Protein AF-A0A7D5M7R4-F1 (afdb_monomer_lite)

pLDDT: mean 83.27, std 15.67, range [32.56, 97.75]

Secondary structure (DSSP, 8-state):
--------SSSSSSSTTTSSSSS--------------SS-SSS-TTS-SSTTS--TT---SS-SSS-GGG-SSTT-SSS-TTT-TTTT-TT----SS-SSS-TTT-SSTT-SSS-TTT-SS-S-HHHHHHHHTHHHHHHHHSS-HHHHHHHHHHHHHHHHHHSS-HHHHHHHHHHHHHTTSSS-HHHHHHHHHHHHHHHH--SGGG-----SSSHHHHHHHHHHHHHHHHHHTTPPPPGGGGGTTGGGTTSTTHHHHHHHHHHHHHHHSTT-HHHHHHHHHTS-HHHHHHHHHHHHHHHHHHHHHHH-S-HHHHHHTT-TTTS-HHHHHHHHHHHHHHHHHHTTT-HHHHHHHHTT-SSHHHHHHHHHHHHHHHHHHHTTT-----HHHHGGGPEEEEE-TTS-EEEEEEESS-EEEEEEEGGGTEEEEEESS---EEEEEEGGGS-SSEEEEETTEEPS-EEEEE-SSSSEEEEEE--SS-EEEEEEEPP-

Structure (mmCIF, N/CA/C/O backbone):
data_AF-A0A7D5M7R4-F1
#
_entry.id   AF-A0A7D5M7R4-F1
#
loop_
_atom_site.group_PDB
_atom_site.id
_atom_site.type_symbol
_atom_site.label_atom_id
_atom_site.label_alt_id
_atom_site.label_comp_id
_atom_site.label_asym_id
_atom_site.label_entity_id
_atom_site.label_seq_id
_atom_site.pdbx_PDB_ins_code
_atom_site.Cartn_x
_atom_site.Cartn_y
_atom_site.Cartn_z
_atom_site.occupancy
_atom_site.B_iso_or_equiv
_atom_site.auth_seq_id
_atom_site.auth_comp_id
_atom_site.auth_asym_id
_atom_site.auth_atom_id
_atom_site.pdbx_PDB_model_num
ATOM 1 N N . MET A 1 1 ? 96.664 20.050 -66.070 1.00 33.81 1 MET A N 1
ATOM 2 C CA . MET A 1 1 ? 97.564 19.668 -64.964 1.00 33.81 1 MET A CA 1
ATOM 3 C C . MET A 1 1 ? 96.716 19.105 -63.836 1.00 33.81 1 MET A C 1
ATOM 5 O O . MET A 1 1 ? 95.860 19.846 -63.390 1.00 33.81 1 MET A O 1
ATOM 9 N N . ILE A 1 2 ? 97.015 17.864 -63.403 1.00 35.16 2 ILE A N 1
ATOM 10 C CA . ILE A 1 2 ? 96.962 17.393 -61.995 1.00 35.16 2 ILE A CA 1
ATOM 11 C C . ILE A 1 2 ? 95.531 17.236 -61.400 1.00 35.16 2 ILE A C 1
ATOM 13 O O . ILE A 1 2 ? 94.718 18.130 -61.528 1.00 35.16 2 ILE A O 1
ATOM 17 N N . ASN A 1 3 ? 95.107 16.170 -60.711 1.00 34.03 3 ASN A N 1
ATOM 18 C CA . ASN A 1 3 ? 95.705 14.891 -60.326 1.00 34.03 3 ASN A CA 1
ATOM 19 C C . ASN A 1 3 ? 94.597 13.864 -60.044 1.00 34.03 3 ASN A C 1
ATOM 21 O O . ASN A 1 3 ? 93.543 14.211 -59.517 1.00 34.03 3 ASN A O 1
ATOM 25 N N . LYS A 1 4 ? 94.917 12.587 -60.265 1.00 46.00 4 LYS A N 1
ATOM 26 C CA . LYS A 1 4 ? 94.287 11.447 -59.596 1.00 46.00 4 LYS A CA 1
ATOM 27 C C . LYS A 1 4 ? 94.793 11.398 -58.152 1.00 46.00 4 LYS A C 1
ATOM 29 O O . LYS A 1 4 ? 95.938 11.019 -57.952 1.00 46.00 4 LYS A O 1
ATOM 34 N N . SER A 1 5 ? 93.942 11.700 -57.177 1.00 40.78 5 SER A N 1
ATOM 35 C CA . SER A 1 5 ? 94.105 11.238 -55.793 1.00 40.78 5 SER A CA 1
ATOM 36 C C . SER A 1 5 ? 92.723 11.100 -55.164 1.00 40.78 5 SER A C 1
ATOM 38 O O . SER A 1 5 ? 92.051 12.103 -54.957 1.00 40.78 5 SER A O 1
ATOM 40 N N . GLY A 1 6 ? 92.307 9.865 -54.867 1.00 39.84 6 GLY A N 1
ATOM 41 C CA . GLY A 1 6 ? 91.224 9.627 -53.907 1.00 39.84 6 GLY A CA 1
ATOM 42 C C . GLY A 1 6 ? 89.993 8.861 -54.390 1.00 39.84 6 GLY A C 1
ATOM 43 O O . GLY A 1 6 ? 88.935 9.026 -53.805 1.00 39.84 6 GLY A O 1
ATOM 44 N N . ILE A 1 7 ? 90.113 7.973 -55.382 1.00 50.28 7 ILE A N 1
ATOM 45 C CA . ILE A 1 7 ? 89.087 6.964 -55.747 1.00 50.28 7 ILE A CA 1
ATOM 46 C C . ILE A 1 7 ? 88.887 5.887 -54.641 1.00 50.28 7 ILE A C 1
ATOM 48 O O . ILE A 1 7 ? 88.276 4.851 -54.858 1.00 50.28 7 ILE A O 1
ATOM 52 N N . ILE A 1 8 ? 89.333 6.112 -53.402 1.00 49.44 8 ILE A N 1
ATOM 53 C CA . ILE A 1 8 ? 89.194 5.143 -52.304 1.00 49.44 8 ILE A CA 1
ATOM 54 C C . ILE A 1 8 ? 88.599 5.839 -51.079 1.00 49.44 8 ILE A C 1
ATOM 56 O O . ILE A 1 8 ? 89.266 6.058 -50.078 1.00 49.44 8 ILE A O 1
ATOM 60 N N . ALA A 1 9 ? 87.329 6.223 -51.189 1.00 43.62 9 ALA A N 1
ATOM 61 C CA . ALA A 1 9 ? 86.433 6.402 -50.041 1.00 43.62 9 ALA A CA 1
ATOM 62 C C . ALA A 1 9 ? 84.947 6.220 -50.428 1.00 43.62 9 ALA A C 1
ATOM 64 O O . ALA A 1 9 ? 84.063 6.664 -49.706 1.00 43.62 9 ALA A O 1
ATOM 65 N N . ILE A 1 10 ? 84.657 5.589 -51.578 1.00 47.94 10 ILE A N 1
ATOM 66 C CA . ILE A 1 10 ? 83.295 5.483 -52.145 1.00 47.94 10 ILE A CA 1
ATOM 67 C C . ILE A 1 10 ? 82.656 4.093 -51.910 1.00 47.94 10 ILE A C 1
ATOM 69 O O . ILE A 1 10 ? 81.493 3.889 -52.228 1.00 47.94 10 ILE A O 1
ATOM 73 N N . SER A 1 11 ? 83.336 3.141 -51.263 1.00 50.50 11 SER A N 1
ATOM 74 C CA . SER A 1 11 ? 82.808 1.771 -51.083 1.00 50.50 11 SER A CA 1
ATOM 75 C C . SER A 1 11 ? 82.708 1.257 -49.638 1.00 50.50 11 SER A C 1
ATOM 77 O O . SER A 1 11 ? 82.388 0.088 -49.452 1.00 50.50 11 SER A O 1
ATOM 79 N N . ALA A 1 12 ? 82.907 2.092 -48.607 1.00 49.88 12 ALA A N 1
ATOM 80 C CA . ALA A 1 12 ? 82.835 1.634 -47.204 1.00 49.88 12 ALA A CA 1
ATOM 81 C C . ALA A 1 12 ? 82.032 2.521 -46.227 1.00 49.88 12 ALA A C 1
ATOM 83 O O . ALA A 1 12 ? 81.907 2.163 -45.061 1.00 49.88 12 ALA A O 1
ATOM 84 N N . ILE A 1 13 ? 81.432 3.636 -46.668 1.00 46.69 13 ILE A N 1
ATOM 85 C CA . ILE A 1 13 ? 80.545 4.472 -45.816 1.00 46.69 13 ILE A CA 1
ATOM 86 C C . ILE A 1 13 ? 79.112 4.545 -46.393 1.00 46.69 13 ILE A C 1
ATOM 88 O O . ILE A 1 13 ? 78.270 5.307 -45.936 1.00 46.69 13 ILE A O 1
ATOM 92 N N . LEU A 1 14 ? 78.790 3.683 -47.366 1.00 46.94 14 LEU A N 1
ATOM 93 C CA . LEU A 1 14 ? 77.407 3.435 -47.804 1.00 46.94 14 LEU A CA 1
ATOM 94 C C . LEU A 1 14 ? 76.756 2.238 -47.076 1.00 46.94 14 LEU A C 1
ATOM 96 O O . LEU A 1 14 ? 75.599 1.928 -47.322 1.00 46.94 14 LEU A O 1
ATOM 100 N N . ILE A 1 15 ? 77.484 1.571 -46.167 1.00 49.81 15 ILE A N 1
ATOM 101 C CA . ILE A 1 15 ? 76.959 0.472 -45.327 1.00 49.81 15 ILE A CA 1
ATOM 102 C C . ILE A 1 15 ? 76.754 0.919 -43.866 1.00 49.81 15 ILE A C 1
ATOM 104 O O . ILE A 1 15 ? 75.924 0.355 -43.165 1.00 49.81 15 ILE A O 1
ATOM 108 N N . ILE A 1 16 ? 77.402 1.998 -43.408 1.00 49.56 16 ILE A N 1
ATOM 109 C CA . ILE A 1 16 ? 77.175 2.543 -42.050 1.00 49.56 16 ILE A CA 1
ATOM 110 C C . ILE A 1 16 ? 75.998 3.541 -42.015 1.00 49.56 16 ILE A C 1
ATOM 112 O O . ILE A 1 16 ? 75.447 3.819 -40.955 1.00 49.56 16 ILE A O 1
ATOM 116 N N . SER A 1 17 ? 75.527 4.015 -43.170 1.00 48.78 17 SER A N 1
ATOM 117 C CA . SER A 1 17 ? 74.330 4.861 -43.294 1.00 48.78 17 SER A CA 1
ATOM 118 C C . SER A 1 17 ? 73.032 4.082 -43.552 1.00 48.78 17 SER A C 1
ATOM 120 O O . SER A 1 17 ? 71.963 4.681 -43.510 1.00 48.78 17 SER A O 1
ATOM 122 N N . ILE A 1 18 ? 73.092 2.756 -43.744 1.00 48.06 18 ILE A N 1
ATOM 123 C CA . ILE A 1 18 ? 71.899 1.892 -43.871 1.00 48.06 18 ILE A CA 1
ATOM 124 C C . ILE A 1 18 ? 71.590 1.138 -42.563 1.00 48.06 18 ILE A C 1
ATOM 126 O O . ILE A 1 18 ? 70.434 0.822 -42.307 1.00 48.06 18 ILE A O 1
ATOM 130 N N . SER A 1 19 ? 72.557 0.973 -41.653 1.00 50.59 19 SER A N 1
ATOM 131 C CA . SER A 1 19 ? 72.285 0.439 -40.301 1.00 50.59 19 SER A CA 1
ATOM 132 C C . SER A 1 19 ? 71.793 1.489 -39.292 1.00 50.59 19 SER A C 1
ATOM 134 O O . SER A 1 19 ? 71.445 1.138 -38.171 1.00 50.59 19 SER A O 1
ATOM 136 N N . LEU A 1 20 ? 71.735 2.769 -39.674 1.00 46.75 20 LEU A N 1
ATOM 137 C CA . LEU A 1 20 ? 71.191 3.863 -38.850 1.00 46.75 20 LEU A CA 1
ATOM 138 C C . LEU A 1 20 ? 69.845 4.406 -39.359 1.00 46.75 20 LEU A C 1
ATOM 140 O O . LEU A 1 20 ? 69.261 5.277 -38.725 1.00 46.75 20 LEU A O 1
ATOM 144 N N . VAL A 1 21 ? 69.314 3.856 -40.457 1.00 48.59 21 VAL A N 1
ATOM 145 C CA . VAL A 1 21 ? 67.976 4.190 -40.993 1.00 48.59 21 VAL A CA 1
ATOM 146 C C . VAL A 1 21 ? 66.944 3.081 -40.696 1.00 48.59 21 VAL A C 1
ATOM 148 O O . VAL A 1 21 ? 65.794 3.171 -41.103 1.00 48.59 21 VAL A O 1
ATOM 151 N N . LEU A 1 22 ? 67.307 2.077 -39.885 1.00 51.34 22 LEU A N 1
ATOM 152 C CA . LEU A 1 22 ? 66.380 1.078 -39.321 1.00 51.34 22 LEU A CA 1
ATOM 153 C C . LEU A 1 22 ? 66.160 1.211 -37.800 1.00 51.34 22 LEU A C 1
ATOM 155 O O . LEU A 1 22 ? 65.638 0.296 -37.177 1.00 51.34 22 LEU A O 1
ATOM 159 N N . ILE A 1 23 ? 66.504 2.353 -37.192 1.00 51.84 23 ILE A N 1
ATOM 160 C CA . ILE A 1 23 ? 66.087 2.688 -35.811 1.00 51.84 23 ILE A CA 1
ATOM 161 C C . ILE A 1 23 ? 65.494 4.101 -35.768 1.00 51.84 23 ILE A C 1
ATOM 163 O O . ILE A 1 23 ? 65.761 4.902 -34.880 1.00 51.84 23 ILE A O 1
ATOM 167 N N . ASN A 1 24 ? 64.687 4.428 -36.774 1.00 45.88 24 ASN A N 1
ATOM 168 C CA . ASN A 1 24 ? 63.746 5.535 -36.663 1.00 45.88 24 ASN A CA 1
ATOM 169 C C . ASN A 1 24 ? 62.335 5.088 -37.056 1.00 45.88 24 ASN A C 1
ATOM 171 O O . ASN A 1 24 ? 61.557 5.871 -37.591 1.00 45.88 24 ASN A O 1
ATOM 175 N N . SER A 1 25 ? 61.965 3.860 -36.676 1.00 48.88 25 SER A N 1
ATOM 176 C CA . SER A 1 25 ? 60.639 3.647 -36.095 1.00 48.88 25 SER A CA 1
ATOM 177 C C . SER A 1 25 ? 60.631 4.356 -34.740 1.00 48.88 25 SER A C 1
ATOM 179 O O . SER A 1 25 ? 60.617 3.729 -33.682 1.00 48.88 25 SER A O 1
ATOM 181 N N . LYS A 1 26 ? 60.727 5.692 -34.780 1.00 43.09 26 LYS A N 1
ATOM 182 C CA . LYS A 1 26 ? 60.195 6.515 -33.712 1.00 43.09 26 LYS A CA 1
ATOM 183 C C . LYS A 1 26 ? 58.768 6.032 -33.627 1.00 43.09 26 LYS A C 1
ATOM 185 O O . LYS A 1 26 ? 58.049 6.110 -34.626 1.00 43.09 26 LYS A O 1
ATOM 190 N N . GLU A 1 27 ? 58.478 5.389 -32.509 1.00 52.78 27 GLU A N 1
ATOM 191 C CA . GLU A 1 27 ? 57.151 5.023 -32.079 1.00 52.78 27 GLU A CA 1
ATOM 192 C C . GLU A 1 27 ? 56.188 6.023 -32.708 1.00 52.78 27 GLU A C 1
ATOM 194 O O . GLU A 1 27 ? 56.252 7.230 -32.443 1.00 52.78 27 GLU A O 1
ATOM 199 N N . ILE A 1 28 ? 55.311 5.531 -33.581 1.00 45.59 28 ILE A N 1
ATOM 200 C CA . ILE A 1 28 ? 53.980 6.098 -33.572 1.00 45.59 28 ILE A CA 1
ATOM 201 C C . ILE A 1 28 ? 53.548 5.799 -32.141 1.00 45.59 28 ILE A C 1
ATOM 203 O O . ILE A 1 28 ? 53.039 4.722 -31.847 1.00 45.59 28 ILE A O 1
ATOM 207 N N . SER A 1 29 ? 53.861 6.722 -31.226 1.00 47.03 29 SER A N 1
ATOM 208 C CA . SER A 1 29 ? 53.036 6.956 -30.070 1.00 47.03 29 SER A CA 1
ATOM 209 C C . SER A 1 29 ? 51.694 7.287 -30.689 1.00 47.03 29 SER A C 1
ATOM 211 O O . SER A 1 29 ? 51.358 8.447 -30.915 1.00 47.03 29 SER A O 1
ATOM 213 N N . ILE A 1 30 ? 50.933 6.229 -30.988 1.00 47.59 30 ILE A N 1
ATOM 214 C CA . ILE A 1 30 ? 49.549 6.178 -30.579 1.00 47.59 30 ILE A CA 1
ATOM 215 C C . ILE A 1 30 ? 49.674 6.655 -29.146 1.00 47.59 30 ILE A C 1
ATOM 217 O O . ILE A 1 30 ? 50.248 5.959 -28.307 1.00 47.59 30 ILE A O 1
ATOM 221 N N . THR A 1 31 ? 49.375 7.933 -28.926 1.00 49.38 31 THR A N 1
ATOM 222 C CA . THR A 1 31 ? 49.105 8.447 -27.599 1.00 49.38 31 THR A CA 1
ATOM 223 C C . THR A 1 31 ? 48.311 7.341 -26.945 1.00 49.38 31 THR A C 1
ATOM 225 O O . THR A 1 31 ? 47.207 7.059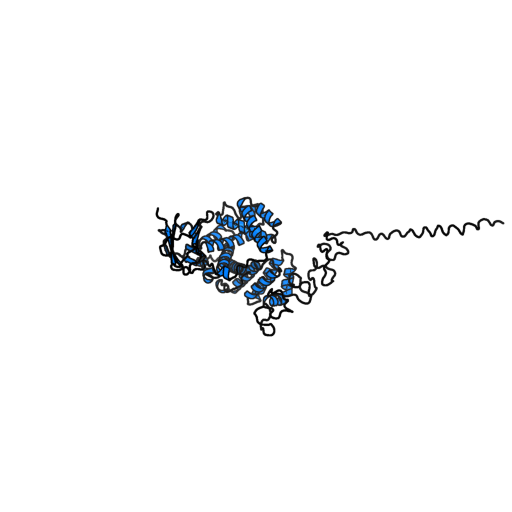 -27.408 1.00 49.38 31 THR A O 1
ATOM 228 N N . ARG A 1 32 ? 48.919 6.625 -25.986 1.00 53.41 32 ARG A N 1
ATOM 229 C CA . ARG A 1 32 ? 48.158 5.821 -25.045 1.00 53.41 32 ARG A CA 1
ATOM 230 C C . ARG A 1 32 ? 47.194 6.844 -24.479 1.00 53.41 32 ARG A C 1
ATOM 232 O O . ARG A 1 32 ? 47.590 7.664 -23.650 1.00 53.41 32 ARG A O 1
ATOM 239 N N . LEU A 1 33 ? 45.984 6.871 -25.035 1.00 56.84 33 LEU A N 1
ATOM 240 C CA . LEU A 1 33 ? 44.833 7.376 -24.328 1.00 56.84 33 LEU A CA 1
ATOM 241 C C . LEU A 1 33 ? 44.961 6.705 -22.961 1.00 56.84 33 LEU A C 1
ATOM 243 O O . LEU A 1 33 ? 45.281 5.507 -22.928 1.00 56.84 33 LEU A O 1
ATOM 247 N N . PRO A 1 34 ? 44.917 7.458 -21.851 1.00 61.62 34 PRO A N 1
ATOM 248 C CA . PRO A 1 34 ? 44.889 6.807 -20.554 1.00 61.62 34 PRO A CA 1
ATOM 249 C C . PRO A 1 34 ? 43.850 5.688 -20.659 1.00 61.62 34 PRO A C 1
ATOM 251 O O . PRO A 1 34 ? 42.762 5.939 -21.174 1.00 61.62 34 PRO A O 1
ATOM 254 N N . ASN A 1 35 ? 44.241 4.457 -20.306 1.00 75.06 35 ASN A N 1
ATOM 255 C CA . ASN A 1 35 ? 43.306 3.352 -20.108 1.00 75.06 35 ASN A CA 1
ATOM 256 C C . ASN A 1 35 ? 42.439 3.778 -18.926 1.00 75.06 35 ASN A C 1
ATOM 258 O O . ASN A 1 35 ? 42.765 3.498 -17.774 1.00 75.06 35 ASN A O 1
ATOM 262 N N . PHE A 1 36 ? 41.479 4.632 -19.238 1.00 90.56 36 PHE A N 1
ATOM 263 C CA . PHE A 1 36 ? 40.479 5.145 -18.345 1.00 90.56 36 PHE A CA 1
ATOM 264 C C . PHE A 1 36 ? 39.374 4.095 -18.358 1.00 90.56 36 PHE A C 1
ATOM 266 O O . PHE A 1 36 ? 39.079 3.524 -19.407 1.00 90.56 36 PHE A O 1
ATOM 273 N N . ASP A 1 37 ? 38.953 3.766 -17.155 1.00 93.56 37 ASP A N 1
ATOM 274 C CA . ASP A 1 37 ? 37.943 2.781 -16.805 1.00 93.56 37 ASP A CA 1
ATOM 275 C C . ASP A 1 37 ? 37.130 3.537 -15.752 1.00 93.56 37 ASP A C 1
ATOM 277 O O . ASP A 1 37 ? 37.569 3.708 -14.602 1.00 93.56 37 ASP A O 1
ATOM 281 N N . ALA A 1 38 ? 36.107 4.243 -16.233 1.00 95.50 38 ALA A N 1
ATOM 282 C CA . ALA A 1 38 ? 35.421 5.263 -15.454 1.00 95.50 38 ALA A CA 1
ATOM 283 C C . ALA A 1 38 ? 34.576 4.645 -14.340 1.00 95.50 38 ALA A C 1
ATOM 285 O O . ALA A 1 38 ? 34.484 5.222 -13.247 1.00 95.50 38 ALA A O 1
ATOM 286 N N . ASP A 1 39 ? 33.983 3.486 -14.603 1.00 95.56 39 ASP A N 1
ATOM 287 C CA . ASP A 1 39 ? 33.132 2.780 -13.663 1.00 95.56 39 ASP A CA 1
ATOM 288 C C . ASP A 1 39 ? 33.873 1.710 -12.855 1.00 95.56 39 ASP A C 1
ATOM 290 O O . ASP A 1 39 ? 33.403 1.385 -11.769 1.00 95.56 39 ASP A O 1
ATOM 294 N N . GLN A 1 40 ? 35.089 1.311 -13.241 1.00 96.44 40 GLN A N 1
ATOM 295 C CA . GLN A 1 40 ? 35.955 0.337 -12.567 1.00 96.44 40 GLN A CA 1
ATOM 296 C C . GLN A 1 40 ? 35.425 -1.094 -12.648 1.00 96.44 40 GLN A C 1
ATOM 298 O O . GLN A 1 40 ? 35.385 -1.803 -11.628 1.00 96.44 40 GLN A O 1
ATOM 303 N N . ASP A 1 41 ? 35.014 -1.516 -13.837 1.00 96.31 41 ASP A N 1
ATOM 304 C CA . ASP A 1 41 ? 34.536 -2.867 -14.117 1.00 96.31 41 ASP A CA 1
ATOM 305 C C . ASP A 1 41 ? 35.597 -3.779 -14.769 1.00 96.31 41 ASP A C 1
ATOM 307 O O . ASP A 1 41 ? 35.366 -4.974 -14.946 1.00 96.31 41 ASP A O 1
ATOM 311 N N . SER A 1 42 ? 36.820 -3.275 -14.982 1.00 95.81 42 SER A N 1
ATOM 312 C CA . SER A 1 42 ? 37.950 -3.955 -15.646 1.00 95.81 42 SER A CA 1
ATOM 313 C C . SER A 1 42 ? 37.909 -3.976 -17.177 1.00 95.81 42 SER A C 1
ATOM 315 O O . SER A 1 42 ? 38.815 -4.560 -17.791 1.00 95.81 42 SER A O 1
ATOM 317 N N . VAL A 1 43 ? 36.936 -3.313 -17.790 1.00 95.50 43 VAL A N 1
ATOM 318 C CA . VAL A 1 43 ? 36.890 -2.955 -19.203 1.00 95.50 43 VAL A CA 1
ATOM 319 C C . VAL A 1 43 ? 37.285 -1.481 -19.319 1.00 95.50 43 VAL A C 1
ATOM 321 O O . VAL A 1 43 ? 37.131 -0.679 -18.411 1.00 95.50 43 VAL A O 1
ATOM 324 N N . VAL A 1 44 ? 37.989 -1.123 -20.388 1.00 95.62 44 VAL A N 1
ATOM 325 C CA . VAL A 1 44 ? 38.436 0.266 -20.588 1.00 95.62 44 VAL A CA 1
ATOM 326 C C . VAL A 1 44 ? 37.416 0.986 -21.457 1.00 95.62 44 VAL A C 1
ATOM 328 O O . VAL A 1 44 ? 37.036 0.421 -22.474 1.00 95.62 44 VAL A O 1
ATOM 331 N N . ASP A 1 45 ? 37.099 2.250 -21.167 1.00 94.50 45 ASP A N 1
ATOM 332 C CA . ASP A 1 45 ? 36.006 3.023 -21.792 1.00 94.50 45 ASP A CA 1
ATOM 333 C C . ASP A 1 45 ? 35.913 2.928 -23.333 1.00 94.50 45 ASP A C 1
ATOM 335 O O . ASP A 1 45 ? 34.843 3.045 -23.912 1.00 94.50 45 ASP A O 1
ATOM 339 N N . ASN A 1 46 ? 37.038 2.761 -24.043 1.00 93.62 46 ASN A N 1
ATOM 340 C CA . ASN A 1 46 ? 37.046 2.652 -25.515 1.00 93.62 46 ASN A CA 1
ATOM 341 C C . ASN A 1 46 ? 36.572 1.287 -26.052 1.00 93.62 46 ASN A C 1
ATOM 343 O O . ASN A 1 46 ? 36.430 1.129 -27.264 1.00 93.62 46 ASN A O 1
ATOM 347 N N . PHE A 1 47 ? 36.464 0.294 -25.180 1.00 94.62 47 PHE A N 1
ATOM 348 C CA . PHE A 1 47 ? 36.036 -1.074 -25.461 1.00 94.62 47 PHE A CA 1
ATOM 349 C C . PHE A 1 47 ? 34.877 -1.493 -24.554 1.00 94.62 47 PHE A C 1
ATOM 351 O O . PHE A 1 47 ? 34.545 -2.672 -24.543 1.00 94.62 47 PHE A O 1
ATOM 358 N N . ASP A 1 48 ? 34.341 -0.543 -23.796 1.00 96.81 48 ASP A N 1
ATOM 359 C CA . ASP A 1 48 ? 33.265 -0.732 -22.846 1.00 96.81 48 ASP A CA 1
ATOM 360 C C . ASP A 1 48 ? 31.948 -0.327 -23.517 1.00 96.81 48 ASP A C 1
ATOM 362 O O . ASP A 1 48 ? 31.832 0.803 -24.006 1.00 96.81 48 ASP A O 1
ATOM 366 N N . ASN A 1 49 ? 30.995 -1.253 -23.613 1.00 97.31 49 ASN A N 1
ATOM 367 C CA . ASN A 1 49 ? 29.666 -0.974 -24.155 1.00 97.31 49 ASN A CA 1
ATOM 368 C C . ASN A 1 49 ? 28.771 -0.217 -23.157 1.00 97.31 49 ASN A C 1
ATOM 370 O O . ASN A 1 49 ? 27.793 0.387 -23.587 1.00 97.31 49 ASN A O 1
ATOM 374 N N . CYS A 1 50 ? 29.170 -0.109 -21.881 1.00 97.69 50 CYS A N 1
ATOM 375 C CA . CYS A 1 50 ? 28.567 0.777 -20.888 1.00 97.69 50 CYS A CA 1
ATOM 376 C C . CYS A 1 50 ? 29.609 1.555 -20.061 1.00 97.69 50 CYS A C 1
ATOM 378 O O . CYS A 1 50 ? 29.658 1.390 -18.849 1.00 97.69 50 CYS A O 1
ATOM 380 N N . PRO A 1 51 ? 30.316 2.559 -20.633 1.00 96.62 51 PRO A N 1
ATOM 381 C CA . PRO A 1 51 ? 31.471 3.241 -20.010 1.00 96.62 51 PRO A CA 1
ATOM 382 C C . PRO A 1 51 ? 31.262 3.953 -18.660 1.00 96.62 51 PRO A C 1
ATOM 384 O O . PRO A 1 51 ? 32.125 4.706 -18.213 1.00 96.62 51 PRO A O 1
ATOM 387 N N . LYS A 1 52 ? 30.069 3.895 -18.072 1.00 96.69 52 LYS A N 1
ATOM 388 C CA . LYS A 1 52 ? 29.707 4.525 -16.797 1.00 96.69 52 LYS A CA 1
ATOM 389 C C . LYS A 1 52 ? 28.966 3.570 -15.858 1.00 96.69 52 LYS A C 1
ATOM 391 O O . LYS A 1 52 ? 28.662 3.990 -14.737 1.00 96.69 52 LYS A O 1
ATOM 396 N N . ILE A 1 53 ? 28.619 2.368 -16.310 1.00 96.38 53 ILE A N 1
ATOM 397 C CA . ILE A 1 53 ? 27.794 1.405 -15.588 1.00 96.38 53 ILE A CA 1
ATOM 398 C C . ILE A 1 53 ? 28.502 0.062 -15.646 1.00 96.38 53 ILE A C 1
ATOM 400 O O . ILE A 1 53 ? 28.504 -0.589 -16.679 1.00 96.38 53 ILE A O 1
ATOM 404 N N . LYS A 1 54 ? 29.024 -0.365 -14.493 1.00 97.38 54 LYS A N 1
ATOM 405 C CA . LYS A 1 54 ? 29.844 -1.570 -14.402 1.00 97.38 54 LYS A CA 1
ATOM 406 C C . LYS A 1 54 ? 29.158 -2.787 -15.012 1.00 97.38 54 LYS A C 1
ATOM 408 O O . LYS A 1 54 ? 28.155 -3.243 -14.460 1.00 97.38 54 LYS A O 1
ATOM 413 N N . ASN A 1 55 ? 29.780 -3.387 -16.015 1.00 96.81 55 ASN A N 1
ATOM 414 C CA . ASN A 1 55 ? 29.287 -4.581 -16.681 1.00 96.81 55 ASN A CA 1
ATOM 415 C C . ASN A 1 55 ? 30.453 -5.398 -17.261 1.00 96.81 55 ASN A C 1
ATOM 417 O O . ASN A 1 55 ? 30.648 -5.534 -18.467 1.00 96.81 55 ASN A O 1
ATOM 421 N N . SER A 1 56 ? 31.241 -5.999 -16.363 1.00 96.88 56 SER A N 1
ATOM 422 C CA . SER A 1 56 ? 32.472 -6.726 -16.708 1.00 96.88 56 SER A CA 1
ATOM 423 C C . SER A 1 56 ? 32.286 -7.879 -17.709 1.00 96.88 56 SER A C 1
ATOM 425 O O . SER A 1 56 ? 33.268 -8.390 -18.252 1.00 96.88 56 SER A O 1
ATOM 427 N N . ASP A 1 57 ? 31.058 -8.365 -17.878 1.00 96.88 57 ASP A N 1
ATOM 428 C CA . ASP A 1 57 ? 30.653 -9.398 -18.830 1.00 96.88 57 ASP A CA 1
ATOM 429 C C . ASP A 1 57 ? 30.304 -8.856 -20.222 1.00 96.88 57 ASP A C 1
ATOM 431 O O . ASP A 1 57 ? 30.344 -9.637 -21.175 1.00 96.88 57 ASP A O 1
ATOM 435 N N . GLN A 1 58 ? 30.060 -7.546 -20.343 1.00 97.31 58 GLN A N 1
ATOM 436 C CA . GLN A 1 58 ? 29.801 -6.823 -21.590 1.00 97.31 58 GLN A CA 1
ATOM 437 C C . GLN A 1 58 ? 28.665 -7.471 -22.392 1.00 97.31 58 GLN A C 1
ATOM 439 O O . GLN A 1 58 ? 28.777 -7.665 -23.604 1.00 97.31 58 GLN A O 1
ATOM 444 N N . THR A 1 59 ? 27.598 -7.877 -21.695 1.00 97.50 59 THR A N 1
ATOM 445 C CA . THR A 1 59 ? 26.378 -8.394 -22.326 1.00 97.50 59 THR A CA 1
ATOM 446 C C . THR A 1 59 ? 25.757 -7.326 -23.220 1.00 97.50 59 THR A C 1
ATOM 448 O O . THR A 1 59 ? 25.834 -6.141 -22.901 1.00 97.50 59 THR A O 1
ATOM 451 N N . ASP A 1 60 ? 25.241 -7.776 -24.360 1.00 97.06 60 ASP A N 1
ATOM 452 C CA . ASP A 1 60 ? 24.692 -6.984 -25.468 1.00 97.06 60 ASP A CA 1
ATOM 453 C C . ASP A 1 60 ? 23.906 -7.990 -26.338 1.00 97.06 60 ASP A C 1
ATOM 455 O O . ASP A 1 60 ? 24.503 -8.746 -27.127 1.00 97.06 60 ASP A O 1
ATOM 459 N N . PHE A 1 61 ? 22.612 -8.175 -26.040 1.00 96.44 61 PHE A N 1
ATOM 460 C CA . PHE A 1 61 ? 21.805 -9.259 -26.621 1.00 96.44 61 PHE A CA 1
ATOM 461 C C . PHE A 1 61 ? 21.442 -8.983 -28.081 1.00 96.44 61 PHE A C 1
ATOM 463 O O . PHE A 1 61 ? 21.595 -9.876 -28.933 1.00 96.44 61 PHE A O 1
ATOM 470 N N . ASP A 1 62 ? 21.061 -7.751 -28.386 1.00 96.25 62 ASP A N 1
ATOM 471 C CA . ASP A 1 62 ? 20.710 -7.285 -29.724 1.00 96.25 62 ASP A CA 1
ATOM 472 C C . ASP A 1 62 ? 21.910 -6.917 -30.622 1.00 96.25 62 ASP A C 1
ATOM 474 O O . ASP A 1 62 ? 21.810 -6.972 -31.857 1.00 96.25 62 ASP A O 1
ATOM 478 N N . LYS A 1 63 ? 23.086 -6.667 -30.034 1.00 96.50 63 LYS A N 1
ATOM 479 C CA . LYS A 1 63 ? 24.336 -6.272 -30.704 1.00 96.50 63 LYS A CA 1
ATOM 480 C C . LYS A 1 63 ? 24.271 -4.879 -31.306 1.00 96.50 63 LYS A C 1
ATOM 482 O O . LYS A 1 63 ? 24.873 -4.649 -32.369 1.00 96.50 63 LYS A O 1
ATOM 487 N N . ASP A 1 64 ? 23.574 -3.960 -30.648 1.00 96.00 64 ASP A N 1
ATOM 488 C CA . ASP A 1 64 ? 23.451 -2.570 -31.077 1.00 96.00 64 ASP A CA 1
ATOM 489 C C . ASP A 1 64 ? 24.641 -1.683 -30.647 1.00 96.00 64 ASP A C 1
ATOM 491 O O . ASP A 1 64 ? 24.800 -0.570 -31.164 1.00 96.00 64 ASP A O 1
ATOM 495 N N . THR A 1 65 ? 25.551 -2.237 -29.829 1.00 94.88 65 THR A N 1
ATOM 496 C CA . THR A 1 65 ? 26.756 -1.644 -29.213 1.00 94.88 65 THR A CA 1
ATOM 497 C C . THR A 1 65 ? 26.566 -0.931 -27.877 1.00 94.88 65 THR A C 1
ATOM 499 O O . THR A 1 65 ? 27.577 -0.548 -27.275 1.00 94.88 65 THR A O 1
ATOM 502 N N . LEU A 1 66 ? 25.337 -0.771 -27.404 1.00 97.44 66 LEU A N 1
ATOM 503 C CA . LEU A 1 66 ? 25.034 -0.512 -26.006 1.00 97.44 66 LEU A CA 1
ATOM 504 C C . LEU A 1 66 ? 25.036 -1.855 -25.273 1.00 97.44 66 LEU A C 1
ATOM 506 O O . LEU A 1 66 ? 24.717 -2.899 -25.827 1.00 97.44 66 LEU A O 1
ATOM 510 N N . GLY A 1 67 ? 25.561 -1.873 -24.052 1.00 96.94 67 GLY A N 1
ATOM 511 C CA . GLY A 1 67 ? 25.449 -3.070 -23.227 1.00 96.94 67 GLY A CA 1
ATOM 512 C C . GLY A 1 67 ? 24.135 -3.064 -22.475 1.00 96.94 67 GLY A C 1
ATOM 513 O O . GLY A 1 67 ? 23.675 -1.988 -22.105 1.00 96.94 67 GLY A O 1
ATOM 514 N N . ASN A 1 68 ? 23.618 -4.243 -22.133 1.00 96.62 68 ASN A N 1
ATOM 515 C CA . ASN A 1 68 ? 22.344 -4.352 -21.422 1.00 96.62 68 ASN A CA 1
ATOM 516 C C . ASN A 1 68 ? 22.191 -3.376 -20.232 1.00 96.62 68 ASN A C 1
ATOM 518 O O . ASN A 1 68 ? 21.194 -2.683 -20.099 1.00 96.62 68 ASN A O 1
ATOM 522 N N . PRO A 1 69 ? 23.209 -3.182 -19.362 1.00 95.50 69 PRO A N 1
ATOM 523 C CA . PRO A 1 69 ? 23.037 -2.303 -18.200 1.00 95.50 69 PRO A CA 1
ATOM 524 C C . PRO A 1 69 ? 22.884 -0.808 -18.523 1.00 95.50 69 PRO A C 1
ATOM 526 O O . PRO A 1 69 ? 22.661 -0.011 -17.606 1.00 95.50 69 PRO A O 1
ATOM 529 N N . CYS A 1 70 ? 23.086 -0.406 -19.777 1.00 95.56 70 CYS A N 1
ATOM 530 C CA . CYS A 1 70 ? 22.935 0.960 -20.261 1.00 95.56 70 CYS A CA 1
ATOM 531 C C . CYS A 1 70 ? 22.095 1.081 -21.540 1.00 95.56 70 CYS A C 1
ATOM 533 O O . CYS A 1 70 ? 21.979 2.204 -22.050 1.00 95.56 70 CYS A O 1
ATOM 535 N N . ASP A 1 71 ? 21.536 -0.025 -22.025 1.00 96.31 71 ASP A N 1
ATOM 536 C CA . ASP A 1 71 ? 20.447 -0.037 -22.989 1.00 96.31 71 ASP A CA 1
ATOM 537 C C . ASP A 1 71 ? 19.108 0.163 -22.254 1.00 96.31 71 ASP A C 1
ATOM 539 O O . ASP A 1 71 ? 19.054 0.166 -21.023 1.00 96.31 71 ASP A O 1
ATOM 543 N N . LEU A 1 72 ? 18.058 0.500 -22.993 1.00 94.31 72 LEU A N 1
ATOM 544 C CA . LEU A 1 72 ? 16.688 0.608 -22.487 1.00 94.31 72 LEU A CA 1
ATOM 545 C C . LEU A 1 72 ? 15.748 -0.426 -23.127 1.00 94.31 72 LEU A C 1
ATOM 547 O O . LEU A 1 72 ? 14.565 -0.429 -22.772 1.00 94.31 72 LEU A O 1
ATOM 551 N N . ASP A 1 73 ? 16.248 -1.166 -24.117 1.00 96.56 73 ASP A N 1
ATOM 552 C CA . ASP A 1 73 ? 15.570 -2.193 -24.910 1.00 96.56 73 ASP A CA 1
ATOM 553 C C . ASP A 1 73 ? 16.638 -3.220 -25.337 1.00 96.56 73 ASP A C 1
ATOM 555 O O . ASP A 1 73 ? 17.233 -3.127 -26.410 1.00 96.56 73 ASP A O 1
ATOM 559 N N . ASP A 1 74 ? 16.946 -4.137 -24.424 1.00 97.62 74 ASP A N 1
ATOM 560 C CA . ASP A 1 74 ? 18.088 -5.057 -24.459 1.00 97.62 74 ASP A CA 1
ATOM 561 C C . ASP A 1 74 ? 18.081 -6.038 -25.654 1.00 97.62 74 ASP A C 1
ATOM 563 O O . ASP A 1 74 ? 19.130 -6.595 -26.021 1.00 97.62 74 ASP A O 1
ATOM 567 N N . ASP A 1 75 ? 16.920 -6.280 -26.268 1.00 97.75 75 ASP A N 1
ATOM 568 C CA . ASP A 1 75 ? 16.760 -7.168 -27.420 1.00 97.75 75 ASP A CA 1
ATOM 569 C C . ASP A 1 75 ? 16.206 -6.493 -28.696 1.00 97.75 75 ASP A C 1
ATOM 571 O O . ASP A 1 75 ? 16.207 -7.109 -29.777 1.00 97.75 75 ASP A O 1
ATOM 575 N N . ASN A 1 76 ? 15.892 -5.196 -28.617 1.00 96.94 76 ASN A N 1
ATOM 576 C CA . ASN A 1 76 ? 15.455 -4.334 -29.712 1.00 96.94 76 ASN A CA 1
ATOM 577 C C . ASN A 1 76 ? 14.142 -4.805 -30.376 1.00 96.94 76 ASN A C 1
ATOM 579 O O . ASN A 1 76 ? 13.945 -4.635 -31.595 1.00 96.94 76 ASN A O 1
ATOM 583 N N . ASP A 1 77 ? 13.237 -5.412 -29.603 1.00 95.75 77 ASP A N 1
ATOM 584 C CA . ASP A 1 77 ? 11.901 -5.810 -30.061 1.00 95.75 77 ASP A CA 1
ATOM 585 C C . ASP A 1 77 ? 10.898 -4.637 -30.108 1.00 95.75 77 ASP A C 1
ATOM 587 O O . ASP A 1 77 ? 9.873 -4.698 -30.808 1.00 95.75 77 ASP A O 1
ATOM 591 N N . GLY A 1 78 ? 11.269 -3.512 -29.487 1.00 93.62 78 GLY A N 1
ATOM 592 C CA . GLY A 1 78 ? 10.503 -2.279 -29.429 1.00 93.62 78 GLY A CA 1
ATOM 593 C C . GLY A 1 78 ? 9.697 -2.084 -28.144 1.00 93.62 78 GLY A C 1
ATOM 594 O O . GLY A 1 78 ? 8.927 -1.119 -28.103 1.00 93.62 78 GLY A O 1
ATOM 595 N N . VAL A 1 79 ? 9.850 -2.950 -27.140 1.00 94.75 79 VAL A N 1
ATOM 596 C CA . VAL A 1 79 ? 9.320 -2.811 -25.780 1.00 94.75 79 VAL A CA 1
ATOM 597 C C . VAL A 1 79 ? 10.479 -2.514 -24.828 1.00 94.75 79 VAL A C 1
ATOM 599 O O . VAL A 1 79 ? 11.503 -3.170 -24.828 1.00 94.75 79 VAL A O 1
ATOM 602 N N . VAL A 1 80 ? 10.338 -1.487 -23.988 1.00 94.88 80 VAL A N 1
ATOM 603 C CA . VAL A 1 80 ? 11.406 -1.135 -23.033 1.00 94.88 80 VAL A CA 1
ATOM 604 C C . VAL A 1 80 ? 11.540 -2.186 -21.926 1.00 94.88 80 VAL A C 1
ATOM 606 O O . VAL A 1 80 ? 10.516 -2.626 -21.405 1.00 94.88 80 VAL A O 1
ATOM 609 N N . ASP A 1 81 ? 12.756 -2.455 -21.435 1.00 93.44 81 ASP A N 1
ATOM 610 C CA . ASP A 1 81 ? 13.050 -3.544 -20.471 1.00 93.44 81 ASP A CA 1
ATOM 611 C C . ASP A 1 81 ? 12.146 -3.541 -19.226 1.00 93.44 81 ASP A C 1
ATOM 613 O O . ASP A 1 81 ? 11.798 -4.560 -18.644 1.00 93.44 81 ASP A O 1
ATOM 617 N N . LYS A 1 82 ? 11.726 -2.355 -18.768 1.00 90.44 82 LYS A N 1
ATOM 618 C CA . LYS A 1 82 ? 10.834 -2.212 -17.599 1.00 90.44 82 LYS A CA 1
ATOM 619 C C . LYS A 1 82 ? 9.402 -2.708 -17.839 1.00 90.44 82 LYS A C 1
ATOM 621 O O . LYS A 1 82 ? 8.640 -2.831 -16.878 1.00 90.44 82 LYS A O 1
ATOM 626 N N . LEU A 1 83 ? 9.001 -2.856 -19.096 1.00 93.12 83 LEU A N 1
ATOM 627 C CA . LEU A 1 83 ? 7.711 -3.393 -19.525 1.00 93.12 83 LEU A CA 1
ATOM 628 C C . LEU A 1 83 ? 7.840 -4.783 -20.150 1.00 93.12 83 LEU A C 1
ATOM 630 O O . LEU A 1 83 ? 6.810 -5.426 -20.350 1.00 93.12 83 LEU A O 1
ATOM 634 N N . ASP A 1 84 ? 9.066 -5.219 -20.414 1.00 94.19 84 ASP A N 1
ATOM 635 C CA . ASP A 1 84 ? 9.392 -6.482 -21.044 1.00 94.19 84 ASP A CA 1
ATOM 636 C C . ASP A 1 84 ? 9.715 -7.550 -19.986 1.00 94.19 84 ASP A C 1
ATOM 638 O O . ASP A 1 84 ? 10.645 -7.427 -19.188 1.00 94.19 84 ASP A O 1
ATOM 642 N N . ALA A 1 85 ? 8.906 -8.607 -19.932 1.00 93.06 85 ALA A N 1
ATOM 643 C CA . ALA A 1 85 ? 9.152 -9.737 -19.037 1.00 93.06 85 ALA A CA 1
ATOM 644 C C . ALA A 1 85 ? 10.280 -10.665 -19.536 1.00 93.06 85 ALA A C 1
ATOM 646 O O . ALA A 1 85 ? 10.781 -11.489 -18.762 1.00 93.06 85 ALA A O 1
ATOM 647 N N . PHE A 1 86 ? 10.661 -10.537 -20.806 1.00 94.50 86 PHE A N 1
ATOM 648 C CA . PHE A 1 86 ? 11.625 -11.350 -21.531 1.00 94.50 86 PHE A CA 1
ATOM 649 C C . PHE A 1 86 ? 12.598 -10.470 -22.329 1.00 94.50 86 PHE A C 1
ATOM 651 O O . PHE A 1 86 ? 12.883 -10.793 -23.474 1.00 94.50 86 PHE A O 1
ATOM 658 N N . ASP A 1 87 ? 13.194 -9.481 -21.654 1.00 94.75 87 ASP A N 1
ATOM 659 C CA . ASP A 1 87 ? 14.190 -8.479 -22.106 1.00 94.75 87 ASP A CA 1
ATOM 660 C C . ASP A 1 87 ? 15.449 -9.005 -22.840 1.00 94.75 87 ASP A C 1
ATOM 662 O O . ASP A 1 87 ? 16.442 -8.315 -23.031 1.00 94.75 87 ASP A O 1
ATOM 666 N N . THR A 1 88 ? 15.491 -10.275 -23.221 1.00 95.12 88 THR A N 1
ATOM 667 C CA . THR A 1 88 ? 16.603 -10.901 -23.936 1.00 95.12 88 THR A CA 1
ATOM 668 C C . THR A 1 88 ? 16.145 -11.823 -25.072 1.00 95.12 88 THR A C 1
ATOM 670 O O . THR A 1 88 ? 16.982 -12.488 -25.704 1.00 95.12 88 THR A O 1
ATOM 673 N N . ASP A 1 89 ? 14.836 -11.915 -25.318 1.00 95.88 89 ASP A N 1
ATOM 674 C CA . ASP A 1 89 ? 14.208 -12.712 -26.365 1.00 95.88 89 ASP A CA 1
ATOM 675 C C . ASP A 1 89 ? 13.318 -11.824 -27.246 1.00 95.88 89 ASP A C 1
ATOM 677 O O . ASP A 1 89 ? 12.131 -11.688 -26.968 1.00 95.88 89 ASP A O 1
ATOM 681 N N . PRO A 1 90 ? 13.803 -11.378 -28.422 1.00 96.19 90 PRO A N 1
ATOM 682 C CA . PRO A 1 90 ? 13.107 -10.385 -29.247 1.00 96.19 90 PRO A CA 1
ATOM 683 C C . PRO A 1 90 ? 11.860 -10.929 -29.965 1.00 96.19 90 PRO A C 1
ATOM 685 O O . PRO A 1 90 ? 11.413 -10.417 -30.999 1.00 96.19 90 PRO A O 1
ATOM 688 N N . THR A 1 91 ? 11.383 -12.093 -29.535 1.00 96.12 91 THR A N 1
ATOM 689 C CA . THR A 1 91 ? 10.185 -12.746 -30.035 1.00 96.12 91 THR A CA 1
ATOM 690 C C . THR A 1 91 ? 9.088 -12.848 -28.996 1.00 96.12 91 THR A C 1
ATOM 692 O O . THR A 1 91 ? 8.028 -13.348 -29.363 1.00 96.12 91 THR A O 1
ATOM 695 N N . GLU A 1 92 ? 9.315 -12.396 -27.766 1.00 96.19 92 GLU A N 1
ATOM 696 C CA . GLU A 1 92 ? 8.394 -12.482 -26.642 1.00 96.19 92 GLU A CA 1
ATOM 697 C C . GLU A 1 92 ? 8.628 -11.313 -25.691 1.00 96.19 92 GLU A C 1
ATOM 699 O O . GLU A 1 92 ? 9.769 -10.998 -25.420 1.00 96.19 92 GLU A O 1
ATOM 704 N N . TRP A 1 93 ? 7.559 -10.740 -25.137 1.00 94.75 93 TRP A N 1
ATOM 705 C CA . TRP A 1 93 ? 7.685 -9.645 -24.168 1.00 94.75 93 TRP A CA 1
ATOM 706 C C . TRP A 1 93 ? 6.717 -9.746 -22.980 1.00 94.75 93 TRP A C 1
ATOM 708 O O . TRP A 1 93 ? 6.843 -9.021 -21.990 1.00 94.75 93 TRP A O 1
ATOM 718 N N . ALA A 1 94 ? 5.712 -10.629 -23.048 1.00 94.44 94 ALA A N 1
ATOM 719 C CA . ALA A 1 94 ? 4.544 -10.584 -22.169 1.00 94.44 94 ALA A CA 1
ATOM 720 C C . ALA A 1 94 ? 4.358 -11.867 -21.341 1.00 94.44 94 ALA A C 1
ATOM 722 O O . ALA A 1 94 ? 4.329 -12.964 -21.887 1.00 94.44 94 ALA A O 1
ATOM 723 N N . ASP A 1 95 ? 4.140 -11.724 -20.030 1.00 93.69 95 ASP A N 1
ATOM 724 C CA . ASP A 1 95 ? 3.702 -12.775 -19.081 1.00 93.69 95 ASP A CA 1
ATOM 725 C C . ASP A 1 95 ? 2.838 -12.099 -17.995 1.00 93.69 95 ASP A C 1
ATOM 727 O O . ASP A 1 95 ? 3.308 -11.724 -16.916 1.00 93.69 95 ASP A O 1
ATOM 731 N N . PHE A 1 96 ? 1.581 -11.786 -18.340 1.00 91.31 96 PHE A N 1
ATOM 732 C CA . PHE A 1 96 ? 0.695 -10.942 -17.516 1.00 91.31 96 PHE A CA 1
ATOM 733 C C . PHE A 1 96 ? -0.278 -11.703 -16.618 1.00 91.31 96 PHE A C 1
ATOM 735 O O . PHE A 1 96 ? -0.991 -11.081 -15.816 1.00 91.31 96 PHE A O 1
ATOM 742 N N . ASP A 1 97 ? -0.299 -13.021 -16.709 1.00 89.38 97 ASP A N 1
ATOM 743 C CA . ASP A 1 97 ? -0.869 -13.917 -15.711 1.00 89.38 97 ASP A CA 1
ATOM 744 C C . ASP A 1 97 ? 0.194 -14.392 -14.693 1.00 89.38 97 ASP A C 1
ATOM 746 O O . ASP A 1 97 ? -0.158 -14.745 -13.558 1.00 89.38 97 ASP A O 1
ATOM 750 N N . PHE A 1 98 ? 1.479 -14.169 -15.002 1.00 90.62 98 PHE A N 1
ATOM 751 C CA . PHE A 1 98 ? 2.649 -14.324 -14.135 1.00 90.62 98 PHE A CA 1
ATOM 752 C C . PHE A 1 98 ? 2.925 -15.779 -13.771 1.00 90.62 98 PHE A C 1
ATOM 754 O O . PHE A 1 98 ? 3.229 -16.103 -12.610 1.00 90.62 98 PHE A O 1
ATOM 761 N N . ASP A 1 99 ? 2.772 -16.654 -14.756 1.00 90.69 99 ASP A N 1
ATOM 762 C CA . ASP A 1 99 ? 2.925 -18.096 -14.618 1.00 90.69 99 ASP A CA 1
ATOM 763 C C . ASP A 1 99 ? 4.344 -18.578 -14.987 1.00 90.69 99 ASP A C 1
ATOM 765 O O . ASP A 1 99 ? 4.769 -19.669 -14.572 1.00 90.69 99 ASP A O 1
ATOM 769 N N . GLY A 1 100 ? 5.123 -17.704 -15.637 1.00 90.31 100 GLY A N 1
ATOM 770 C CA . GLY A 1 100 ? 6.492 -17.938 -16.086 1.00 90.31 100 GLY A CA 1
ATOM 771 C C . GLY A 1 100 ? 6.605 -18.395 -17.542 1.00 90.31 100 GLY A C 1
ATOM 772 O O . GLY A 1 100 ? 7.717 -18.710 -17.983 1.00 90.31 100 GLY A O 1
ATOM 773 N N . THR A 1 101 ? 5.492 -18.474 -18.270 1.00 94.00 101 THR A N 1
ATOM 774 C CA . THR A 1 101 ? 5.419 -18.780 -19.700 1.00 94.00 101 THR A CA 1
ATOM 775 C C . THR A 1 101 ? 5.064 -17.511 -20.466 1.00 94.00 101 THR A C 1
ATOM 777 O O . THR A 1 101 ? 4.120 -16.817 -20.125 1.00 94.00 101 THR A O 1
ATOM 780 N N . GLY A 1 102 ? 5.833 -17.190 -21.508 1.00 95.25 102 GLY A N 1
ATOM 781 C CA . GLY A 1 102 ? 5.523 -16.041 -22.357 1.00 95.25 102 GLY A CA 1
ATOM 782 C C . GLY A 1 102 ? 4.238 -16.252 -23.158 1.00 95.25 102 GLY A C 1
ATOM 783 O O . GLY A 1 102 ? 3.976 -17.370 -23.613 1.00 95.25 102 GLY A O 1
ATOM 784 N N . SER A 1 103 ? 3.477 -15.180 -23.365 1.00 95.69 103 SER A N 1
ATOM 785 C CA . SER A 1 103 ? 2.121 -15.187 -23.939 1.00 95.69 103 SER A CA 1
ATOM 786 C C . SER A 1 103 ? 2.079 -15.724 -25.379 1.00 95.69 103 SER A C 1
ATOM 788 O O . SER A 1 103 ? 1.065 -16.208 -25.858 1.00 95.69 103 SER A O 1
ATOM 790 N N . ILE A 1 104 ? 3.186 -15.693 -26.126 1.00 94.69 104 ILE A N 1
ATOM 791 C CA . ILE A 1 104 ? 3.253 -16.279 -27.477 1.00 94.69 104 ILE A CA 1
ATOM 792 C C . ILE A 1 104 ? 3.384 -17.807 -27.422 1.00 94.69 104 ILE A C 1
ATOM 794 O O . ILE A 1 104 ? 3.005 -18.508 -28.374 1.00 94.69 104 ILE A O 1
ATOM 798 N N . LEU A 1 105 ? 3.973 -18.341 -26.350 1.00 95.12 105 LEU A N 1
ATOM 799 C CA . LEU A 1 105 ? 4.180 -19.776 -26.143 1.00 95.12 105 LEU A CA 1
ATOM 800 C C . LEU A 1 105 ? 3.117 -20.423 -25.257 1.00 95.12 105 LEU A C 1
ATOM 802 O O . LEU A 1 105 ? 2.951 -21.654 -25.332 1.00 95.12 105 LEU A O 1
ATOM 806 N N . ASP A 1 106 ? 2.447 -19.625 -24.439 1.00 95.88 106 ASP A N 1
ATOM 807 C CA . ASP A 1 106 ? 1.332 -20.047 -23.618 1.00 95.88 106 ASP A CA 1
ATOM 808 C C . ASP A 1 106 ? 0.103 -20.377 -24.494 1.00 95.88 106 ASP A C 1
ATOM 810 O O . ASP A 1 106 ? 0.070 -20.149 -25.705 1.00 95.88 106 ASP A O 1
ATOM 814 N N . LYS A 1 107 ? -0.802 -21.185 -23.948 1.00 96.44 107 LYS A N 1
ATOM 815 C CA . LYS A 1 107 ? -2.022 -21.657 -24.613 1.00 96.44 107 LYS A CA 1
ATOM 816 C C . LYS A 1 107 ? -3.275 -21.338 -23.811 1.00 96.44 107 LYS A C 1
ATOM 818 O O . LYS A 1 107 ? -4.332 -21.877 -24.161 1.00 96.44 107 LYS A O 1
ATOM 823 N N . ASP A 1 108 ? -3.100 -20.673 -22.682 1.00 95.62 108 ASP A N 1
ATOM 824 C CA . ASP A 1 108 ? -4.092 -20.303 -21.681 1.00 95.62 108 ASP A CA 1
ATOM 825 C C . ASP A 1 108 ? -3.574 -19.005 -21.039 1.00 95.62 108 ASP A C 1
ATOM 827 O O . ASP A 1 108 ? -3.300 -18.989 -19.844 1.00 95.62 108 ASP A O 1
ATOM 831 N N . ASP A 1 109 ? -3.359 -17.958 -21.854 1.00 94.88 109 ASP A N 1
ATOM 832 C CA . ASP A 1 109 ? -2.544 -16.778 -21.481 1.00 94.88 109 ASP A CA 1
ATOM 833 C C . ASP A 1 109 ? -3.112 -15.999 -20.278 1.00 94.88 109 ASP A C 1
ATOM 835 O O . ASP A 1 109 ? -2.441 -15.148 -19.690 1.00 94.88 109 ASP A O 1
ATOM 839 N N . ASP A 1 110 ? -4.387 -16.216 -19.930 1.00 93.69 110 ASP A N 1
ATOM 840 C CA . ASP A 1 110 ? -5.032 -15.626 -18.755 1.00 93.69 110 ASP A CA 1
ATOM 841 C C . ASP A 1 110 ? -5.257 -16.601 -17.590 1.00 93.69 110 ASP A C 1
ATOM 843 O O . ASP A 1 110 ? -5.745 -16.200 -16.521 1.00 93.69 110 ASP A O 1
ATOM 847 N N . ASN A 1 111 ? -4.844 -17.856 -17.780 1.00 93.75 111 ASN A N 1
ATOM 848 C CA . ASN A 1 111 ? -4.912 -18.956 -16.834 1.00 93.75 111 ASN A CA 1
ATOM 849 C C . ASN A 1 111 ? -6.325 -19.168 -16.244 1.00 93.75 111 ASN A C 1
ATOM 851 O O . ASN A 1 111 ? -6.490 -19.617 -15.095 1.00 93.75 111 ASN A O 1
ATOM 855 N N . ASP A 1 112 ? -7.376 -18.857 -17.013 1.00 93.31 112 ASP A N 1
ATOM 856 C CA . ASP A 1 112 ? -8.770 -19.074 -16.617 1.00 93.31 112 ASP A CA 1
ATOM 857 C C . ASP A 1 112 ? -9.219 -20.546 -16.770 1.00 93.31 112 ASP A C 1
ATOM 859 O O . ASP A 1 112 ? -10.267 -20.964 -16.245 1.00 93.31 112 ASP A O 1
ATOM 863 N N . GLY A 1 113 ? -8.377 -21.368 -17.408 1.00 95.31 113 GLY A N 1
ATOM 864 C CA . GLY A 1 113 ? -8.582 -22.793 -17.641 1.00 95.31 113 GLY A CA 1
ATOM 865 C C . GLY A 1 113 ? -9.246 -23.113 -18.983 1.00 95.31 113 GLY A C 1
ATOM 866 O O . GLY A 1 113 ? -9.628 -24.276 -19.215 1.00 95.31 113 GLY A O 1
ATOM 867 N N . ILE A 1 114 ? -9.426 -22.119 -19.854 1.00 96.94 114 ILE A N 1
ATOM 868 C CA . ILE A 1 114 ? -9.943 -22.237 -21.212 1.00 96.94 114 ILE A CA 1
ATOM 869 C C . ILE A 1 114 ? -8.828 -21.867 -22.189 1.00 96.94 114 ILE A C 1
ATOM 871 O O . ILE A 1 114 ? -8.468 -20.717 -22.344 1.00 96.94 114 ILE A O 1
ATOM 875 N N . LEU A 1 115 ? -8.370 -22.855 -22.962 1.00 96.75 115 LEU A N 1
ATOM 876 C CA . LEU A 1 115 ? -7.332 -22.610 -23.968 1.00 96.75 115 LEU A CA 1
ATOM 877 C C . LEU A 1 115 ? -7.718 -21.502 -24.967 1.00 96.75 115 LEU A C 1
ATOM 879 O O . LEU A 1 115 ? -8.858 -21.509 -25.450 1.00 96.75 115 LEU A O 1
ATOM 883 N N . ASP A 1 116 ? -6.754 -20.689 -25.405 1.00 96.12 116 ASP A N 1
ATOM 884 C CA . ASP A 1 116 ? -6.976 -19.501 -26.255 1.00 96.12 116 ASP A CA 1
ATOM 885 C C . ASP A 1 116 ? -7.728 -19.822 -27.550 1.00 96.12 116 ASP A C 1
ATOM 887 O O . ASP A 1 116 ? -8.526 -19.035 -28.060 1.00 96.12 116 ASP A O 1
ATOM 891 N N . ASP A 1 117 ? -7.515 -21.026 -28.100 1.00 96.62 117 ASP A N 1
ATOM 892 C CA . ASP A 1 117 ? -8.180 -21.494 -29.323 1.00 96.62 117 ASP A CA 1
ATOM 893 C C . ASP A 1 117 ? -9.706 -21.633 -29.176 1.00 96.62 117 ASP A C 1
ATOM 895 O O . ASP A 1 117 ? -10.434 -21.772 -30.170 1.00 96.62 117 ASP A O 1
ATOM 899 N N . LYS A 1 118 ? -10.188 -21.621 -27.934 1.00 96.88 118 LYS A N 1
ATOM 900 C CA . LYS A 1 118 ? -11.588 -21.752 -27.528 1.00 96.88 118 LYS A CA 1
ATOM 901 C C . LYS A 1 118 ? -12.051 -20.619 -26.632 1.00 96.88 118 LYS A C 1
ATOM 903 O O . LYS A 1 118 ? -13.256 -20.584 -26.362 1.00 96.88 118 LYS A O 1
ATOM 908 N N . ASP A 1 119 ? -11.155 -19.744 -26.198 1.00 96.12 119 ASP A N 1
ATOM 909 C CA . ASP A 1 119 ? -11.521 -18.655 -25.323 1.00 96.12 119 ASP A CA 1
ATOM 910 C C . ASP A 1 119 ? -11.965 -17.403 -26.096 1.00 96.12 119 ASP A C 1
ATOM 912 O O . ASP A 1 119 ? -11.515 -17.077 -27.196 1.00 96.12 119 ASP A O 1
ATOM 916 N N . SER A 1 120 ? -12.966 -16.729 -25.538 1.00 95.81 120 SER A N 1
ATOM 917 C CA . SER A 1 120 ? -13.482 -15.463 -26.041 1.00 95.81 120 SER A CA 1
ATOM 918 C C . SER A 1 120 ? -12.694 -14.253 -25.540 1.00 95.81 120 SER A C 1
ATOM 920 O O . SER A 1 120 ? -12.853 -13.166 -26.108 1.00 95.81 120 SER A O 1
ATOM 922 N N . THR A 1 121 ? -11.879 -14.431 -24.502 1.00 94.06 121 THR A N 1
ATOM 923 C CA . THR A 1 121 ? -11.079 -13.406 -23.826 1.00 94.06 121 THR A CA 1
ATOM 924 C C . THR A 1 121 ? -9.654 -13.906 -23.568 1.00 94.06 121 THR A C 1
ATOM 926 O O . THR A 1 121 ? -9.198 -13.797 -22.442 1.00 94.06 121 THR A O 1
ATOM 929 N N . PRO A 1 122 ? -8.944 -14.390 -24.605 1.00 95.25 122 PRO A N 1
ATOM 930 C CA . PRO A 1 122 ? -7.808 -15.310 -24.470 1.00 95.25 122 PRO A CA 1
ATOM 931 C C . PRO A 1 122 ? -6.575 -14.753 -23.761 1.00 95.25 122 PRO A C 1
ATOM 933 O O . PRO A 1 122 ? -5.591 -15.457 -23.670 1.00 95.25 122 PRO A O 1
ATOM 936 N N . SER A 1 123 ? -6.585 -13.489 -23.341 1.00 94.38 123 SER A N 1
ATOM 937 C CA . SER A 1 123 ? -5.458 -12.878 -22.651 1.00 94.38 123 SER A CA 1
ATOM 938 C C . SER A 1 123 ? -5.914 -11.950 -21.525 1.00 94.38 123 SER A C 1
ATOM 940 O O . SER A 1 123 ? -7.029 -11.395 -21.569 1.00 94.38 123 SER A O 1
ATOM 942 N N . PRO A 1 124 ? -5.054 -11.712 -20.515 1.00 92.69 124 PRO A N 1
ATOM 943 C CA . PRO A 1 124 ? -5.376 -10.850 -19.398 1.00 92.69 124 PRO A CA 1
ATOM 944 C C . PRO A 1 124 ? -5.769 -9.451 -19.867 1.00 92.69 124 PRO A C 1
ATOM 946 O O . PRO A 1 124 ? -5.117 -8.817 -20.701 1.00 92.69 124 PRO A O 1
ATOM 949 N N . ILE A 1 125 ? -6.798 -8.876 -19.241 1.00 90.69 125 ILE A N 1
ATOM 950 C CA . ILE A 1 125 ? -7.204 -7.497 -19.552 1.00 90.69 125 ILE A CA 1
ATOM 951 C C . ILE A 1 125 ? -6.077 -6.477 -19.318 1.00 90.69 125 ILE A C 1
ATOM 953 O O . ILE A 1 125 ? -6.050 -5.440 -19.977 1.00 90.69 125 ILE A O 1
ATOM 957 N N . SER A 1 126 ? -5.146 -6.760 -18.401 1.00 91.25 126 SER A N 1
ATOM 958 C CA . SER A 1 126 ? -3.948 -5.947 -18.177 1.00 91.25 126 SER A CA 1
ATOM 959 C C . SER A 1 126 ? -3.041 -5.909 -19.399 1.00 91.25 126 SER A C 1
ATOM 961 O O . SER A 1 126 ? -2.642 -4.818 -19.791 1.00 91.25 126 SER A O 1
ATOM 963 N N . GLU A 1 127 ? -2.772 -7.053 -20.028 1.00 94.44 127 GLU A N 1
ATOM 964 C CA . GLU A 1 127 ? -1.949 -7.125 -21.238 1.00 94.44 127 GLU A CA 1
ATOM 965 C C . GLU A 1 127 ? -2.598 -6.341 -22.376 1.00 94.44 127 GLU A C 1
ATOM 967 O O . GLU A 1 127 ? -1.978 -5.468 -22.985 1.00 94.44 127 GLU A O 1
ATOM 972 N N . LYS A 1 128 ? -3.897 -6.567 -22.601 1.00 93.06 128 LYS A N 1
ATOM 973 C CA . LYS A 1 128 ? -4.654 -5.841 -23.622 1.00 93.06 128 LYS A CA 1
ATOM 974 C C . LYS A 1 128 ? -4.600 -4.326 -23.414 1.00 93.06 128 LYS A C 1
ATOM 976 O O . LYS A 1 128 ? -4.491 -3.573 -24.382 1.00 93.06 128 LYS A O 1
ATOM 981 N N . LEU A 1 129 ? -4.707 -3.867 -22.167 1.00 93.81 129 LEU A N 1
ATOM 982 C CA . LEU A 1 129 ? -4.605 -2.446 -21.848 1.00 93.81 129 LEU A CA 1
ATOM 983 C C . LEU A 1 129 ? -3.185 -1.908 -22.045 1.00 93.81 129 LEU A C 1
ATOM 985 O O . LEU A 1 129 ? -3.050 -0.786 -22.525 1.00 93.81 129 LEU A O 1
ATOM 989 N N . ILE A 1 130 ? -2.146 -2.683 -21.726 1.00 93.38 130 ILE A N 1
ATOM 990 C CA . ILE A 1 130 ? -0.756 -2.287 -21.989 1.00 93.38 130 ILE A CA 1
ATOM 991 C C . ILE A 1 130 ? -0.542 -2.115 -23.488 1.00 93.38 130 ILE A C 1
ATOM 993 O O . ILE A 1 130 ? -0.122 -1.047 -23.911 1.00 93.38 130 ILE A O 1
ATOM 997 N N . GLN A 1 131 ? -0.959 -3.083 -24.305 1.00 93.00 131 GLN A N 1
ATOM 998 C CA . GLN A 1 131 ? -0.882 -2.975 -25.765 1.00 93.00 131 GLN A CA 1
ATOM 999 C C . GLN A 1 131 ? -1.666 -1.766 -26.306 1.00 93.00 131 GLN A C 1
ATOM 1001 O O . GLN A 1 131 ? -1.215 -1.077 -27.221 1.00 93.00 131 GLN A O 1
ATOM 1006 N N . GLN A 1 132 ? -2.848 -1.486 -25.747 1.00 93.88 132 GLN A N 1
ATOM 1007 C CA . GLN A 1 132 ? -3.686 -0.358 -26.163 1.00 93.88 132 GLN A CA 1
ATOM 1008 C C . GLN A 1 132 ? -3.071 1.007 -25.817 1.00 93.88 132 GLN A C 1
ATOM 1010 O O . GLN A 1 132 ? -3.269 1.959 -26.574 1.00 93.88 132 GLN A O 1
ATOM 1015 N N . TYR A 1 133 ? -2.358 1.101 -24.694 1.00 94.69 133 TYR A N 1
ATOM 1016 C CA . TYR A 1 133 ? -1.821 2.345 -24.132 1.00 94.69 133 TYR A CA 1
ATOM 1017 C C . TYR A 1 133 ? -0.289 2.350 -24.036 1.00 94.69 133 TYR A C 1
ATOM 1019 O O . TYR A 1 133 ? 0.278 3.057 -23.201 1.00 94.69 133 TYR A O 1
ATOM 1027 N N . MET A 1 134 ? 0.381 1.556 -24.877 1.00 93.62 134 MET A N 1
ATOM 1028 C CA . MET A 1 134 ? 1.817 1.289 -24.771 1.00 93.62 134 MET A CA 1
ATOM 1029 C C . MET A 1 134 ? 2.627 2.586 -24.775 1.00 93.62 134 MET A C 1
ATOM 1031 O O . MET A 1 134 ? 3.399 2.846 -23.860 1.00 93.62 134 MET A O 1
ATOM 1035 N N . THR A 1 135 ? 2.359 3.468 -25.741 1.00 93.44 135 THR A N 1
ATOM 1036 C CA . THR A 1 135 ? 3.068 4.746 -25.874 1.00 93.44 135 THR A CA 1
ATOM 1037 C C . THR A 1 135 ? 2.905 5.641 -24.642 1.00 93.44 135 THR A C 1
ATOM 1039 O O . THR A 1 135 ? 3.860 6.289 -24.211 1.00 93.44 135 THR A O 1
ATOM 1042 N N . GLU A 1 136 ? 1.706 5.715 -24.062 1.00 94.12 136 GLU A N 1
ATOM 1043 C CA . GLU A 1 136 ? 1.462 6.484 -22.845 1.00 94.12 136 GLU A CA 1
ATOM 1044 C C . GLU A 1 136 ? 2.197 5.883 -21.641 1.00 94.12 136 GLU A C 1
ATOM 1046 O O . GLU A 1 136 ? 2.824 6.627 -20.884 1.00 94.12 136 GLU A O 1
ATOM 1051 N N . ILE A 1 137 ? 2.159 4.558 -21.485 1.00 94.00 137 ILE A N 1
ATOM 1052 C CA . ILE A 1 137 ? 2.807 3.846 -20.377 1.00 94.00 137 ILE A CA 1
ATOM 1053 C C . ILE A 1 137 ? 4.330 3.983 -20.479 1.00 94.00 137 ILE A C 1
ATOM 1055 O O . ILE A 1 137 ? 4.952 4.449 -19.525 1.00 94.00 137 ILE A O 1
ATOM 1059 N N . GLU A 1 138 ? 4.925 3.701 -21.639 1.00 93.00 138 GLU A N 1
ATOM 1060 C CA . GLU A 1 138 ? 6.359 3.885 -21.906 1.00 93.00 138 GLU A CA 1
ATOM 1061 C C . GLU A 1 138 ? 6.814 5.315 -21.615 1.00 93.00 138 GLU A C 1
ATOM 1063 O O . GLU A 1 138 ? 7.848 5.539 -20.985 1.00 93.00 138 GLU A O 1
ATOM 1068 N N . SER A 1 139 ? 6.010 6.314 -21.996 1.00 92.19 139 SER A N 1
ATOM 1069 C CA . SER A 1 139 ? 6.341 7.711 -21.705 1.00 92.19 139 SER A CA 1
ATOM 1070 C C . SER A 1 139 ? 6.437 7.997 -20.199 1.00 92.19 139 SER A C 1
ATOM 1072 O O . SER A 1 139 ? 7.229 8.848 -19.789 1.00 92.19 139 SER A O 1
ATOM 1074 N N . CYS A 1 140 ? 5.678 7.273 -19.368 1.00 91.94 140 CYS A N 1
ATOM 1075 C CA . CYS A 1 140 ? 5.752 7.362 -17.911 1.00 91.94 140 CYS A CA 1
ATOM 1076 C C . CYS A 1 140 ? 6.900 6.539 -17.315 1.00 91.94 140 CYS A C 1
ATOM 1078 O O . CYS A 1 140 ? 7.485 6.959 -16.313 1.00 91.94 140 CYS A O 1
ATOM 1080 N N . VAL A 1 141 ? 7.239 5.404 -17.927 1.00 88.81 141 VAL A N 1
ATOM 1081 C CA . VAL A 1 141 ? 8.387 4.557 -17.564 1.00 88.81 141 VAL A CA 1
ATOM 1082 C C . VAL A 1 141 ? 9.714 5.290 -17.771 1.00 88.81 141 VAL A C 1
ATOM 1084 O O . VAL A 1 141 ? 10.609 5.212 -16.925 1.00 88.81 141 VAL A O 1
ATOM 1087 N N . LEU A 1 142 ? 9.820 6.012 -18.889 1.00 86.62 142 LEU A N 1
ATOM 1088 C CA . LEU A 1 142 ? 11.011 6.754 -19.309 1.00 86.62 142 LEU A CA 1
ATOM 1089 C C . LEU A 1 142 ? 11.106 8.156 -18.686 1.00 86.62 142 LEU A C 1
ATOM 1091 O O . LEU A 1 142 ? 12.107 8.852 -18.865 1.00 86.62 142 LEU A O 1
ATOM 1095 N N . ALA A 1 143 ? 10.072 8.605 -17.970 1.00 83.31 143 ALA A N 1
ATOM 1096 C CA . ALA A 1 143 ? 10.121 9.858 -17.232 1.00 83.31 143 ALA A CA 1
ATOM 1097 C C . ALA A 1 143 ? 11.049 9.731 -16.013 1.00 83.31 143 ALA A C 1
ATOM 1099 O O . ALA A 1 143 ? 11.028 8.717 -15.318 1.00 83.31 143 ALA A O 1
ATOM 1100 N N . ASP A 1 144 ? 11.804 10.792 -15.699 1.00 72.94 144 ASP A N 1
ATOM 1101 C CA . ASP A 1 144 ? 12.593 10.858 -14.460 1.00 72.94 144 ASP A CA 1
ATOM 1102 C C . ASP A 1 144 ? 11.729 10.486 -13.237 1.00 72.94 144 ASP A C 1
ATOM 1104 O O . ASP A 1 144 ? 10.558 10.876 -13.172 1.00 72.94 144 ASP A O 1
ATOM 1108 N N . ASP A 1 145 ? 12.310 9.820 -12.233 1.00 65.56 145 ASP A N 1
ATOM 1109 C CA . ASP A 1 145 ? 11.599 9.273 -11.059 1.00 65.56 145 ASP A CA 1
ATOM 1110 C C . ASP A 1 145 ? 10.604 10.252 -10.406 1.00 65.56 145 ASP A C 1
ATOM 1112 O O . ASP A 1 145 ? 9.508 9.873 -9.996 1.00 65.56 145 ASP A O 1
ATOM 1116 N N . ALA A 1 146 ? 10.958 11.541 -10.333 1.00 63.72 146 ALA A N 1
ATOM 1117 C CA . ALA A 1 146 ? 10.107 12.581 -9.748 1.00 63.72 146 ALA A CA 1
ATOM 1118 C C . ALA A 1 146 ? 8.830 12.873 -10.565 1.00 63.72 146 ALA A C 1
ATOM 1120 O O . ALA A 1 146 ? 7.837 13.345 -10.012 1.00 63.72 146 ALA A O 1
ATOM 1121 N N . ASN A 1 147 ? 8.853 12.610 -11.872 1.00 72.31 147 ASN A N 1
ATOM 1122 C CA . ASN A 1 147 ? 7.759 12.867 -12.808 1.00 72.31 147 ASN A CA 1
ATOM 1123 C C . ASN A 1 147 ? 6.971 11.602 -13.165 1.00 72.31 147 ASN A C 1
ATOM 1125 O O . ASN A 1 147 ? 5.807 11.722 -13.548 1.00 72.31 147 ASN A O 1
ATOM 1129 N N . SER A 1 148 ? 7.564 10.413 -13.013 1.00 79.06 148 SER A N 1
ATOM 1130 C CA . SER A 1 148 ? 6.909 9.138 -13.327 1.00 79.06 148 SER A CA 1
ATOM 1131 C C . SER A 1 148 ? 5.602 8.960 -12.542 1.00 79.06 148 SER A C 1
ATOM 1133 O O . SER A 1 148 ? 4.553 8.690 -13.126 1.00 79.06 148 SER A O 1
ATOM 1135 N N . PHE A 1 149 ? 5.605 9.260 -11.238 1.00 80.62 149 PHE A N 1
ATOM 1136 C CA . PHE A 1 149 ? 4.402 9.184 -10.400 1.00 80.62 149 PHE A CA 1
ATOM 1137 C C . PHE A 1 149 ? 3.250 10.066 -10.902 1.00 80.62 149 PHE A C 1
ATOM 1139 O O . PHE A 1 149 ? 2.111 9.617 -11.029 1.00 80.62 149 PHE A O 1
ATOM 1146 N N . LEU A 1 150 ? 3.550 11.334 -11.203 1.00 84.75 150 LEU A N 1
ATOM 1147 C CA . LEU A 1 150 ? 2.564 12.279 -11.724 1.00 84.75 150 LEU A CA 1
ATOM 1148 C C . LEU A 1 150 ? 2.070 11.853 -13.113 1.00 84.75 150 LEU A C 1
ATOM 1150 O O . LEU A 1 150 ? 0.889 12.017 -13.417 1.00 84.75 150 LEU A O 1
ATOM 1154 N N . CYS A 1 151 ? 2.960 11.301 -13.942 1.00 91.44 151 CYS A N 1
ATOM 1155 C CA . CYS A 1 151 ? 2.620 10.770 -15.257 1.00 91.44 151 CYS A CA 1
ATOM 1156 C C . CYS A 1 151 ? 1.592 9.643 -15.138 1.00 91.44 151 CYS A C 1
ATOM 1158 O O . CYS A 1 151 ? 0.493 9.764 -15.682 1.00 91.44 151 CYS A O 1
ATOM 1160 N N . TYR A 1 152 ? 1.891 8.619 -14.334 1.00 91.94 152 TYR A N 1
ATOM 1161 C CA . TYR A 1 152 ? 0.965 7.516 -14.099 1.00 91.94 152 TYR A CA 1
ATOM 1162 C C . TYR A 1 152 ? -0.341 7.982 -13.456 1.00 91.94 152 TYR A C 1
ATOM 1164 O O . TYR A 1 152 ? -1.406 7.540 -13.871 1.00 91.94 152 TYR A O 1
ATOM 1172 N N . GLY A 1 153 ? -0.302 8.922 -12.508 1.00 90.00 153 GLY A N 1
ATOM 1173 C CA . GLY A 1 153 ? -1.521 9.511 -11.949 1.00 90.00 153 GLY A CA 1
ATOM 1174 C C . GLY A 1 153 ? -2.432 10.106 -13.032 1.00 90.00 153 GLY A C 1
ATOM 1175 O O . GLY A 1 153 ? -3.608 9.763 -13.113 1.00 90.00 153 GLY A O 1
ATOM 1176 N N . ASN A 1 154 ? -1.889 10.934 -13.926 1.00 91.00 154 ASN A N 1
ATOM 1177 C CA . ASN A 1 154 ? -2.671 11.520 -15.022 1.00 91.00 154 ASN A CA 1
ATOM 1178 C C . ASN A 1 154 ? -3.168 10.468 -16.027 1.00 91.00 154 ASN A C 1
ATOM 1180 O O . ASN A 1 154 ? -4.289 10.578 -16.536 1.00 91.00 154 ASN A O 1
ATOM 1184 N N . PHE A 1 155 ? -2.343 9.457 -16.311 1.00 93.50 155 PHE A N 1
ATOM 1185 C CA . PHE A 1 155 ? -2.711 8.339 -17.172 1.00 93.50 155 PHE A CA 1
ATOM 1186 C C . PHE A 1 155 ? -3.902 7.569 -16.594 1.00 93.50 155 PHE A C 1
ATOM 1188 O O . PHE A 1 155 ? -4.915 7.433 -17.273 1.00 93.50 155 PHE A O 1
ATOM 1195 N N . PHE A 1 156 ? -3.838 7.146 -15.329 1.00 92.75 156 PHE A N 1
ATOM 1196 C CA . PHE A 1 156 ? -4.911 6.381 -14.690 1.00 92.75 156 PHE A CA 1
ATOM 1197 C C . PHE A 1 156 ? -6.195 7.198 -14.479 1.00 92.75 156 PHE A C 1
ATOM 1199 O O . PHE A 1 156 ? -7.284 6.657 -14.659 1.00 92.75 156 PHE A O 1
ATOM 1206 N N . ASP A 1 157 ? -6.098 8.498 -14.177 1.00 89.56 157 ASP A N 1
ATOM 1207 C CA . ASP A 1 157 ? -7.266 9.397 -14.146 1.00 89.56 157 ASP A CA 1
ATOM 1208 C C . ASP A 1 157 ? -7.963 9.476 -15.518 1.00 89.56 157 ASP A C 1
ATOM 1210 O O . ASP A 1 157 ? -9.193 9.468 -15.606 1.00 89.56 157 ASP A O 1
ATOM 1214 N N . SER A 1 158 ? -7.183 9.510 -16.602 1.00 89.69 158 SER A N 1
ATOM 1215 C CA . SER A 1 158 ? -7.716 9.502 -17.970 1.00 89.69 158 SER A CA 1
ATOM 1216 C C . SER A 1 158 ? -8.264 8.130 -18.365 1.00 89.69 158 SER A C 1
ATOM 1218 O O . SER A 1 158 ? -9.303 8.051 -19.018 1.00 89.69 158 SER A O 1
ATOM 1220 N N . LEU A 1 159 ? -7.587 7.0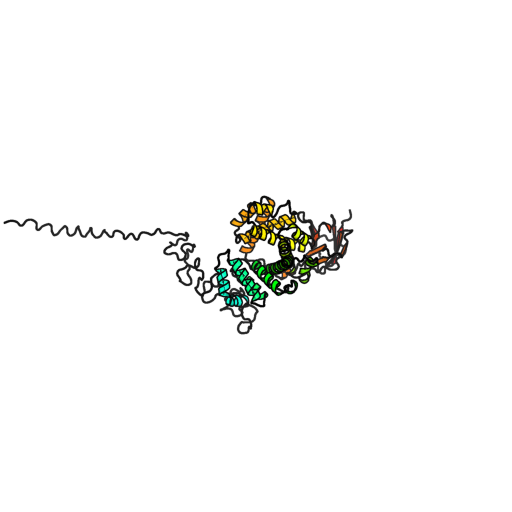54 -17.956 1.00 91.19 159 LEU A N 1
ATOM 1221 C CA . LEU A 1 159 ? -7.977 5.676 -18.226 1.00 91.19 159 LEU A CA 1
ATOM 1222 C C . LEU A 1 159 ? -9.363 5.384 -17.660 1.00 91.19 159 LEU A C 1
ATOM 1224 O O . LEU A 1 159 ? -10.213 4.918 -18.403 1.00 91.19 159 LEU A O 1
ATOM 1228 N N . VAL A 1 160 ? -9.617 5.729 -16.394 1.00 88.50 160 VAL A N 1
ATOM 1229 C CA . VAL A 1 160 ? -10.927 5.522 -15.747 1.00 88.50 160 VAL A CA 1
ATOM 1230 C C . VAL A 1 160 ? -12.056 6.231 -16.500 1.00 88.50 160 VAL A C 1
ATOM 1232 O O . VAL A 1 160 ? -13.129 5.671 -16.668 1.00 88.50 160 VAL A O 1
ATOM 1235 N N . LYS A 1 161 ? -11.806 7.433 -17.027 1.00 84.88 161 LYS A N 1
ATOM 1236 C CA . LYS A 1 161 ? -12.813 8.197 -17.788 1.00 84.88 161 LYS A CA 1
ATOM 1237 C C . LYS A 1 161 ? -13.082 7.619 -19.178 1.00 84.88 161 LYS A C 1
ATOM 1239 O O . LYS A 1 161 ? -14.156 7.833 -19.742 1.00 84.88 161 LYS A O 1
ATOM 1244 N N . ASN A 1 162 ? -12.086 6.959 -19.767 1.00 83.88 162 ASN A N 1
ATOM 1245 C CA . ASN A 1 162 ? -12.155 6.411 -21.121 1.00 83.88 162 ASN A CA 1
ATOM 1246 C C . ASN A 1 162 ? -12.673 4.967 -21.130 1.00 83.88 162 ASN A C 1
ATOM 1248 O O . ASN A 1 162 ? -13.466 4.598 -21.998 1.00 83.88 162 ASN A O 1
ATOM 1252 N N . GLU A 1 163 ? -12.242 4.166 -20.162 1.00 77.44 163 GLU A N 1
ATOM 1253 C CA . GLU A 1 163 ? -12.626 2.776 -19.972 1.00 77.44 163 GLU A CA 1
ATOM 1254 C C . GLU A 1 163 ? -13.788 2.712 -18.982 1.00 77.44 163 GLU A C 1
ATOM 1256 O O . GLU A 1 163 ? -13.629 2.997 -17.803 1.00 77.44 163 GLU A O 1
ATOM 1261 N N . SER A 1 164 ? -14.971 2.272 -19.417 1.00 65.25 164 SER A N 1
ATOM 1262 C CA . SER A 1 164 ? -16.154 2.160 -18.540 1.00 65.25 164 SER A CA 1
ATOM 1263 C C . SER A 1 164 ? -16.072 1.011 -17.514 1.00 65.25 164 SER A C 1
ATOM 1265 O O . SER A 1 164 ? -17.108 0.503 -17.079 1.00 65.25 164 SER A O 1
ATOM 1267 N N . ASN A 1 165 ? -14.865 0.551 -17.168 1.00 75.50 165 ASN A N 1
ATOM 1268 C CA . ASN A 1 165 ? -14.629 -0.504 -16.193 1.00 75.50 165 ASN A CA 1
ATOM 1269 C C . ASN A 1 165 ? -13.417 -0.193 -15.294 1.00 75.50 165 ASN A C 1
ATOM 1271 O O . ASN A 1 165 ? -12.261 -0.427 -15.646 1.00 75.50 165 ASN A O 1
ATOM 1275 N N . ASN A 1 166 ? -13.721 0.249 -14.078 1.00 79.12 166 ASN A N 1
ATOM 1276 C CA . ASN A 1 166 ? -12.756 0.606 -13.037 1.00 79.12 166 ASN A CA 1
ATOM 1277 C C . ASN A 1 166 ? -11.916 -0.583 -12.557 1.00 79.12 166 ASN A C 1
ATOM 1279 O O . ASN A 1 166 ? -10.773 -0.414 -12.130 1.00 79.12 166 ASN A O 1
ATOM 1283 N N . GLU A 1 167 ? -12.471 -1.793 -12.650 1.00 80.94 167 GLU A N 1
ATOM 1284 C CA . GLU A 1 167 ? -11.769 -3.029 -12.317 1.00 80.94 167 GLU A CA 1
ATOM 1285 C C . GLU A 1 167 ? -10.553 -3.217 -13.231 1.00 80.94 167 GLU A C 1
ATOM 1287 O O . GLU A 1 167 ? -9.482 -3.606 -12.767 1.00 80.94 167 GLU A O 1
ATOM 1292 N N . ASN A 1 168 ? -10.685 -2.856 -14.511 1.00 87.06 168 ASN A N 1
ATOM 1293 C CA . ASN A 1 168 ? -9.608 -2.978 -15.488 1.00 8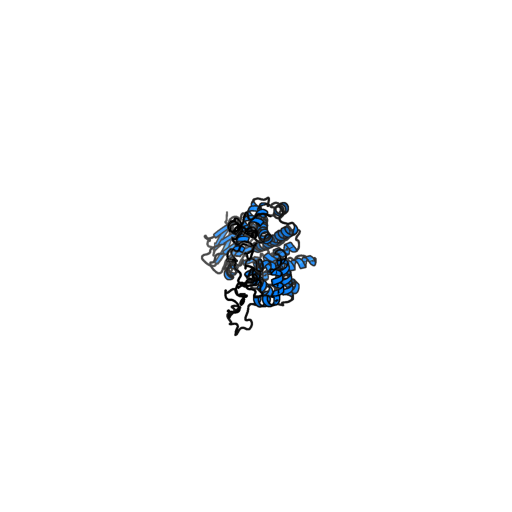7.06 168 ASN A CA 1
ATOM 1294 C C . ASN A 1 168 ? -8.448 -2.025 -15.174 1.00 87.06 168 ASN A C 1
ATOM 1296 O O . ASN A 1 168 ? -7.291 -2.430 -15.252 1.00 87.06 168 ASN A O 1
ATOM 1300 N N . ALA A 1 169 ? -8.743 -0.791 -14.749 1.00 89.38 169 ALA A N 1
ATOM 1301 C CA . ALA A 1 169 ? -7.716 0.159 -14.323 1.00 89.38 169 ALA A CA 1
ATOM 1302 C C . ALA A 1 169 ? -6.928 -0.368 -13.110 1.00 89.38 169 ALA A C 1
ATOM 1304 O O . ALA A 1 169 ? -5.705 -0.270 -13.065 1.00 89.38 169 ALA A O 1
ATOM 1305 N N . LEU A 1 170 ? -7.597 -0.995 -12.139 1.00 86.81 170 LEU A N 1
ATOM 1306 C CA . LEU A 1 170 ? -6.909 -1.587 -10.988 1.00 86.81 170 LEU A CA 1
ATOM 1307 C C . LEU A 1 170 ? -6.113 -2.846 -11.356 1.00 86.81 170 LEU A C 1
ATOM 1309 O O . LEU A 1 170 ? -5.019 -3.035 -10.824 1.00 86.81 170 LEU A O 1
ATOM 1313 N N . LYS A 1 171 ? -6.619 -3.681 -12.274 1.00 87.50 171 LYS A N 1
ATOM 1314 C CA . LYS A 1 171 ? -5.877 -4.830 -12.819 1.00 87.50 171 LYS A CA 1
ATOM 1315 C C . LYS A 1 171 ? -4.613 -4.380 -13.550 1.00 87.50 171 LYS A C 1
ATOM 1317 O O . LYS A 1 171 ? -3.550 -4.944 -13.308 1.00 87.50 171 LYS A O 1
ATOM 1322 N N . LEU A 1 172 ? -4.696 -3.314 -14.347 1.00 91.25 172 LEU A N 1
ATOM 1323 C CA . LEU A 1 172 ? -3.529 -2.711 -14.988 1.00 91.25 172 LEU A CA 1
ATOM 1324 C C . LEU A 1 172 ? -2.533 -2.165 -13.957 1.00 91.25 172 LEU A C 1
ATOM 1326 O O . LEU A 1 172 ? -1.344 -2.452 -14.044 1.00 91.25 172 LEU A O 1
ATOM 1330 N N . ALA A 1 173 ? -3.000 -1.427 -12.945 1.00 89.94 173 ALA A N 1
ATOM 1331 C CA . ALA A 1 173 ? -2.126 -0.923 -11.886 1.00 89.94 173 ALA A CA 1
ATOM 1332 C C . ALA A 1 173 ? -1.414 -2.064 -11.138 1.00 89.94 173 ALA A C 1
ATOM 1334 O O . ALA A 1 173 ? -0.237 -1.945 -10.802 1.00 89.94 173 ALA A O 1
ATOM 1335 N N . LEU A 1 174 ? -2.105 -3.181 -10.885 1.00 86.62 174 LEU A N 1
ATOM 1336 C CA . LEU A 1 174 ? -1.502 -4.371 -10.289 1.00 86.62 174 LEU A CA 1
ATOM 1337 C C . LEU A 1 174 ? -0.438 -4.989 -11.203 1.00 86.62 174 LEU A C 1
ATOM 1339 O O . LEU A 1 174 ? 0.648 -5.295 -10.720 1.00 86.62 174 LEU A O 1
ATOM 1343 N N . ALA A 1 175 ? -0.736 -5.154 -12.492 1.00 88.81 175 ALA A N 1
ATOM 1344 C CA . ALA A 1 175 ? 0.198 -5.708 -13.466 1.00 88.81 175 ALA A CA 1
ATOM 1345 C C . ALA A 1 175 ? 1.476 -4.862 -13.571 1.00 88.81 175 ALA A C 1
ATOM 1347 O O . ALA A 1 175 ? 2.566 -5.385 -13.357 1.00 88.81 175 ALA A O 1
ATOM 1348 N N . LEU A 1 176 ? 1.342 -3.541 -13.746 1.00 90.38 176 LEU A N 1
ATOM 1349 C CA . LEU A 1 176 ? 2.479 -2.611 -13.772 1.00 90.38 176 LEU A CA 1
ATOM 1350 C C . LEU A 1 176 ? 3.287 -2.634 -12.467 1.00 90.38 176 LEU A C 1
ATOM 1352 O O . LEU A 1 176 ? 4.497 -2.435 -12.471 1.00 90.38 176 LEU A O 1
ATOM 1356 N N . SER A 1 177 ? 2.632 -2.878 -11.329 1.00 86.62 177 SER A N 1
ATOM 1357 C CA . SER A 1 177 ? 3.322 -3.023 -10.046 1.00 86.62 177 SER A CA 1
ATOM 1358 C C . SER A 1 177 ? 4.091 -4.338 -9.935 1.00 86.62 177 SER A C 1
ATOM 1360 O O . SER A 1 177 ? 5.103 -4.366 -9.243 1.00 86.62 177 SER A O 1
ATOM 1362 N N . LYS A 1 178 ? 3.608 -5.423 -10.549 1.00 84.88 178 LYS A N 1
ATOM 1363 C CA . LYS A 1 178 ? 4.265 -6.737 -10.512 1.00 84.88 178 LYS A CA 1
ATOM 1364 C C . LYS A 1 178 ? 5.521 -6.777 -11.379 1.00 84.88 178 LYS A C 1
ATOM 1366 O O . LYS A 1 178 ? 6.507 -7.357 -10.945 1.00 84.88 178 LYS A O 1
ATOM 1371 N N . ILE A 1 179 ? 5.500 -6.103 -12.528 1.00 85.56 179 ILE A N 1
ATOM 1372 C CA . ILE A 1 179 ? 6.676 -5.927 -13.401 1.00 85.56 179 ILE A CA 1
ATOM 1373 C C . ILE A 1 179 ? 7.577 -4.763 -12.953 1.00 85.56 179 ILE A C 1
ATOM 1375 O O . ILE A 1 179 ? 8.514 -4.388 -13.641 1.00 85.56 179 ILE A O 1
ATOM 1379 N N . ASN A 1 180 ? 7.294 -4.156 -11.793 1.00 82.06 180 ASN A N 1
ATOM 1380 C CA . ASN A 1 180 ? 8.080 -3.062 -11.218 1.00 82.06 180 ASN A CA 1
ATOM 1381 C C . ASN A 1 180 ? 8.140 -1.773 -12.076 1.00 82.06 180 ASN A C 1
ATOM 1383 O O . ASN A 1 180 ? 8.965 -0.892 -11.827 1.00 82.06 180 ASN A O 1
ATOM 1387 N N . ALA A 1 181 ? 7.223 -1.614 -13.037 1.00 85.56 181 ALA A N 1
ATOM 1388 C CA . ALA A 1 181 ? 7.051 -0.393 -13.829 1.00 85.56 181 ALA A CA 1
ATOM 1389 C C . ALA A 1 181 ? 6.499 0.781 -12.996 1.00 85.56 181 ALA A C 1
ATOM 1391 O O . ALA A 1 181 ? 6.696 1.948 -13.347 1.00 85.56 181 ALA A O 1
ATOM 1392 N N . ILE A 1 182 ? 5.830 0.480 -11.875 1.00 83.12 182 ILE A N 1
ATOM 1393 C CA . ILE A 1 182 ? 5.460 1.440 -10.825 1.00 83.12 182 ILE A CA 1
ATOM 1394 C C . ILE A 1 182 ? 5.914 0.935 -9.451 1.00 83.12 182 ILE A C 1
ATOM 1396 O O . ILE A 1 182 ? 5.839 -0.259 -9.173 1.00 83.12 182 ILE A O 1
ATOM 1400 N N . GLY A 1 183 ? 6.287 1.848 -8.545 1.00 71.06 183 GLY A N 1
ATOM 1401 C CA . GLY A 1 183 ? 6.733 1.540 -7.171 1.00 71.06 183 GLY A CA 1
ATOM 1402 C C . GLY A 1 183 ? 5.631 1.062 -6.209 1.00 71.06 183 GLY A C 1
ATOM 1403 O O . GLY A 1 183 ? 5.665 1.378 -5.020 1.00 71.06 183 GLY A O 1
ATOM 1404 N N . GLY A 1 184 ? 4.610 0.374 -6.727 1.00 78.56 184 GLY A N 1
ATOM 1405 C CA . GLY A 1 184 ? 3.446 -0.112 -5.992 1.00 78.56 184 GLY A CA 1
ATOM 1406 C C . GLY A 1 184 ? 2.117 0.437 -6.515 1.00 78.56 184 GLY A C 1
ATOM 1407 O O . GLY A 1 184 ? 1.941 1.638 -6.719 1.00 78.56 184 GLY A O 1
ATOM 1408 N N . CYS A 1 185 ? 1.112 -0.431 -6.636 1.00 84.31 185 CYS A N 1
ATOM 1409 C CA . CYS A 1 185 ? -0.217 -0.025 -7.104 1.00 84.31 185 CYS A CA 1
ATOM 1410 C C . CYS A 1 185 ? -1.051 0.774 -6.081 1.00 84.31 185 CYS A C 1
ATOM 1412 O O . CYS A 1 185 ? -2.100 1.307 -6.443 1.00 84.31 185 CYS A O 1
ATOM 1414 N N . HIS A 1 186 ? -0.631 0.877 -4.811 1.00 86.12 186 HIS A N 1
ATOM 1415 C CA . HIS A 1 186 ? -1.416 1.524 -3.748 1.00 86.12 186 HIS A CA 1
ATOM 1416 C C . HIS A 1 186 ? -1.781 2.974 -4.087 1.00 86.12 186 HIS A C 1
ATOM 1418 O O . HIS A 1 186 ? -2.953 3.339 -4.062 1.00 86.12 186 HIS A O 1
ATOM 1424 N N . PHE A 1 187 ? -0.791 3.798 -4.423 1.00 84.44 187 PHE A N 1
ATOM 1425 C CA . PHE A 1 187 ? -1.024 5.214 -4.701 1.00 84.44 187 PHE A CA 1
ATOM 1426 C C . PHE A 1 187 ? -1.807 5.435 -5.993 1.00 84.44 187 PHE A C 1
ATOM 1428 O O . PHE A 1 187 ? -2.727 6.244 -6.021 1.00 84.44 187 PHE A O 1
ATOM 1435 N N . ILE A 1 188 ? -1.497 4.676 -7.046 1.00 87.62 188 ILE A N 1
ATOM 1436 C CA . ILE A 1 188 ? -2.269 4.710 -8.293 1.00 87.62 188 ILE A CA 1
ATOM 1437 C C . ILE A 1 188 ? -3.734 4.364 -8.033 1.00 87.62 188 ILE A C 1
ATOM 1439 O O . ILE A 1 188 ? -4.638 4.997 -8.571 1.00 87.62 188 ILE A O 1
ATOM 1443 N N . SER A 1 189 ? -3.985 3.430 -7.122 1.00 90.00 189 SER A N 1
ATOM 1444 C CA . SER A 1 189 ? -5.347 3.079 -6.740 1.00 90.00 189 SER A CA 1
ATOM 1445 C C . SER A 1 189 ? -6.078 4.221 -6.032 1.00 90.00 189 SER A C 1
ATOM 1447 O O . SER A 1 189 ? -7.294 4.297 -6.171 1.00 90.00 189 SER A O 1
ATOM 1449 N N . HIS A 1 190 ? -5.388 5.150 -5.345 1.00 91.06 190 HIS A N 1
ATOM 1450 C CA . HIS A 1 190 ? -6.034 6.376 -4.832 1.00 91.06 190 HIS A CA 1
ATOM 1451 C C . HIS A 1 190 ? -6.606 7.192 -5.982 1.00 91.06 190 HIS A C 1
ATOM 1453 O O . HIS A 1 190 ? -7.746 7.643 -5.907 1.00 91.06 190 HIS A O 1
ATOM 1459 N N . VAL A 1 191 ? -5.823 7.357 -7.049 1.00 90.50 191 VAL A N 1
ATOM 1460 C CA . VAL A 1 191 ? -6.231 8.116 -8.234 1.00 90.50 191 VAL A CA 1
ATOM 1461 C C . VAL A 1 191 ? -7.436 7.460 -8.896 1.00 90.50 191 VAL A C 1
ATOM 1463 O O . VAL A 1 191 ? -8.429 8.135 -9.158 1.00 90.50 191 VAL A O 1
ATOM 1466 N N . VAL A 1 192 ? -7.394 6.136 -9.069 1.00 90.25 192 VAL A N 1
ATOM 1467 C CA . VAL A 1 192 ? -8.528 5.376 -9.608 1.00 90.25 192 VAL A CA 1
ATOM 1468 C C . VAL A 1 192 ? -9.766 5.567 -8.730 1.00 90.25 192 VAL A C 1
ATOM 1470 O O . VAL A 1 192 ? -10.803 5.994 -9.223 1.00 90.25 192 VAL A O 1
ATOM 1473 N N . GLY A 1 193 ? -9.665 5.336 -7.418 1.00 90.44 193 GLY A N 1
ATOM 1474 C CA . GLY A 1 193 ? -10.798 5.489 -6.500 1.00 90.44 193 GLY A CA 1
ATOM 1475 C C . GLY A 1 193 ? -11.391 6.900 -6.483 1.00 90.44 193 GLY A C 1
ATOM 1476 O O . GLY A 1 193 ? -12.608 7.058 -6.383 1.00 90.44 193 GLY A O 1
ATOM 1477 N N . HIS A 1 194 ? -10.550 7.926 -6.623 1.00 91.06 194 HIS A N 1
ATOM 1478 C CA . HIS A 1 194 ? -11.001 9.310 -6.731 1.00 91.06 194 HIS A CA 1
ATOM 1479 C C . HIS A 1 194 ? -11.806 9.545 -8.013 1.00 91.06 194 HIS A C 1
ATOM 1481 O O . HIS A 1 194 ? -12.926 10.052 -7.946 1.00 91.06 194 HIS A O 1
ATOM 1487 N N . ALA A 1 195 ? -11.267 9.139 -9.167 1.00 89.19 195 ALA A N 1
ATOM 1488 C CA . ALA A 1 195 ? -11.932 9.294 -10.458 1.00 89.19 195 ALA A CA 1
ATOM 1489 C C . ALA A 1 195 ? -13.297 8.582 -10.485 1.00 89.19 195 ALA A C 1
ATOM 1491 O O . ALA A 1 195 ? -14.291 9.156 -10.923 1.00 89.19 195 ALA A O 1
ATOM 1492 N N . VAL A 1 196 ? -13.382 7.378 -9.911 1.00 86.81 196 VAL A N 1
ATOM 1493 C CA . VAL A 1 196 ? -14.638 6.617 -9.803 1.00 86.81 196 VAL A CA 1
ATOM 1494 C C . VAL A 1 196 ? -15.689 7.321 -8.946 1.00 86.81 196 VAL A C 1
ATOM 1496 O O . VAL A 1 196 ? -16.885 7.336 -9.270 1.00 86.81 196 VAL A O 1
ATOM 1499 N N . PHE A 1 197 ? -15.270 7.913 -7.828 1.00 89.19 197 PHE A N 1
ATOM 1500 C CA . PHE A 1 197 ? -16.194 8.681 -7.005 1.00 89.19 197 PHE A CA 1
ATOM 1501 C C . PHE A 1 197 ? -16.729 9.906 -7.757 1.00 89.19 197 PHE A C 1
ATOM 1503 O O . PHE A 1 197 ? -17.918 10.198 -7.645 1.00 89.19 197 PHE A O 1
ATOM 1510 N N . ASP A 1 198 ? -15.901 10.590 -8.547 1.00 87.44 198 ASP A N 1
ATOM 1511 C CA . ASP A 1 198 ? -16.330 11.763 -9.317 1.00 87.44 198 ASP A CA 1
ATOM 1512 C C . ASP A 1 198 ? -17.409 11.430 -10.364 1.00 87.44 198 ASP A C 1
ATOM 1514 O O . ASP A 1 198 ? -18.269 12.269 -10.649 1.00 87.44 198 ASP A O 1
ATOM 1518 N N . GLU A 1 199 ? -17.428 10.202 -10.890 1.00 83.25 199 GLU A N 1
ATOM 1519 C CA . GLU A 1 199 ? -18.456 9.745 -11.836 1.00 83.25 199 GLU A CA 1
ATOM 1520 C C . GLU A 1 199 ? -19.792 9.400 -11.166 1.00 83.25 199 GLU A C 1
ATOM 1522 O O . GLU A 1 199 ? -20.868 9.680 -11.702 1.00 83.25 199 GLU A O 1
ATOM 1527 N N . THR A 1 200 ? -19.735 8.778 -9.990 1.00 83.00 200 THR A N 1
ATOM 1528 C CA . THR A 1 200 ? -20.911 8.184 -9.329 1.00 83.00 200 THR A CA 1
ATOM 1529 C C . THR A 1 200 ? -21.503 9.069 -8.236 1.00 83.00 200 THR A C 1
ATOM 1531 O O . THR A 1 200 ? -22.705 9.013 -7.964 1.00 83.00 200 THR A O 1
ATOM 1534 N N . LEU A 1 201 ? -20.662 9.871 -7.575 1.00 84.06 201 LEU A N 1
ATOM 1535 C CA . LEU A 1 201 ? -20.950 10.620 -6.349 1.00 84.06 201 LEU A CA 1
ATOM 1536 C C . LEU A 1 201 ? -21.572 9.750 -5.241 1.00 84.06 201 LEU A C 1
ATOM 1538 O O . LEU A 1 201 ? -22.312 10.248 -4.385 1.00 84.06 201 LEU A O 1
ATOM 1542 N N . ASN A 1 202 ? -21.297 8.441 -5.259 1.00 79.19 202 ASN A N 1
ATOM 1543 C CA . ASN A 1 202 ? -21.896 7.465 -4.360 1.00 79.19 202 ASN A CA 1
ATOM 1544 C C . ASN A 1 202 ? -20.847 6.483 -3.846 1.00 79.19 202 ASN A C 1
ATOM 1546 O O . ASN A 1 202 ? -20.298 5.686 -4.592 1.00 79.19 202 ASN A O 1
ATOM 1550 N N . VAL A 1 203 ? -20.607 6.518 -2.541 1.00 78.69 203 VAL A N 1
ATOM 1551 C CA . VAL A 1 203 ? -19.599 5.684 -1.890 1.00 78.69 203 VAL A CA 1
ATOM 1552 C C . VAL A 1 203 ? -19.978 4.193 -1.923 1.00 78.69 203 VAL A C 1
ATOM 1554 O O . VAL A 1 203 ? -19.168 3.377 -2.349 1.00 78.69 203 VAL A O 1
ATOM 1557 N N . SER A 1 204 ? -21.220 3.836 -1.575 1.00 73.38 204 SER A N 1
ATOM 1558 C CA . SER A 1 204 ? -21.674 2.436 -1.491 1.00 73.38 204 SER A CA 1
ATOM 1559 C C . SER A 1 204 ? -21.746 1.718 -2.843 1.00 73.38 204 SER A C 1
ATOM 1561 O O . SER A 1 204 ? -21.616 0.500 -2.890 1.00 73.38 204 SER A O 1
ATOM 1563 N N . GLN A 1 205 ? -21.951 2.440 -3.951 1.00 71.56 205 GLN A N 1
ATOM 1564 C CA . GLN A 1 205 ? -21.988 1.833 -5.292 1.00 71.56 205 GLN A CA 1
ATOM 1565 C C . GLN A 1 205 ? -20.624 1.313 -5.760 1.00 71.56 205 GLN A C 1
ATOM 1567 O O . GLN A 1 205 ? -20.574 0.481 -6.658 1.00 71.56 205 GLN A O 1
ATOM 1572 N N . ASN A 1 206 ? -19.537 1.765 -5.136 1.00 70.06 206 ASN A N 1
ATOM 1573 C CA . ASN A 1 206 ? -18.171 1.498 -5.583 1.00 70.06 206 ASN A CA 1
ATOM 1574 C C . ASN A 1 206 ? -17.444 0.468 -4.713 1.00 70.06 206 ASN A C 1
ATOM 1576 O O . ASN A 1 206 ? -16.222 0.386 -4.753 1.00 70.06 206 ASN A O 1
ATOM 1580 N N . PHE A 1 207 ? -18.181 -0.281 -3.894 1.00 69.12 207 PHE A N 1
ATOM 1581 C CA . PHE A 1 207 ? -17.649 -1.184 -2.869 1.00 69.12 207 PHE A CA 1
ATOM 1582 C C . PHE A 1 207 ? -17.606 -2.664 -3.282 1.00 69.12 207 PHE A C 1
ATOM 1584 O O . PHE A 1 207 ? -17.055 -3.492 -2.555 1.00 69.12 207 PHE A O 1
ATOM 1591 N N . ASP A 1 208 ? -18.153 -2.996 -4.450 1.00 63.81 208 ASP A N 1
ATOM 1592 C CA . ASP A 1 208 ? -18.168 -4.352 -5.001 1.00 63.81 208 ASP A CA 1
ATOM 1593 C C . ASP A 1 208 ? -16.893 -4.603 -5.822 1.00 63.81 208 ASP A C 1
ATOM 1595 O O . ASP A 1 208 ? -16.891 -4.503 -7.047 1.00 63.81 208 ASP A O 1
ATOM 1599 N N . PHE A 1 209 ? -15.764 -4.808 -5.134 1.00 63.75 209 PHE A N 1
ATOM 1600 C CA . PHE A 1 209 ? -14.480 -5.078 -5.785 1.00 63.75 209 PHE A CA 1
ATOM 1601 C C . PHE A 1 209 ? -13.635 -6.095 -5.010 1.00 63.75 209 PHE A C 1
ATOM 1603 O O . PHE A 1 209 ? -13.398 -5.945 -3.803 1.00 63.75 209 PHE A O 1
ATOM 1610 N N . ASP A 1 210 ? -13.142 -7.093 -5.748 1.00 57.31 210 ASP A N 1
ATOM 1611 C CA . ASP A 1 210 ? -12.401 -8.255 -5.256 1.00 57.31 210 ASP A CA 1
ATOM 1612 C C . ASP A 1 210 ? -10.993 -8.334 -5.876 1.00 57.31 210 ASP A C 1
ATOM 1614 O O . ASP A 1 210 ? -10.653 -9.273 -6.586 1.00 57.31 210 ASP A O 1
ATOM 1618 N N . ALA A 1 211 ? -10.148 -7.319 -5.651 1.00 54.19 211 ALA A N 1
ATOM 1619 C CA . ALA A 1 211 ? -8.703 -7.495 -5.830 1.00 54.19 211 ALA A CA 1
ATOM 1620 C C . ALA A 1 211 ? -7.967 -7.279 -4.513 1.00 54.19 211 ALA A C 1
ATOM 1622 O O . ALA A 1 211 ? -8.241 -6.354 -3.755 1.00 54.19 211 ALA A O 1
ATOM 1623 N N . SER A 1 212 ? -7.014 -8.148 -4.210 1.00 64.69 212 SER A N 1
ATOM 1624 C CA . SER A 1 212 ? -6.493 -8.282 -2.850 1.00 64.69 212 SER A CA 1
ATOM 1625 C C . SER A 1 212 ? -5.304 -7.361 -2.525 1.00 64.69 212 SER A C 1
ATOM 1627 O O . SER A 1 212 ? -5.057 -7.111 -1.340 1.00 64.69 212 SER A O 1
ATOM 1629 N N . LEU A 1 213 ? -4.592 -6.817 -3.529 1.00 66.62 213 LEU A N 1
ATOM 1630 C CA . LEU A 1 213 ? -3.366 -6.017 -3.322 1.00 66.62 213 LEU A CA 1
ATOM 1631 C C . LEU A 1 213 ? -3.572 -4.491 -3.423 1.00 66.62 213 LEU A C 1
ATOM 1633 O O . LEU A 1 213 ? -3.106 -3.744 -2.567 1.00 66.62 213 LEU A O 1
ATOM 1637 N N . CYS A 1 214 ? -4.292 -4.020 -4.442 1.00 78.06 214 CYS A N 1
ATOM 1638 C CA . CYS A 1 214 ? -4.420 -2.588 -4.769 1.00 78.06 214 CYS A CA 1
ATOM 1639 C C . CYS A 1 214 ? -5.641 -1.915 -4.117 1.00 78.06 214 CYS A C 1
ATOM 1641 O O . CYS A 1 214 ? -5.767 -0.692 -4.042 1.00 78.06 214 CYS A O 1
ATOM 1643 N N . ARG A 1 215 ? -6.531 -2.737 -3.567 1.00 79.38 215 ARG A N 1
ATOM 1644 C CA . ARG A 1 215 ? -7.824 -2.343 -3.016 1.00 79.38 215 ARG A CA 1
ATOM 1645 C C . ARG A 1 215 ? -7.769 -1.315 -1.898 1.00 79.38 215 ARG A C 1
ATOM 1647 O O . ARG A 1 215 ? -8.621 -0.434 -1.872 1.00 79.38 215 ARG A O 1
ATOM 1654 N N . GLY A 1 216 ? -6.784 -1.399 -1.003 1.00 82.81 216 GLY A N 1
ATOM 1655 C CA . GLY A 1 216 ? -6.625 -0.414 0.072 1.00 82.81 216 GLY A CA 1
ATOM 1656 C C . GLY A 1 216 ? -6.592 1.007 -0.487 1.00 82.81 216 GLY A C 1
ATOM 1657 O O . GLY A 1 216 ? -7.408 1.849 -0.123 1.00 82.81 216 GLY A O 1
ATOM 1658 N N . GLY A 1 217 ? -5.734 1.230 -1.482 1.00 88.19 217 GLY A N 1
ATOM 1659 C CA . GLY A 1 217 ? -5.612 2.534 -2.109 1.00 88.19 217 GLY A CA 1
ATOM 1660 C C . GLY A 1 217 ? -6.883 3.004 -2.820 1.00 88.19 217 GLY A C 1
ATOM 1661 O O . GLY A 1 217 ? -7.237 4.176 -2.734 1.00 88.19 217 GLY A O 1
ATOM 1662 N N . TYR A 1 218 ? -7.623 2.089 -3.443 1.00 88.12 218 TYR A N 1
ATOM 1663 C CA . TYR A 1 218 ? -8.902 2.398 -4.083 1.00 88.12 218 TYR A CA 1
ATOM 1664 C C . TYR A 1 218 ? -9.941 2.951 -3.094 1.00 88.12 218 TYR A C 1
ATOM 1666 O O . TYR A 1 218 ? -10.513 4.019 -3.324 1.00 88.12 218 TYR A O 1
ATOM 1674 N N . TYR A 1 219 ? -10.114 2.304 -1.937 1.00 88.56 219 TYR A N 1
ATOM 1675 C CA . TYR A 1 219 ? -10.997 2.819 -0.885 1.00 88.56 219 TYR A CA 1
ATOM 1676 C C . TYR A 1 219 ? -10.518 4.159 -0.316 1.00 88.56 219 TYR A C 1
ATOM 1678 O O . TYR A 1 219 ? -11.343 5.027 -0.020 1.00 88.56 219 TYR A O 1
ATOM 1686 N N . HIS A 1 220 ? -9.202 4.355 -0.183 1.00 92.00 220 HIS A N 1
ATOM 1687 C CA . HIS A 1 220 ? -8.642 5.631 0.268 1.00 92.00 220 HIS A CA 1
ATOM 1688 C C . HIS A 1 220 ? -8.978 6.755 -0.719 1.00 92.00 220 HIS A C 1
ATOM 1690 O O . HIS A 1 220 ? -9.413 7.823 -0.290 1.00 92.00 220 HIS A O 1
ATOM 1696 N N . GLY A 1 221 ? -8.859 6.486 -2.023 1.00 91.69 221 GLY A N 1
ATOM 1697 C CA . GLY A 1 221 ? -9.234 7.400 -3.101 1.00 91.69 221 GLY A CA 1
ATOM 1698 C C . GLY A 1 221 ? -10.700 7.824 -3.045 1.00 91.69 221 GLY A C 1
ATOM 1699 O O . GLY A 1 221 ? -10.992 9.020 -3.006 1.00 91.69 221 GLY A O 1
ATOM 1700 N N . ILE A 1 222 ? -11.619 6.854 -2.949 1.00 91.38 222 ILE A N 1
ATOM 1701 C CA . ILE A 1 222 ? -13.067 7.115 -2.843 1.00 91.38 222 ILE A CA 1
ATOM 1702 C C . ILE A 1 222 ? -13.373 7.997 -1.629 1.00 91.38 222 ILE A C 1
ATOM 1704 O O . ILE A 1 222 ? -14.100 8.986 -1.733 1.00 91.38 222 ILE A O 1
ATOM 1708 N N . MET A 1 223 ? -12.824 7.648 -0.463 1.00 93.38 223 MET A N 1
ATOM 1709 C CA . MET A 1 223 ? -13.068 8.395 0.773 1.00 93.38 223 MET A CA 1
ATOM 1710 C C . MET A 1 223 ? -12.457 9.791 0.719 1.00 93.38 223 MET A C 1
ATOM 1712 O O . MET A 1 223 ? -13.103 10.763 1.112 1.00 93.38 223 MET A O 1
ATOM 1716 N N . GLY A 1 224 ? -11.237 9.909 0.197 1.00 92.88 224 GLY A N 1
ATOM 1717 C CA . GLY A 1 224 ? -10.577 11.186 -0.036 1.00 92.88 224 GLY A CA 1
ATOM 1718 C C . GLY A 1 224 ? -11.441 12.113 -0.889 1.00 92.88 224 GLY A C 1
ATOM 1719 O O . GLY A 1 224 ? -11.727 13.233 -0.462 1.00 92.88 224 GLY A O 1
ATOM 1720 N N . ALA A 1 225 ? -11.927 11.618 -2.029 1.00 92.31 225 ALA A N 1
ATOM 1721 C CA . ALA A 1 225 ? -12.784 12.360 -2.951 1.00 92.31 225 ALA A CA 1
ATOM 1722 C C . ALA A 1 225 ? -14.133 12.744 -2.323 1.00 92.31 225 ALA A C 1
ATOM 1724 O O . ALA A 1 225 ? -14.560 13.896 -2.409 1.00 92.31 225 ALA A O 1
ATOM 1725 N N . PHE A 1 226 ? -14.779 11.817 -1.608 1.00 93.94 226 PHE A N 1
ATOM 1726 C CA . PHE A 1 226 ? -16.043 12.071 -0.916 1.00 93.94 226 PHE A CA 1
ATOM 1727 C C . PHE A 1 226 ? -15.938 13.222 0.092 1.00 93.94 226 PHE A C 1
ATOM 1729 O O . PHE A 1 226 ? -16.729 14.169 0.054 1.00 93.94 226 PHE A O 1
ATOM 1736 N N . PHE A 1 227 ? -14.946 13.179 0.984 1.00 94.75 227 PHE A N 1
ATOM 1737 C CA . PHE A 1 227 ? -14.765 14.227 1.988 1.00 94.75 227 PHE A CA 1
ATOM 1738 C C . PHE A 1 227 ? -14.237 15.535 1.383 1.00 94.75 227 PHE A C 1
ATOM 1740 O O . PHE A 1 227 ? -14.633 16.614 1.836 1.00 94.75 227 PHE A O 1
ATOM 1747 N N . HIS A 1 228 ? -13.412 15.466 0.334 1.00 92.12 228 HIS A N 1
ATOM 1748 C CA . HIS A 1 228 ? -13.022 16.641 -0.443 1.00 92.12 228 HIS A CA 1
ATOM 1749 C C . HIS A 1 228 ? -14.253 17.328 -1.058 1.00 92.12 228 HIS A C 1
ATOM 1751 O O . HIS A 1 228 ? -14.443 18.530 -0.875 1.00 92.12 228 HIS A O 1
ATOM 1757 N N . ASN A 1 229 ? -15.165 16.567 -1.670 1.00 92.75 229 ASN A N 1
ATOM 1758 C CA . ASN A 1 229 ? -16.414 17.084 -2.227 1.00 92.75 229 ASN A CA 1
ATOM 1759 C C . ASN A 1 229 ? -17.302 17.753 -1.163 1.00 92.75 229 ASN A C 1
ATOM 1761 O O . ASN A 1 229 ? -17.874 18.816 -1.422 1.00 92.75 229 ASN A O 1
ATOM 1765 N N . LEU A 1 230 ? -17.409 17.180 0.045 1.00 94.00 230 LEU A N 1
ATOM 1766 C CA . LEU A 1 230 ? -18.131 17.819 1.153 1.00 94.00 230 LEU A CA 1
ATOM 1767 C C . LEU A 1 230 ? -17.535 19.189 1.491 1.00 94.00 230 LEU A C 1
ATOM 1769 O O . LEU A 1 230 ? -18.277 20.168 1.604 1.00 94.00 230 LEU A O 1
ATOM 1773 N N . LYS A 1 231 ? -16.205 19.262 1.608 1.00 93.19 231 LYS A N 1
ATOM 1774 C CA . LYS A 1 231 ? -15.473 20.491 1.925 1.00 93.19 231 LYS A CA 1
ATOM 1775 C C . LYS A 1 231 ? -15.663 21.564 0.854 1.00 93.19 231 LYS A C 1
ATOM 1777 O O . LYS A 1 231 ? -16.073 22.673 1.191 1.00 93.19 231 LYS A O 1
ATOM 1782 N N . GLU A 1 232 ? -15.437 21.232 -0.417 1.00 93.06 232 GLU A N 1
ATOM 1783 C CA . GLU A 1 232 ? -15.590 22.163 -1.549 1.00 93.06 232 GLU A CA 1
ATOM 1784 C C . GLU A 1 232 ? -17.014 22.734 -1.632 1.00 93.06 232 GLU A C 1
ATOM 1786 O O . GLU A 1 232 ? -17.225 23.913 -1.921 1.00 93.06 232 GLU A O 1
ATOM 1791 N N . ASN A 1 233 ? -18.015 21.922 -1.286 1.00 93.81 233 ASN A N 1
ATOM 1792 C CA . ASN A 1 233 ? -19.415 22.339 -1.263 1.00 93.81 233 ASN A CA 1
ATOM 1793 C C . ASN A 1 233 ? -19.866 22.968 0.070 1.00 93.81 233 ASN A C 1
ATOM 1795 O O . ASN A 1 233 ? -21.062 23.217 0.242 1.00 93.81 233 ASN A O 1
ATOM 1799 N N . ASN A 1 234 ? -18.953 23.230 1.014 1.00 93.88 234 ASN A N 1
ATOM 1800 C CA . ASN A 1 234 ? -19.249 23.735 2.362 1.00 93.88 234 ASN A CA 1
ATOM 1801 C C . ASN A 1 234 ? -20.324 22.914 3.109 1.00 93.88 234 ASN A C 1
ATOM 1803 O O . ASN A 1 234 ? -21.136 23.462 3.862 1.00 93.88 234 ASN A O 1
ATOM 1807 N N . LYS A 1 235 ? -20.365 21.597 2.882 1.00 94.25 235 LYS A N 1
ATOM 1808 C CA . LYS A 1 235 ? -21.288 20.679 3.554 1.00 94.25 235 LYS A CA 1
ATOM 1809 C C . LYS A 1 235 ? -20.635 20.114 4.817 1.00 94.25 235 LYS A C 1
ATOM 1811 O O . LYS A 1 235 ? -19.510 19.631 4.733 1.00 94.25 235 LYS A O 1
ATOM 1816 N N . PRO A 1 236 ? -21.330 20.117 5.968 1.00 93.38 236 PRO A N 1
ATOM 1817 C CA . PRO A 1 236 ? -20.812 19.486 7.173 1.00 93.38 236 PRO A CA 1
ATOM 1818 C C . PRO A 1 236 ? -20.745 17.963 7.012 1.00 93.38 236 PRO A C 1
ATOM 1820 O O . PRO A 1 236 ? -21.540 17.368 6.280 1.00 93.38 236 PRO A O 1
ATOM 1823 N N . ILE A 1 237 ? -19.841 17.331 7.761 1.00 93.19 237 ILE A N 1
ATOM 1824 C CA . ILE A 1 237 ? -19.826 15.875 7.930 1.00 93.19 237 ILE A CA 1
ATOM 1825 C C . ILE A 1 237 ? -21.116 15.473 8.660 1.00 93.19 237 ILE A C 1
ATOM 1827 O O . ILE A 1 237 ? -21.422 15.992 9.732 1.00 93.19 237 ILE A O 1
ATOM 1831 N N . SER A 1 238 ? -21.901 14.581 8.055 1.00 89.44 238 SER A N 1
ATOM 1832 C CA . SER A 1 238 ? -23.120 14.034 8.664 1.00 89.44 238 SER A CA 1
ATOM 1833 C C . SER A 1 238 ? -22.769 13.021 9.750 1.00 89.44 238 SER A C 1
ATOM 1835 O O . SER A 1 238 ? -21.845 12.242 9.548 1.00 89.44 238 SER A O 1
ATOM 1837 N N . ASP A 1 239 ? -23.561 12.933 10.824 1.00 83.62 239 ASP A N 1
ATOM 1838 C CA . ASP A 1 239 ? -23.407 11.924 11.892 1.00 83.62 239 ASP A CA 1
ATOM 1839 C C . ASP A 1 239 ? -23.374 10.471 11.377 1.00 83.62 239 ASP A C 1
ATOM 1841 O O . ASP A 1 239 ? -22.781 9.595 12.011 1.00 83.62 239 ASP A O 1
ATOM 1845 N N . ASN A 1 240 ? -23.949 10.218 10.196 1.00 84.88 240 ASN A N 1
ATOM 1846 C CA . ASN A 1 240 ? -23.947 8.908 9.545 1.00 84.88 240 ASN A CA 1
ATOM 1847 C C . ASN A 1 240 ? -22.583 8.511 8.953 1.00 84.88 240 ASN A C 1
ATOM 1849 O O . ASN A 1 240 ? -22.461 7.410 8.425 1.00 84.88 240 ASN A O 1
ATOM 1853 N N . TYR A 1 241 ? -21.542 9.348 9.046 1.00 89.31 241 TYR A N 1
ATOM 1854 C CA . TYR A 1 241 ? -20.210 9.004 8.533 1.00 89.31 241 TYR A CA 1
ATOM 1855 C C . TYR A 1 241 ? -19.669 7.685 9.114 1.00 89.31 241 TYR A C 1
ATOM 1857 O O . TYR A 1 241 ? -18.989 6.931 8.427 1.00 89.31 241 TYR A O 1
ATOM 1865 N N . LYS A 1 242 ? -20.039 7.369 10.363 1.00 84.50 242 LYS A N 1
ATOM 1866 C CA . LYS A 1 242 ? -19.624 6.158 11.093 1.00 84.50 242 LYS A CA 1
ATOM 1867 C C . LYS A 1 242 ? -20.128 4.863 10.466 1.00 84.50 242 LYS A C 1
ATOM 1869 O O . LYS A 1 242 ? -19.555 3.816 10.743 1.00 84.50 242 LYS A O 1
ATOM 1874 N N . VAL A 1 243 ? -21.209 4.946 9.690 1.00 83.38 243 VAL A N 1
ATOM 1875 C CA . VAL A 1 243 ? -21.879 3.790 9.083 1.00 83.38 243 VAL A CA 1
ATOM 1876 C C . VAL A 1 243 ? -21.683 3.723 7.571 1.00 83.38 243 VAL A C 1
ATOM 1878 O O . VAL A 1 243 ? -22.254 2.852 6.930 1.00 83.38 243 VAL A O 1
ATOM 1881 N N . ILE A 1 244 ? -20.867 4.612 6.986 1.00 87.06 244 ILE A N 1
ATOM 1882 C CA . ILE A 1 244 ? -20.580 4.608 5.540 1.00 87.06 244 ILE A CA 1
ATOM 1883 C C . ILE A 1 244 ? -20.030 3.249 5.092 1.00 87.06 244 ILE A C 1
ATOM 1885 O O . ILE A 1 244 ? -20.371 2.777 4.016 1.00 87.06 244 ILE A O 1
ATOM 1889 N N . CYS A 1 245 ? -19.204 2.616 5.924 1.00 86.00 245 CYS A N 1
ATOM 1890 C CA . CYS A 1 245 ? -18.597 1.324 5.625 1.00 86.00 245 CYS A CA 1
ATOM 1891 C C . CYS A 1 245 ? -19.421 0.128 6.135 1.00 86.00 245 CYS A C 1
ATOM 1893 O O . CYS A 1 245 ? -18.959 -0.999 5.978 1.00 86.00 245 CYS A O 1
ATOM 1895 N N . ASP A 1 246 ? -20.594 0.323 6.762 1.00 82.00 246 ASP A N 1
ATOM 1896 C CA . ASP A 1 246 ? -21.337 -0.776 7.412 1.00 82.00 246 ASP A CA 1
ATOM 1897 C C . ASP A 1 246 ? -21.748 -1.866 6.393 1.00 82.00 246 ASP A C 1
ATOM 1899 O O . ASP A 1 246 ? -21.760 -3.047 6.736 1.00 82.00 246 ASP A O 1
ATOM 1903 N N . ASP A 1 247 ? -21.977 -1.507 5.123 1.00 79.69 247 ASP A N 1
ATOM 1904 C CA . ASP A 1 247 ? -22.294 -2.459 4.041 1.00 79.69 247 ASP A CA 1
ATOM 1905 C C . ASP A 1 247 ? -21.143 -3.441 3.736 1.00 79.69 247 ASP A C 1
ATOM 1907 O O . ASP A 1 247 ? -21.370 -4.523 3.201 1.00 79.69 247 ASP A O 1
ATOM 1911 N N . LEU A 1 248 ? -19.905 -3.091 4.106 1.00 77.06 248 LEU A N 1
ATOM 1912 C CA . LEU A 1 248 ? -18.716 -3.931 3.929 1.00 77.06 248 LEU A CA 1
ATOM 1913 C C . LEU A 1 248 ? -18.426 -4.820 5.145 1.00 77.06 248 LEU A C 1
ATOM 1915 O O . LEU A 1 248 ? -17.457 -5.584 5.121 1.00 77.06 248 LEU A O 1
ATOM 1919 N N . MET A 1 249 ? -19.206 -4.720 6.227 1.00 74.81 249 MET A N 1
ATOM 1920 C CA . MET A 1 249 ? -18.957 -5.474 7.458 1.00 74.81 249 MET A CA 1
ATOM 1921 C C . MET A 1 249 ? -18.882 -6.985 7.202 1.00 74.81 249 MET A C 1
ATOM 1923 O O . MET A 1 249 ? -19.741 -7.572 6.553 1.00 74.81 249 MET A O 1
ATOM 1927 N N . GLY A 1 250 ? -17.851 -7.628 7.759 1.00 64.69 250 GLY A N 1
ATOM 1928 C CA . GLY A 1 250 ? -17.602 -9.064 7.587 1.00 64.69 250 GLY A CA 1
ATOM 1929 C C . GLY A 1 250 ? -16.824 -9.425 6.318 1.00 64.69 250 GLY A C 1
ATOM 1930 O O . GLY A 1 250 ? -16.454 -10.585 6.151 1.00 64.69 250 GLY A O 1
ATOM 1931 N N . THR A 1 251 ? -16.524 -8.453 5.456 1.00 70.94 251 THR A N 1
ATOM 1932 C CA . THR A 1 251 ? -15.629 -8.633 4.305 1.00 70.94 251 THR A CA 1
ATOM 1933 C C . THR A 1 251 ? -14.203 -8.197 4.646 1.00 70.94 251 THR A C 1
ATOM 1935 O O . THR A 1 251 ? -13.970 -7.414 5.572 1.00 70.94 251 THR A O 1
ATOM 1938 N N . SER A 1 252 ? -13.223 -8.627 3.848 1.00 68.44 252 SER A N 1
ATOM 1939 C CA . SER A 1 252 ? -11.848 -8.113 3.933 1.00 68.44 252 SER A CA 1
ATOM 1940 C C . SER A 1 252 ? -11.726 -6.611 3.647 1.00 68.44 252 SER A C 1
ATOM 1942 O O . SER A 1 252 ? -10.702 -6.018 3.979 1.00 68.44 252 SER A O 1
ATOM 1944 N N . ASN A 1 253 ? -12.753 -6.000 3.053 1.00 75.94 253 ASN A N 1
ATOM 1945 C CA . ASN A 1 253 ? -12.733 -4.633 2.534 1.00 75.94 253 ASN A CA 1
ATOM 1946 C C . ASN A 1 253 ? -13.105 -3.600 3.604 1.00 75.94 253 ASN A C 1
ATOM 1948 O O . ASN A 1 253 ? -12.787 -2.418 3.478 1.00 75.94 253 ASN A O 1
ATOM 1952 N N . TYR A 1 254 ? -13.746 -4.040 4.689 1.00 79.62 254 TYR A N 1
ATOM 1953 C CA . TYR A 1 254 ? -14.190 -3.159 5.765 1.00 79.62 254 TYR A CA 1
ATOM 1954 C C . TYR A 1 254 ? -13.038 -2.363 6.390 1.00 79.62 254 TYR A C 1
ATOM 1956 O O . TYR A 1 254 ? -13.153 -1.160 6.618 1.00 79.62 254 TYR A O 1
ATOM 1964 N N . SER A 1 255 ? -11.906 -3.029 6.638 1.00 81.38 255 SER A N 1
ATOM 1965 C CA . SER A 1 255 ? -10.715 -2.398 7.219 1.00 81.38 255 SER A CA 1
ATOM 1966 C C . SER A 1 255 ? -10.189 -1.264 6.346 1.00 81.38 255 SER A C 1
ATOM 1968 O O . SER A 1 255 ? -9.905 -0.183 6.860 1.00 81.38 255 SER A O 1
ATOM 1970 N N . ASP A 1 256 ? -10.083 -1.531 5.043 1.00 85.19 256 ASP A N 1
ATOM 1971 C CA . ASP A 1 256 ? -9.582 -0.608 4.025 1.00 85.19 256 ASP A CA 1
ATOM 1972 C C . ASP A 1 256 ? -10.517 0.604 3.877 1.00 85.19 256 ASP A C 1
ATOM 1974 O O . ASP A 1 256 ? -10.061 1.744 3.837 1.00 85.19 256 ASP A O 1
ATOM 1978 N N . CYS A 1 257 ? -11.836 0.381 3.905 1.00 88.19 257 CYS A N 1
ATOM 1979 C CA . CYS A 1 257 ? -12.831 1.455 3.905 1.00 88.19 257 CYS A CA 1
ATOM 1980 C C . CYS A 1 257 ? -12.699 2.370 5.130 1.00 88.19 257 CYS A C 1
ATOM 1982 O O . CYS A 1 257 ? -12.647 3.592 4.993 1.00 88.19 257 CYS A O 1
ATOM 1984 N N . ILE A 1 258 ? -12.596 1.794 6.334 1.00 90.12 258 ILE A N 1
ATOM 1985 C CA . ILE A 1 258 ? -12.454 2.579 7.567 1.00 90.12 258 ILE A CA 1
ATOM 1986 C C . ILE A 1 258 ? -11.104 3.307 7.618 1.00 90.12 258 ILE A C 1
ATOM 1988 O O . ILE A 1 258 ? -11.033 4.434 8.106 1.00 90.12 258 ILE A O 1
ATOM 1992 N N . HIS A 1 259 ? -10.039 2.695 7.098 1.00 92.38 259 HIS A N 1
ATOM 1993 C CA . HIS A 1 259 ? -8.747 3.360 6.956 1.00 92.38 259 HIS A CA 1
ATOM 1994 C C . HIS A 1 259 ? -8.859 4.562 6.011 1.00 92.38 259 HIS A C 1
ATOM 1996 O O . HIS A 1 259 ? -8.498 5.679 6.384 1.00 92.38 259 HIS A O 1
ATOM 2002 N N . GLY A 1 260 ? -9.453 4.365 4.830 1.00 93.94 260 GLY A N 1
ATOM 2003 C CA . GLY A 1 260 ? -9.721 5.425 3.860 1.00 93.94 260 GLY A CA 1
ATOM 2004 C C . GLY A 1 260 ? -10.580 6.556 4.427 1.00 93.94 260 GLY A C 1
ATOM 2005 O O . GLY A 1 260 ? -10.312 7.726 4.158 1.00 93.94 260 GLY A O 1
ATOM 2006 N N . LEU A 1 261 ? -11.562 6.249 5.280 1.00 94.88 261 LEU A N 1
ATOM 2007 C CA . LEU A 1 261 ? -12.353 7.260 5.986 1.00 94.88 261 LEU A CA 1
ATOM 2008 C C . LEU A 1 261 ? -11.446 8.203 6.793 1.00 94.88 261 LEU A C 1
ATOM 2010 O O . LEU A 1 261 ? -11.675 9.412 6.798 1.00 94.88 261 LEU A O 1
ATOM 2014 N N . GLY A 1 262 ? -10.378 7.680 7.400 1.00 96.19 262 GLY A N 1
ATOM 2015 C CA . GLY A 1 262 ? -9.345 8.477 8.059 1.00 96.19 262 GLY A CA 1
ATOM 2016 C C . GLY A 1 262 ? -8.640 9.470 7.128 1.00 96.19 262 GLY A C 1
ATOM 2017 O O . GLY A 1 262 ? -8.517 10.645 7.481 1.00 96.19 262 GLY A O 1
ATOM 2018 N N . HIS A 1 263 ? -8.253 9.040 5.918 1.00 95.19 263 HIS A N 1
ATOM 2019 C CA . HIS A 1 263 ? -7.703 9.937 4.886 1.00 95.19 263 HIS A CA 1
ATOM 2020 C C . HIS A 1 263 ? -8.693 11.064 4.554 1.00 95.19 263 HIS A C 1
ATOM 2022 O O . HIS A 1 263 ? -8.335 12.243 4.523 1.00 95.19 263 HIS A O 1
ATOM 2028 N N . GLY A 1 264 ? -9.964 10.712 4.353 1.00 95.19 264 GLY A N 1
ATOM 2029 C CA . GLY A 1 264 ? -11.020 11.675 4.056 1.00 95.19 264 GLY A CA 1
ATOM 2030 C C . GLY A 1 264 ? -11.225 12.713 5.166 1.00 95.19 264 GLY A C 1
ATOM 2031 O O . GLY A 1 264 ? -11.282 13.913 4.890 1.00 95.19 264 GLY A O 1
ATOM 2032 N N . LEU A 1 265 ? -11.274 12.280 6.430 1.00 95.88 265 LEU A N 1
ATOM 2033 C CA . LEU A 1 265 ? -11.473 13.165 7.583 1.00 95.88 265 LEU A CA 1
ATOM 2034 C C . LEU A 1 265 ? -10.386 14.239 7.703 1.00 95.88 265 LEU A C 1
ATOM 2036 O O . LEU A 1 265 ? -10.706 15.409 7.932 1.00 95.88 265 LEU A O 1
ATOM 2040 N N . ILE A 1 266 ? -9.113 13.870 7.533 1.00 94.88 266 ILE A N 1
ATOM 2041 C CA . ILE A 1 266 ? -8.029 14.858 7.576 1.00 94.88 266 ILE A CA 1
ATOM 2042 C C . ILE A 1 266 ? -8.029 15.749 6.329 1.00 94.88 266 ILE A C 1
ATOM 2044 O O . ILE A 1 266 ? -7.790 16.946 6.447 1.00 94.88 266 ILE A O 1
ATOM 2048 N N . ASN A 1 267 ? -8.410 15.242 5.153 1.00 91.75 267 ASN A N 1
ATOM 2049 C CA . ASN A 1 267 ? -8.536 16.065 3.942 1.00 91.75 267 ASN A CA 1
ATOM 2050 C C . ASN A 1 267 ? -9.681 17.094 4.028 1.00 91.75 267 ASN A C 1
ATOM 2052 O O . ASN A 1 267 ? -9.566 18.212 3.501 1.00 91.75 267 ASN A O 1
ATOM 2056 N N . TYR A 1 268 ? -10.760 16.767 4.748 1.00 94.19 268 TYR A N 1
ATOM 2057 C CA . TYR A 1 268 ? -11.846 17.703 5.042 1.00 94.19 268 TYR A CA 1
ATOM 2058 C C . TYR A 1 268 ? -11.345 18.916 5.845 1.00 94.19 268 TYR A C 1
ATOM 2060 O O . TYR A 1 268 ? -11.683 20.058 5.520 1.00 94.19 268 TYR A O 1
ATOM 2068 N N . ASN A 1 269 ? -10.484 18.701 6.847 1.00 89.50 269 ASN A N 1
ATOM 2069 C CA . ASN A 1 269 ? -9.888 19.776 7.646 1.00 89.50 269 ASN A CA 1
ATOM 2070 C C . ASN A 1 269 ? -8.379 19.562 7.908 1.00 89.50 269 ASN A C 1
ATOM 2072 O O . ASN A 1 269 ? -7.990 19.207 9.023 1.00 89.50 269 ASN A O 1
ATOM 2076 N N . PRO A 1 270 ? -7.512 19.840 6.915 1.00 84.25 270 PRO A N 1
ATOM 2077 C CA . PRO A 1 270 ? -6.094 19.469 6.971 1.00 84.25 270 PRO A CA 1
ATOM 2078 C C . PRO A 1 270 ? -5.304 20.259 8.016 1.00 84.25 270 PRO A C 1
ATOM 2080 O O . PRO A 1 270 ? -4.265 19.807 8.483 1.00 84.25 270 PRO A O 1
ATOM 2083 N N . ALA A 1 271 ? -5.814 21.422 8.428 1.00 82.88 271 ALA A N 1
ATOM 2084 C CA . ALA A 1 271 ? -5.188 22.256 9.447 1.00 82.88 271 ALA A CA 1
ATOM 2085 C C . ALA A 1 271 ? -5.444 21.763 10.883 1.00 82.88 271 ALA A C 1
ATOM 2087 O O . ALA A 1 271 ? -4.861 22.308 11.820 1.00 82.88 271 ALA A O 1
ATOM 2088 N N . ASN A 1 272 ? -6.339 20.787 11.090 1.00 86.94 272 ASN A N 1
ATOM 2089 C CA . ASN A 1 272 ? -6.752 20.362 12.424 1.00 86.94 272 ASN A CA 1
ATOM 2090 C C . ASN A 1 272 ? -6.748 18.834 12.575 1.00 86.94 272 ASN A C 1
ATOM 2092 O O . ASN A 1 272 ? -7.780 18.170 12.461 1.00 86.94 272 ASN A O 1
ATOM 2096 N N . LEU A 1 273 ? -5.569 18.303 12.907 1.00 91.56 273 LEU A N 1
ATOM 2097 C CA . LEU A 1 273 ? -5.360 16.891 13.225 1.00 91.56 273 LEU A CA 1
ATOM 2098 C C . LEU A 1 273 ? -6.255 16.402 14.376 1.00 91.56 273 LEU A C 1
ATOM 2100 O O . LEU A 1 273 ? -6.821 15.313 14.297 1.00 91.56 273 LEU A O 1
ATOM 2104 N N . GLU A 1 274 ? -6.410 17.206 15.432 1.00 90.62 274 GLU A N 1
ATOM 2105 C CA . GLU A 1 274 ? -7.203 16.851 16.617 1.00 90.62 274 GLU A CA 1
ATOM 2106 C C . GLU A 1 274 ? -8.670 16.603 16.248 1.00 90.62 274 GLU A C 1
ATOM 2108 O O . GLU A 1 274 ? -9.252 15.597 16.648 1.00 90.62 274 GLU A O 1
ATOM 2113 N N . SER A 1 275 ? -9.239 17.455 15.391 1.00 91.31 275 SER A N 1
ATOM 2114 C CA . SER A 1 275 ? -10.606 17.283 14.898 1.00 91.31 275 SER A CA 1
ATOM 2115 C C . SER A 1 275 ? -10.786 15.987 14.107 1.00 91.31 275 SER A C 1
ATOM 2117 O O . SER A 1 275 ? -11.836 15.365 14.236 1.00 91.31 275 SER A O 1
ATOM 2119 N N . ALA A 1 276 ? -9.813 15.588 13.281 1.00 93.62 276 ALA A N 1
ATOM 2120 C CA . ALA A 1 276 ? -9.902 14.349 12.505 1.00 93.62 276 ALA A CA 1
ATOM 2121 C C . ALA A 1 276 ? -9.848 13.107 13.414 1.00 93.62 276 ALA A C 1
ATOM 2123 O O . ALA A 1 276 ? -10.640 12.182 13.245 1.00 93.62 276 ALA A O 1
ATOM 2124 N N . ILE A 1 277 ? -8.971 13.116 14.424 1.00 92.25 277 ILE A N 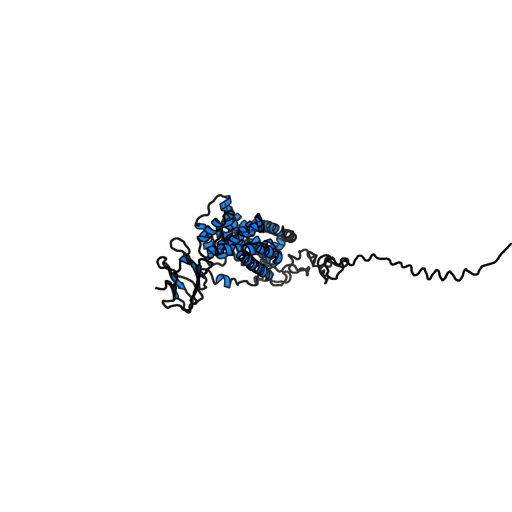1
ATOM 2125 C CA . ILE A 1 277 ? -8.869 12.035 15.417 1.00 92.25 277 ILE A CA 1
ATOM 2126 C C . ILE A 1 277 ? -10.155 11.923 16.245 1.00 92.25 277 ILE A C 1
ATOM 2128 O O . ILE A 1 277 ? -10.622 10.811 16.486 1.00 92.25 277 ILE A O 1
ATOM 2132 N N . GLU A 1 278 ? -10.758 13.047 16.642 1.00 90.62 278 GLU A N 1
ATOM 2133 C CA . GLU A 1 278 ? -11.993 13.056 17.438 1.00 90.62 278 GLU A CA 1
ATOM 2134 C C . GLU A 1 278 ? -13.156 12.372 16.698 1.00 90.62 278 GLU A C 1
ATOM 2136 O O . GLU A 1 278 ? -13.945 11.642 17.298 1.00 90.62 278 GLU A O 1
ATOM 2141 N N . TYR A 1 279 ? -13.245 12.520 15.372 1.00 92.19 279 TYR A N 1
ATOM 2142 C CA . TYR A 1 279 ? -14.213 11.755 14.580 1.00 92.19 279 TYR A CA 1
ATOM 2143 C C . TYR A 1 279 ? -13.940 10.242 14.633 1.00 92.19 279 TYR A C 1
ATOM 2145 O O . TYR A 1 279 ? -14.891 9.459 14.707 1.00 92.19 279 TYR A O 1
ATOM 2153 N N . CYS A 1 280 ? -12.676 9.810 14.637 1.00 90.88 280 CYS A N 1
ATOM 2154 C CA . CYS A 1 280 ? -12.330 8.397 14.803 1.00 90.88 280 CYS A CA 1
ATOM 2155 C C . CYS A 1 280 ? -12.629 7.888 16.231 1.00 90.88 280 CYS A C 1
ATOM 2157 O O . CYS A 1 280 ? -13.015 6.731 16.390 1.00 90.88 280 CYS A O 1
ATOM 2159 N N . HIS A 1 281 ? -12.491 8.722 17.275 1.00 86.31 281 HIS A N 1
ATOM 2160 C CA . HIS A 1 281 ? -12.766 8.345 18.678 1.00 86.31 281 HIS A CA 1
ATOM 2161 C C . HIS A 1 281 ? -14.210 7.932 18.939 1.00 86.31 281 HIS A C 1
ATOM 2163 O O . HIS A 1 281 ? -14.479 7.172 19.866 1.00 86.31 281 HIS A O 1
ATOM 2169 N N . GLN A 1 282 ? -15.144 8.394 18.114 1.00 83.00 282 GLN A N 1
ATOM 2170 C CA . GLN A 1 282 ? -16.560 8.058 18.252 1.00 83.00 282 GLN A CA 1
ATOM 2171 C C . GLN A 1 282 ? -16.916 6.663 17.710 1.00 83.00 282 GLN A C 1
ATOM 2173 O O . GLN A 1 282 ? -18.098 6.309 17.670 1.00 83.00 282 GLN A O 1
ATOM 2178 N N . MET A 1 283 ? -15.925 5.895 17.253 1.00 81.00 283 MET A N 1
ATOM 2179 C CA . MET A 1 283 ? -16.089 4.568 16.666 1.00 81.00 283 MET A CA 1
ATOM 2180 C C . MET A 1 283 ? -15.680 3.445 17.640 1.00 81.00 283 MET A C 1
ATOM 2182 O O . MET A 1 283 ? -15.214 3.692 18.752 1.00 81.00 283 MET A O 1
ATOM 2186 N N . SER A 1 284 ? -15.868 2.186 17.230 1.00 75.00 284 SER A N 1
ATOM 2187 C CA . SER A 1 284 ? -15.305 1.015 17.931 1.00 75.00 284 SER A CA 1
ATOM 2188 C C . SER A 1 284 ? -13.777 1.072 18.001 1.00 75.00 284 SER A C 1
ATOM 2190 O O . SER A 1 284 ? -13.162 1.869 17.297 1.00 75.00 284 SER A O 1
ATOM 2192 N N . TYR A 1 285 ? -13.133 0.222 18.807 1.00 76.00 285 TYR A N 1
ATOM 2193 C CA . TYR A 1 285 ? -11.673 0.273 18.941 1.00 76.00 285 TYR A CA 1
ATOM 2194 C C . TYR A 1 285 ? -10.952 -0.015 17.619 1.00 76.00 285 TYR A C 1
ATOM 2196 O O . TYR A 1 285 ? -10.078 0.759 17.231 1.00 76.00 285 TYR A O 1
ATOM 2204 N N . PHE A 1 286 ? -11.310 -1.077 16.897 1.00 78.19 286 PHE A N 1
ATOM 2205 C CA . PHE A 1 286 ? -10.673 -1.367 15.615 1.00 78.19 286 PHE A CA 1
ATOM 2206 C C . PHE A 1 286 ? -10.978 -0.286 14.584 1.00 78.19 286 PHE A C 1
ATOM 2208 O O . PHE A 1 286 ? -10.077 0.095 13.837 1.00 78.19 286 PHE A O 1
ATOM 2215 N N . GLN A 1 287 ? -12.205 0.248 14.547 1.00 83.25 287 GLN A N 1
ATOM 2216 C CA . GLN A 1 287 ? -12.490 1.345 13.629 1.00 83.25 287 GLN A CA 1
ATOM 2217 C C . GLN A 1 287 ? -11.670 2.580 13.991 1.00 83.25 287 GLN A C 1
ATOM 2219 O O . GLN A 1 287 ? -11.054 3.173 13.117 1.00 83.25 287 GLN A O 1
ATOM 2224 N N . TYR A 1 288 ? -11.600 2.925 15.276 1.00 85.62 288 TYR A N 1
ATOM 2225 C CA . TYR A 1 288 ? -10.766 4.000 15.792 1.00 85.62 288 TYR A CA 1
ATOM 2226 C C . TYR A 1 288 ? -9.301 3.803 15.399 1.00 85.62 288 TYR A C 1
ATOM 2228 O O . TYR A 1 288 ? -8.680 4.738 14.899 1.00 85.62 288 TYR A O 1
ATOM 2236 N N . TYR A 1 289 ? -8.758 2.597 15.576 1.00 85.31 289 TYR A N 1
ATOM 2237 C CA . TYR A 1 289 ? -7.389 2.257 15.204 1.00 85.31 289 TYR A CA 1
ATOM 2238 C C . TYR A 1 289 ? -7.164 2.437 13.703 1.00 85.31 289 TYR A C 1
ATOM 2240 O O . TYR A 1 289 ? -6.259 3.166 13.310 1.00 85.31 289 TYR A O 1
ATOM 2248 N N . SER A 1 290 ? -8.000 1.808 12.870 1.00 88.12 290 SER A N 1
ATOM 2249 C CA . SER A 1 290 ? -7.851 1.837 11.411 1.00 88.12 290 SER A CA 1
ATOM 2250 C C . SER A 1 290 ? -8.044 3.252 10.852 1.00 88.12 290 SER A C 1
ATOM 2252 O O . SER A 1 290 ? -7.208 3.741 10.097 1.00 88.12 290 SER A O 1
ATOM 2254 N N . CYS A 1 291 ? -9.080 3.956 11.312 1.00 93.56 291 CYS A N 1
ATOM 2255 C CA . CYS A 1 291 ? -9.364 5.350 10.972 1.00 93.56 291 CYS A CA 1
ATOM 2256 C C . CYS A 1 291 ? -8.208 6.264 11.386 1.00 93.56 291 CYS A C 1
ATOM 2258 O O . CYS A 1 291 ? -7.718 7.047 10.578 1.00 93.56 291 CYS A O 1
ATOM 2260 N N . THR A 1 292 ? -7.704 6.134 12.618 1.00 93.31 292 THR A N 1
ATOM 2261 C CA . THR A 1 292 ? -6.575 6.951 13.094 1.00 93.31 292 THR A CA 1
ATOM 2262 C C . THR A 1 292 ? -5.297 6.633 12.330 1.00 93.31 292 THR A C 1
ATOM 2264 O O . THR A 1 292 ? -4.521 7.543 12.055 1.00 93.31 292 THR A O 1
ATOM 2267 N N . ALA A 1 293 ? -5.071 5.371 11.956 1.00 92.69 293 ALA A N 1
ATOM 2268 C CA . ALA A 1 293 ? -3.951 4.998 11.105 1.00 92.69 293 ALA A CA 1
ATOM 2269 C C . ALA A 1 293 ? -4.027 5.713 9.746 1.00 92.69 293 ALA A C 1
ATOM 2271 O O . ALA A 1 293 ? -3.028 6.303 9.347 1.00 92.69 293 ALA A O 1
ATOM 2272 N N . GLY A 1 294 ? -5.201 5.755 9.106 1.00 94.75 294 GLY A N 1
ATOM 2273 C CA . GLY A 1 294 ? -5.407 6.502 7.859 1.00 94.75 294 GLY A CA 1
ATOM 2274 C C . GLY A 1 294 ? -5.274 8.017 8.013 1.00 94.75 294 GLY A C 1
ATOM 2275 O O . GLY A 1 294 ? -4.621 8.665 7.196 1.00 94.75 294 GLY A O 1
ATOM 2276 N N . VAL A 1 295 ? -5.797 8.591 9.106 1.00 96.25 295 VAL A N 1
ATOM 2277 C CA . VAL A 1 295 ? -5.566 10.008 9.454 1.00 96.25 295 VAL A CA 1
ATOM 2278 C C . VAL A 1 295 ? -4.068 10.291 9.545 1.00 96.25 295 VAL A C 1
ATOM 2280 O O . VAL A 1 295 ? -3.600 11.272 8.976 1.00 96.25 295 VAL A O 1
ATOM 2283 N N . MET A 1 296 ? -3.314 9.447 10.256 1.00 95.31 296 MET A N 1
ATOM 2284 C CA . MET A 1 296 ? -1.879 9.647 10.465 1.00 95.31 296 MET A CA 1
ATOM 2285 C C . MET A 1 296 ? -1.079 9.473 9.186 1.00 95.31 296 MET A C 1
ATOM 2287 O O . MET A 1 296 ? -0.211 10.300 8.940 1.00 95.31 296 MET A O 1
ATOM 2291 N N . MET A 1 297 ? -1.381 8.450 8.383 1.00 93.56 297 MET A N 1
ATOM 2292 C CA . MET A 1 297 ? -0.717 8.203 7.104 1.00 93.56 297 MET A CA 1
ATOM 2293 C C . MET A 1 297 ? -0.843 9.419 6.185 1.00 93.56 297 MET A C 1
ATOM 2295 O O . MET A 1 297 ? 0.159 9.927 5.687 1.00 93.56 297 MET A O 1
ATOM 2299 N N . GLN A 1 298 ? -2.064 9.936 6.020 1.00 93.88 298 GLN A N 1
ATOM 2300 C CA . GLN A 1 298 ? -2.304 11.114 5.192 1.00 93.88 298 GLN A CA 1
ATOM 2301 C C . GLN A 1 298 ? -1.734 12.393 5.818 1.00 93.88 298 GLN A C 1
ATOM 2303 O O . GLN A 1 298 ? -1.200 13.244 5.112 1.00 93.88 298 GLN A O 1
ATOM 2308 N N . TYR A 1 299 ? -1.829 12.555 7.139 1.00 95.44 299 TYR A N 1
ATOM 2309 C CA . TYR A 1 299 ? -1.290 13.724 7.828 1.00 95.44 299 TYR A CA 1
ATOM 2310 C C . TYR A 1 299 ? 0.234 13.812 7.697 1.00 95.44 299 TYR A C 1
ATOM 2312 O O . TYR A 1 299 ? 0.738 14.869 7.321 1.00 95.44 299 TYR A O 1
ATOM 2320 N N . THR A 1 300 ? 0.976 12.735 7.981 1.00 94.94 300 THR A N 1
ATOM 2321 C CA . THR A 1 300 ? 2.444 12.751 7.884 1.00 94.94 300 THR A CA 1
ATOM 2322 C C . THR A 1 300 ? 2.901 12.952 6.448 1.00 94.94 300 THR A C 1
ATOM 2324 O O . THR A 1 300 ? 3.835 13.718 6.222 1.00 94.94 300 THR A O 1
ATOM 2327 N N . ASP A 1 301 ? 2.214 12.341 5.482 1.00 92.38 301 ASP A N 1
ATOM 2328 C CA . ASP A 1 301 ? 2.484 12.556 4.062 1.00 92.38 301 ASP A CA 1
ATOM 2329 C C . ASP A 1 301 ? 2.261 14.021 3.642 1.00 92.38 301 ASP A C 1
ATOM 2331 O O . ASP A 1 301 ? 3.152 14.641 3.056 1.00 92.38 301 ASP A O 1
ATOM 2335 N N . ASN A 1 302 ? 1.138 14.627 4.049 1.00 92.00 302 ASN A N 1
ATOM 2336 C CA . ASN A 1 302 ? 0.859 16.045 3.803 1.00 92.00 302 ASN A CA 1
ATOM 2337 C C . ASN A 1 302 ? 1.933 16.948 4.431 1.00 92.00 302 ASN A C 1
ATOM 2339 O O . ASN A 1 302 ? 2.434 17.860 3.777 1.00 92.00 302 ASN A O 1
ATOM 2343 N N . GLN A 1 303 ? 2.319 16.691 5.688 1.00 94.06 303 GLN A N 1
ATOM 2344 C CA . GLN A 1 303 ? 3.331 17.493 6.383 1.00 94.06 303 GLN A CA 1
ATOM 2345 C C . GLN A 1 303 ? 4.708 17.400 5.717 1.00 94.06 303 GLN A C 1
ATOM 2347 O O . GLN A 1 303 ? 5.423 18.400 5.645 1.00 94.06 303 GLN A O 1
ATOM 2352 N N . LEU A 1 304 ? 5.105 16.214 5.253 1.00 93.62 304 LEU A N 1
ATOM 2353 C CA . LEU A 1 304 ? 6.380 16.024 4.563 1.00 93.62 304 LEU A CA 1
ATOM 2354 C C . LEU A 1 304 ? 6.363 16.646 3.167 1.00 93.62 304 LEU A C 1
ATOM 2356 O O . LEU A 1 304 ? 7.348 17.269 2.780 1.00 93.62 304 LEU A O 1
ATOM 2360 N N . THR A 1 305 ? 5.245 16.546 2.453 1.00 90.38 305 THR A N 1
ATOM 2361 C CA . THR A 1 305 ? 5.072 17.160 1.132 1.00 90.38 305 THR A CA 1
ATOM 2362 C C . THR A 1 305 ? 5.085 18.689 1.211 1.00 90.38 305 THR A C 1
ATOM 2364 O O . THR A 1 305 ? 5.765 19.342 0.423 1.00 90.38 305 THR A O 1
ATOM 2367 N N . GLU A 1 306 ? 4.369 19.279 2.173 1.00 91.31 306 GLU A N 1
ATOM 2368 C CA . GLU A 1 306 ? 4.219 20.737 2.281 1.00 91.31 306 GLU A CA 1
ATOM 2369 C C . GLU A 1 306 ? 5.434 21.416 2.934 1.00 91.31 306 GLU A C 1
ATOM 2371 O O . GLU A 1 306 ? 5.878 22.473 2.479 1.00 91.31 306 GLU A O 1
ATOM 2376 N N . PHE A 1 307 ? 5.997 20.816 3.988 1.00 93.44 307 PHE A N 1
ATOM 2377 C CA . PHE A 1 307 ? 7.034 21.450 4.816 1.00 93.44 307 PHE A CA 1
ATOM 2378 C C . PHE A 1 307 ? 8.400 20.751 4.759 1.00 93.44 307 PHE A C 1
ATOM 2380 O O . PHE A 1 307 ? 9.379 21.263 5.315 1.00 93.44 307 PHE A O 1
ATOM 2387 N N . GLY A 1 308 ? 8.499 19.599 4.093 1.00 93.50 308 GLY A N 1
ATOM 2388 C CA . GLY A 1 308 ? 9.727 18.816 3.992 1.00 93.50 308 GLY A CA 1
ATOM 2389 C C . GLY A 1 308 ? 10.121 18.096 5.286 1.00 93.50 308 GLY A C 1
ATOM 2390 O O . GLY A 1 308 ? 9.634 18.373 6.386 1.00 93.50 308 GLY A O 1
ATOM 2391 N N . ALA A 1 309 ? 11.082 17.180 5.172 1.00 94.81 309 ALA A N 1
ATOM 2392 C CA . ALA A 1 309 ? 11.648 16.421 6.289 1.00 94.81 309 ALA A CA 1
ATOM 2393 C C . ALA A 1 309 ? 12.702 17.232 7.082 1.00 94.81 309 ALA A C 1
ATOM 2395 O O . ALA A 1 309 ? 13.864 16.841 7.205 1.00 94.81 309 ALA A O 1
ATOM 2396 N N . THR A 1 310 ? 12.320 18.406 7.592 1.00 96.38 310 THR A N 1
ATOM 2397 C CA . THR A 1 310 ? 13.189 19.247 8.437 1.00 96.38 310 THR A CA 1
ATOM 2398 C C . THR A 1 310 ? 13.166 18.789 9.894 1.00 96.38 310 THR A C 1
ATOM 2400 O O . THR A 1 310 ? 12.224 18.132 10.337 1.00 96.38 310 THR A O 1
ATOM 2403 N N . LYS A 1 311 ? 14.200 19.145 10.668 1.00 94.75 311 LYS A N 1
ATOM 2404 C CA . LYS A 1 311 ? 14.299 18.754 12.082 1.00 94.75 311 LYS A CA 1
ATOM 2405 C C . LYS A 1 311 ? 13.108 19.292 12.879 1.00 94.75 311 LYS A C 1
ATOM 2407 O O . LYS A 1 311 ? 12.530 18.577 13.697 1.00 94.75 311 LYS A O 1
ATOM 2412 N N . GLU A 1 312 ? 12.760 20.546 12.615 1.00 94.94 312 GLU A N 1
ATOM 2413 C CA . GLU A 1 312 ? 11.658 21.262 13.239 1.00 94.94 312 GLU A CA 1
ATOM 2414 C C . GLU A 1 312 ? 10.323 20.581 12.921 1.00 94.94 312 GLU A C 1
ATOM 2416 O O . GLU A 1 312 ? 9.588 20.239 13.845 1.00 94.94 312 GLU A O 1
ATOM 2421 N N . ASN A 1 313 ? 10.045 20.309 11.640 1.00 95.62 313 ASN A N 1
ATOM 2422 C CA . ASN A 1 313 ? 8.793 19.679 11.218 1.00 95.62 313 ASN A CA 1
ATOM 2423 C C . ASN A 1 313 ? 8.645 18.256 11.781 1.00 95.62 313 ASN A C 1
ATOM 2425 O O . ASN A 1 313 ? 7.641 17.936 12.411 1.00 95.62 313 ASN A O 1
ATOM 2429 N N . LEU A 1 314 ? 9.678 17.418 11.633 1.00 95.00 314 LEU A N 1
ATOM 2430 C CA . LEU A 1 314 ? 9.683 16.031 12.118 1.00 95.00 314 LEU A CA 1
ATOM 2431 C C . LEU A 1 314 ? 9.480 15.930 13.636 1.00 95.00 314 LEU A C 1
ATOM 2433 O O . LEU A 1 314 ? 8.855 14.986 14.117 1.00 95.00 314 LEU A O 1
ATOM 2437 N N . SER A 1 315 ? 9.992 16.901 14.392 1.00 92.81 315 SER A N 1
ATOM 2438 C CA . SER A 1 315 ? 9.858 16.918 15.852 1.00 92.81 315 SER A CA 1
ATOM 2439 C C . SER A 1 315 ? 8.518 17.498 16.321 1.00 92.81 315 SER A C 1
ATOM 2441 O O . SER A 1 315 ? 8.004 17.074 17.357 1.00 92.81 315 SER A O 1
ATOM 2443 N N . ASP A 1 316 ? 7.938 18.448 15.581 1.00 92.25 316 ASP A N 1
ATOM 2444 C CA . ASP A 1 316 ? 6.686 19.112 15.963 1.00 92.25 316 ASP A CA 1
ATOM 2445 C C . ASP A 1 316 ? 5.424 18.355 15.514 1.00 92.25 316 ASP A C 1
ATOM 2447 O O . ASP A 1 316 ? 4.424 18.352 16.245 1.00 92.25 316 ASP A O 1
ATOM 2451 N N . MET A 1 317 ? 5.470 17.684 14.351 1.00 91.25 317 MET A N 1
ATOM 2452 C CA . MET A 1 317 ? 4.297 17.034 13.750 1.00 91.25 317 MET A CA 1
ATOM 2453 C C . MET A 1 317 ? 3.703 15.932 14.639 1.00 91.25 317 MET A C 1
ATOM 2455 O O . MET A 1 317 ? 2.483 15.786 14.694 1.00 91.25 317 MET A O 1
ATOM 2459 N N . CYS A 1 318 ? 4.551 15.209 15.381 1.00 89.50 318 CYS A N 1
ATOM 2460 C CA . CYS A 1 318 ? 4.171 14.122 16.284 1.00 89.50 318 CYS A CA 1
ATOM 2461 C C . CYS A 1 318 ? 4.661 14.404 17.715 1.00 89.50 318 CYS A C 1
ATOM 2463 O O . CYS A 1 318 ? 5.504 13.685 18.243 1.00 89.50 318 CYS A O 1
ATOM 2465 N N . SER A 1 319 ? 4.161 15.462 18.360 1.00 86.88 319 SER A N 1
ATOM 2466 C CA . SER A 1 319 ? 4.581 15.833 19.722 1.00 86.88 319 SER A CA 1
ATOM 2467 C C . SER A 1 319 ? 3.735 15.170 20.819 1.00 86.88 319 SER A C 1
ATOM 2469 O O . SER A 1 319 ? 2.509 15.280 20.809 1.00 86.88 319 SER A O 1
ATOM 2471 N N . GLU A 1 320 ? 4.373 14.590 21.846 1.00 85.69 320 GLU A N 1
ATOM 2472 C CA . GLU A 1 320 ? 3.694 14.085 23.064 1.00 85.69 320 GLU A CA 1
ATOM 2473 C C . GLU A 1 320 ? 2.961 15.188 23.852 1.00 85.69 320 GLU A C 1
ATOM 2475 O O . GLU A 1 320 ? 2.100 14.895 24.677 1.00 85.69 320 GLU A O 1
ATOM 2480 N N . SER A 1 321 ? 3.276 16.465 23.605 1.00 85.50 321 SER A N 1
ATOM 2481 C CA . SER A 1 321 ? 2.541 17.591 24.200 1.00 85.50 321 SER A CA 1
ATOM 2482 C C . SER A 1 321 ? 1.162 17.819 23.570 1.00 85.50 321 SER A C 1
ATOM 2484 O O . SER A 1 321 ? 0.297 18.416 24.207 1.00 85.50 321 SER A O 1
ATOM 2486 N N . LYS A 1 322 ? 0.966 17.346 22.332 1.00 84.69 322 LYS A N 1
ATOM 2487 C CA . LYS A 1 322 ? -0.265 17.508 21.545 1.00 84.69 322 LYS A CA 1
ATOM 2488 C C . LYS A 1 322 ? -1.057 16.205 21.446 1.00 84.69 322 LYS A C 1
ATOM 2490 O O . LYS A 1 322 ? -2.271 16.236 21.300 1.00 84.69 322 LYS A O 1
ATOM 2495 N N . LEU A 1 323 ? -0.372 15.062 21.500 1.00 89.00 323 LEU A N 1
ATOM 2496 C CA . LEU A 1 323 ? -0.948 13.750 21.229 1.00 89.00 323 LEU A CA 1
ATOM 2497 C C . LEU A 1 323 ? -0.886 12.855 22.466 1.00 89.00 323 LEU A C 1
ATOM 2499 O O . LEU A 1 323 ? 0.117 12.810 23.176 1.00 89.00 323 LEU A O 1
ATOM 2503 N N . ASN A 1 324 ? -1.942 12.068 22.682 1.00 86.19 324 ASN A N 1
ATOM 2504 C CA . ASN A 1 324 ? -1.883 10.982 23.654 1.00 86.19 324 ASN A CA 1
ATOM 2505 C C . ASN A 1 324 ? -0.865 9.912 23.204 1.00 86.19 324 ASN A C 1
ATOM 2507 O O . ASN A 1 324 ? -0.470 9.842 22.040 1.00 86.19 324 ASN A O 1
ATOM 2511 N N . LYS A 1 325 ? -0.464 9.033 24.126 1.00 85.19 325 LYS A N 1
ATOM 2512 C CA . LYS A 1 325 ? 0.590 8.032 23.899 1.00 85.19 325 LYS A CA 1
ATOM 2513 C C . LYS A 1 325 ? 0.328 7.101 22.704 1.00 85.19 325 LYS A C 1
ATOM 2515 O O . LYS A 1 325 ? 1.273 6.755 21.998 1.00 85.19 325 LYS A O 1
ATOM 2520 N N . PHE A 1 326 ? -0.922 6.688 22.485 1.00 83.88 326 PHE A N 1
ATOM 2521 C CA . PHE A 1 326 ? -1.300 5.832 21.357 1.00 83.88 326 PHE A CA 1
ATOM 2522 C C . PHE A 1 326 ? -1.123 6.578 20.033 1.00 83.88 326 PHE A C 1
ATOM 2524 O O . PHE A 1 326 ? -0.394 6.128 19.150 1.00 83.88 326 PHE A O 1
ATOM 2531 N N . THR A 1 327 ? -1.732 7.757 19.939 1.00 88.56 327 THR A N 1
ATOM 2532 C CA . THR A 1 327 ? -1.705 8.611 18.754 1.00 88.56 327 THR A CA 1
ATOM 2533 C C . THR A 1 327 ? -0.281 9.069 18.431 1.00 88.56 327 THR A C 1
ATOM 2535 O O . THR A 1 327 ? 0.111 9.048 17.270 1.00 88.56 327 THR A O 1
ATOM 2538 N N . PHE A 1 328 ? 0.531 9.387 19.444 1.00 92.06 328 PHE A N 1
ATOM 2539 C CA . PHE A 1 328 ? 1.957 9.680 19.292 1.00 92.06 328 PHE A CA 1
ATOM 2540 C C . PHE A 1 328 ? 2.710 8.509 18.651 1.00 92.06 328 PHE A C 1
ATOM 2542 O O . PHE A 1 328 ? 3.359 8.691 17.625 1.00 92.06 328 PHE A O 1
ATOM 2549 N N . ASN A 1 329 ? 2.581 7.295 19.204 1.00 90.50 329 ASN A N 1
ATOM 2550 C CA . ASN A 1 329 ? 3.256 6.123 18.646 1.00 90.50 329 ASN A CA 1
ATOM 2551 C C . ASN A 1 329 ? 2.801 5.851 17.200 1.00 90.50 329 ASN A C 1
ATOM 2553 O O . ASN A 1 329 ? 3.621 5.495 16.358 1.00 90.50 329 ASN A O 1
ATOM 2557 N N . MET A 1 330 ? 1.502 5.997 16.910 1.00 90.81 330 MET A N 1
ATOM 2558 C CA . MET A 1 330 ? 0.942 5.828 15.564 1.00 90.81 330 MET A CA 1
ATOM 2559 C C . MET A 1 330 ? 1.513 6.861 14.586 1.00 90.81 330 MET A C 1
ATOM 2561 O O . MET A 1 330 ? 1.921 6.505 13.484 1.00 90.81 330 MET A O 1
ATOM 2565 N N . CYS A 1 331 ? 1.588 8.120 15.010 1.00 95.06 331 CYS A N 1
ATOM 2566 C CA . CYS A 1 331 ? 2.161 9.217 14.242 1.00 95.06 331 CYS A CA 1
ATOM 2567 C C . CYS A 1 331 ? 3.645 8.947 13.937 1.00 95.06 331 CYS A C 1
ATOM 2569 O O . CYS A 1 331 ? 4.041 8.939 12.776 1.00 95.06 331 CYS A O 1
ATOM 2571 N N . SER A 1 332 ? 4.453 8.586 14.944 1.00 95.31 332 SER A N 1
ATOM 2572 C CA . SER A 1 332 ? 5.876 8.258 14.754 1.00 95.31 332 SER A CA 1
ATOM 2573 C C . SER A 1 332 ? 6.108 7.064 13.822 1.00 95.31 332 SER A C 1
ATOM 2575 O O . SER A 1 332 ? 7.063 7.078 13.049 1.00 95.31 332 SER A O 1
ATOM 2577 N N . LYS A 1 333 ? 5.235 6.045 13.854 1.00 94.62 333 LYS A N 1
ATOM 2578 C CA . LYS A 1 333 ? 5.277 4.934 12.885 1.00 94.62 333 LYS A CA 1
ATOM 2579 C C . LYS A 1 333 ? 5.047 5.435 11.461 1.00 94.62 333 LYS A C 1
ATOM 2581 O O . LYS A 1 333 ? 5.805 5.071 10.568 1.00 94.62 333 LYS A O 1
ATOM 2586 N N . ASN A 1 334 ? 4.032 6.276 11.264 1.00 95.38 334 ASN A N 1
ATOM 2587 C CA . ASN A 1 334 ? 3.690 6.807 9.947 1.00 95.38 334 ASN A CA 1
ATOM 2588 C C . ASN A 1 334 ? 4.761 7.752 9.392 1.00 95.38 334 ASN A C 1
ATOM 2590 O O . ASN A 1 334 ? 4.989 7.717 8.192 1.00 95.38 334 ASN A O 1
ATOM 2594 N N . ILE A 1 335 ? 5.519 8.474 10.232 1.00 96.38 335 ILE A N 1
ATOM 2595 C CA . ILE A 1 335 ? 6.729 9.175 9.758 1.00 96.38 335 ILE A CA 1
ATOM 2596 C C . ILE A 1 335 ? 7.691 8.185 9.085 1.00 96.38 335 ILE A C 1
ATOM 2598 O O . ILE A 1 335 ? 8.174 8.454 7.990 1.00 96.38 335 ILE A O 1
ATOM 2602 N N . GLY A 1 336 ? 7.964 7.037 9.716 1.00 95.25 336 GLY A N 1
ATOM 2603 C CA . GLY A 1 336 ? 8.854 6.018 9.151 1.00 95.25 336 GLY A CA 1
ATOM 2604 C C . GLY A 1 336 ? 8.358 5.470 7.810 1.00 95.25 336 GLY A C 1
ATOM 2605 O O . GLY A 1 336 ? 9.155 5.316 6.889 1.00 95.25 336 GLY A O 1
ATOM 2606 N N . ILE A 1 337 ? 7.047 5.236 7.689 1.00 91.88 337 ILE A N 1
ATOM 2607 C CA . ILE A 1 337 ? 6.402 4.778 6.447 1.00 91.88 337 ILE A CA 1
ATOM 2608 C C . ILE A 1 337 ? 6.504 5.856 5.361 1.00 91.88 337 ILE A C 1
ATOM 2610 O O . ILE A 1 337 ? 7.019 5.590 4.280 1.00 91.88 337 ILE A O 1
ATOM 2614 N N . SER A 1 338 ? 6.078 7.090 5.646 1.00 93.50 338 SER A N 1
ATOM 2615 C CA . SER A 1 338 ? 6.126 8.183 4.671 1.00 93.50 338 SER A CA 1
ATOM 2616 C C . SER A 1 338 ? 7.561 8.479 4.225 1.00 93.50 338 SER A C 1
ATOM 2618 O O . SER A 1 338 ? 7.802 8.691 3.043 1.00 93.50 338 SER A O 1
ATOM 2620 N N . LEU A 1 339 ? 8.543 8.435 5.132 1.00 94.88 339 LEU A N 1
ATOM 2621 C CA . LEU A 1 339 ? 9.947 8.627 4.765 1.00 94.88 339 LEU A CA 1
ATOM 2622 C C . LEU A 1 339 ? 10.473 7.537 3.829 1.00 94.88 339 LEU A C 1
ATOM 2624 O O . LEU A 1 339 ? 11.281 7.877 2.969 1.00 94.88 339 LEU A O 1
ATOM 2628 N N . ALA A 1 340 ? 10.034 6.282 3.974 1.00 90.25 340 ALA A N 1
ATOM 2629 C CA . ALA A 1 340 ? 10.375 5.220 3.027 1.00 90.25 340 ALA A CA 1
ATOM 2630 C C . ALA A 1 340 ? 9.923 5.604 1.610 1.00 90.25 340 ALA A C 1
ATOM 2632 O O . ALA A 1 340 ? 10.755 5.674 0.709 1.00 90.25 340 ALA A O 1
ATOM 2633 N N . PHE A 1 341 ? 8.652 5.971 1.435 1.00 84.94 341 PHE A N 1
ATOM 2634 C CA . PHE A 1 341 ? 8.118 6.361 0.126 1.00 84.94 341 PHE A CA 1
ATOM 2635 C C . PHE A 1 341 ? 8.766 7.634 -0.439 1.00 84.94 341 PHE A C 1
ATOM 2637 O O . PHE A 1 341 ? 9.202 7.644 -1.585 1.00 84.94 341 PHE A O 1
ATOM 2644 N N . HIS A 1 342 ? 8.933 8.684 0.373 1.00 86.25 342 HIS A N 1
ATOM 2645 C CA . HIS A 1 342 ? 9.554 9.956 -0.049 1.00 86.25 342 HIS A CA 1
ATOM 2646 C C . HIS A 1 342 ? 11.035 9.826 -0.442 1.00 86.25 342 HIS A C 1
ATOM 2648 O O . HIS A 1 342 ? 11.631 10.758 -0.987 1.00 86.25 342 HIS A O 1
ATOM 2654 N N . ASN A 1 343 ? 11.672 8.700 -0.121 1.00 87.81 343 ASN A N 1
ATOM 2655 C CA . ASN A 1 343 ? 13.082 8.455 -0.397 1.00 87.81 343 ASN A CA 1
ATOM 2656 C C . ASN A 1 343 ? 13.311 7.178 -1.210 1.00 87.81 343 ASN A C 1
ATOM 2658 O O . ASN A 1 343 ? 14.415 6.642 -1.143 1.00 87.81 343 ASN A O 1
ATOM 2662 N N . ASN A 1 344 ? 12.310 6.718 -1.970 1.00 81.75 344 ASN A N 1
ATOM 2663 C CA . ASN A 1 344 ? 12.398 5.535 -2.836 1.00 81.75 344 ASN A CA 1
ATOM 2664 C C . ASN A 1 344 ? 12.940 4.307 -2.087 1.00 81.75 344 ASN A C 1
ATOM 2666 O O . ASN A 1 344 ? 13.857 3.638 -2.550 1.00 81.75 344 ASN A O 1
ATOM 2670 N N . HIS A 1 345 ? 12.440 4.085 -0.870 1.00 86.88 345 HIS A N 1
ATOM 2671 C CA . HIS A 1 345 ? 12.846 3.002 0.026 1.00 86.88 345 HIS A CA 1
ATOM 2672 C C . HIS A 1 345 ? 14.357 2.958 0.359 1.00 86.88 345 HIS A C 1
ATOM 2674 O O . HIS A 1 345 ? 14.845 1.974 0.911 1.00 86.88 345 HIS A O 1
ATOM 2680 N N . ASP A 1 346 ? 15.111 4.050 0.153 1.00 88.00 346 ASP A N 1
ATOM 2681 C CA . ASP A 1 346 ? 16.511 4.144 0.583 1.00 88.00 346 ASP A CA 1
ATOM 2682 C C . ASP A 1 346 ? 16.595 4.231 2.116 1.00 88.00 346 ASP A C 1
ATOM 2684 O O . ASP A 1 346 ? 16.345 5.276 2.737 1.00 88.00 346 ASP A O 1
ATOM 2688 N N . LEU A 1 347 ? 16.999 3.124 2.745 1.00 92.31 347 LEU A N 1
ATOM 2689 C CA . LEU A 1 347 ? 17.156 3.017 4.195 1.00 92.31 347 LEU A CA 1
ATOM 2690 C C . LEU A 1 347 ? 18.187 4.005 4.758 1.00 92.31 347 LEU A C 1
ATOM 2692 O O . LEU A 1 347 ? 17.990 4.571 5.840 1.00 92.31 347 LEU A O 1
ATOM 2696 N N . ASN A 1 348 ? 19.299 4.223 4.058 1.00 93.38 348 ASN A N 1
ATOM 2697 C CA . ASN A 1 348 ? 20.387 5.081 4.527 1.00 93.38 348 ASN A CA 1
ATOM 2698 C C . ASN A 1 348 ? 19.993 6.556 4.483 1.00 93.38 348 ASN A C 1
ATOM 2700 O O . ASN A 1 348 ? 20.368 7.327 5.371 1.00 93.38 348 ASN A O 1
ATOM 2704 N N . LYS A 1 349 ? 19.243 6.961 3.459 1.00 94.06 349 LYS A N 1
ATOM 2705 C CA . LYS A 1 349 ? 18.698 8.313 3.341 1.00 94.06 349 LYS A CA 1
ATOM 2706 C C . LYS A 1 349 ? 17.579 8.537 4.358 1.00 94.06 349 LYS A C 1
ATOM 2708 O O . LYS A 1 349 ? 17.649 9.489 5.134 1.00 94.06 349 LYS A O 1
ATOM 2713 N N . SER A 1 350 ? 16.617 7.621 4.430 1.00 95.31 350 SER A N 1
ATOM 2714 C CA . SER A 1 350 ? 15.432 7.727 5.292 1.00 95.31 350 SER A CA 1
ATOM 2715 C C . SER A 1 350 ? 15.765 7.696 6.786 1.00 95.31 350 SER A C 1
ATOM 2717 O O . SER A 1 350 ? 15.215 8.465 7.575 1.00 95.31 350 SER A O 1
ATOM 2719 N N . SER A 1 351 ? 16.716 6.851 7.198 1.00 96.88 351 SER A N 1
ATOM 2720 C CA . SER A 1 351 ? 17.090 6.720 8.614 1.00 96.88 351 SER A CA 1
ATOM 2721 C C . SER A 1 351 ? 17.697 7.996 9.201 1.00 96.88 351 SER A C 1
ATOM 2723 O O . SER A 1 351 ? 17.471 8.286 10.378 1.00 96.88 351 SER A O 1
ATOM 2725 N N . LYS A 1 352 ? 18.398 8.801 8.389 1.00 97.25 352 LYS A N 1
ATOM 2726 C CA . LYS A 1 352 ? 18.930 10.107 8.813 1.00 97.25 352 LYS A CA 1
ATOM 2727 C C . LYS A 1 352 ? 17.813 11.057 9.235 1.00 97.25 352 LYS A C 1
ATOM 2729 O O . LYS A 1 352 ? 17.979 11.767 10.220 1.00 97.25 352 LYS A O 1
ATOM 2734 N N . PHE A 1 353 ? 16.674 11.036 8.543 1.00 97.62 353 PHE A N 1
ATOM 2735 C CA . PHE A 1 353 ? 15.517 11.853 8.907 1.00 97.62 353 PHE A CA 1
ATOM 2736 C C . PHE A 1 353 ? 14.876 11.375 10.214 1.00 97.62 353 PHE A C 1
ATOM 2738 O O . PHE A 1 353 ? 14.666 12.188 11.109 1.00 97.62 353 PHE A O 1
ATOM 2745 N N . CYS A 1 354 ? 14.662 10.067 10.406 1.00 97.38 354 CYS A N 1
ATOM 2746 C CA . CYS A 1 354 ? 14.161 9.564 11.694 1.00 97.38 354 CYS A CA 1
ATOM 2747 C C . CYS A 1 354 ? 15.080 9.948 12.875 1.00 97.38 354 CYS A C 1
ATOM 2749 O O . CYS A 1 354 ? 14.596 10.242 13.967 1.00 97.38 354 CYS A O 1
ATOM 2751 N N . GLN A 1 355 ? 16.402 9.984 12.670 1.00 97.25 355 GLN A N 1
ATOM 2752 C CA . GLN A 1 355 ? 17.382 10.406 13.685 1.00 97.25 355 GLN A CA 1
ATOM 2753 C C . GLN A 1 355 ? 17.328 11.908 14.016 1.00 97.25 355 GLN A C 1
ATOM 2755 O O . GLN A 1 355 ? 17.901 12.330 15.019 1.00 97.25 355 GLN A O 1
ATOM 2760 N N . MET A 1 356 ? 16.657 12.725 13.197 1.00 96.19 356 MET A N 1
ATOM 2761 C CA . MET A 1 356 ? 16.468 14.154 13.464 1.00 96.19 356 MET A CA 1
ATOM 2762 C C . MET A 1 356 ? 15.322 14.432 14.448 1.00 96.19 356 MET A C 1
ATOM 2764 O O . MET A 1 356 ? 15.267 15.532 14.995 1.00 96.19 356 MET A O 1
ATOM 2768 N N . ILE A 1 357 ? 14.433 13.462 14.692 1.00 96.56 357 ILE A N 1
ATOM 2769 C CA . ILE A 1 357 ? 13.327 13.588 15.650 1.00 96.56 357 ILE A CA 1
ATOM 2770 C C . ILE A 1 357 ? 13.901 13.760 17.063 1.00 96.56 357 ILE A C 1
ATOM 2772 O O . ILE A 1 357 ? 14.614 12.892 17.560 1.00 96.56 357 ILE A O 1
ATOM 2776 N N . GLU A 1 358 ? 13.575 14.872 17.729 1.00 95.00 358 GLU A N 1
ATOM 2777 C CA . GLU A 1 358 ? 14.139 15.198 19.050 1.00 95.00 358 GLU A CA 1
ATOM 2778 C C . GLU A 1 358 ? 13.695 14.247 20.168 1.00 95.00 358 GLU A C 1
ATOM 2780 O O . GLU A 1 358 ? 14.444 14.005 21.115 1.00 95.00 358 GLU A O 1
ATOM 2785 N N . ASN A 1 359 ? 12.479 13.708 20.079 1.00 95.00 359 ASN A N 1
ATOM 2786 C CA . ASN A 1 359 ? 11.997 12.717 21.031 1.00 95.00 359 ASN A CA 1
ATOM 2787 C C . ASN A 1 359 ? 12.628 11.349 20.723 1.00 95.00 359 ASN A C 1
ATOM 2789 O O . ASN A 1 359 ? 12.320 10.742 19.698 1.00 95.00 359 ASN A O 1
ATOM 2793 N N . GLU A 1 360 ? 13.467 10.852 21.636 1.00 95.31 360 GLU A N 1
ATOM 2794 C CA . GLU A 1 360 ? 14.210 9.589 21.491 1.00 95.31 360 GLU A CA 1
ATOM 2795 C C . GLU A 1 360 ? 13.290 8.406 21.162 1.00 95.31 360 GLU A C 1
ATOM 2797 O O . GLU A 1 360 ? 13.513 7.688 20.190 1.00 95.31 360 GLU A O 1
ATOM 2802 N N . LYS A 1 361 ? 12.180 8.266 21.893 1.00 93.88 361 LYS A N 1
ATOM 2803 C CA . LYS A 1 361 ? 11.204 7.197 21.667 1.00 93.88 361 LYS A CA 1
ATOM 2804 C C . LYS A 1 361 ? 10.516 7.321 20.301 1.00 93.88 361 LYS A C 1
ATOM 2806 O O . LYS A 1 361 ? 10.287 6.316 19.634 1.00 93.88 361 LYS A O 1
ATOM 2811 N N . GLY A 1 362 ? 10.180 8.539 19.877 1.00 94.75 362 GLY A N 1
ATOM 2812 C CA . GLY A 1 362 ? 9.621 8.802 18.547 1.00 94.75 362 GLY A CA 1
ATOM 2813 C C . GLY A 1 362 ? 10.600 8.436 17.428 1.00 94.75 362 GLY A C 1
ATOM 2814 O O . GLY A 1 362 ? 10.206 7.798 16.452 1.00 94.75 362 GLY A O 1
ATOM 2815 N N . SER A 1 363 ? 11.880 8.772 17.605 1.00 97.06 363 SER A N 1
ATOM 2816 C CA . SER A 1 363 ? 12.962 8.413 16.682 1.00 97.06 363 SER A CA 1
ATOM 2817 C C . SER A 1 363 ? 13.142 6.896 16.563 1.00 97.06 363 SER A C 1
ATOM 2819 O O . SER A 1 363 ? 13.197 6.368 15.450 1.00 97.06 363 SER A O 1
ATOM 2821 N N . GLU A 1 364 ? 13.152 6.173 17.687 1.00 96.56 364 GLU A N 1
ATOM 2822 C CA . GLU A 1 364 ? 13.235 4.708 17.710 1.00 96.56 364 GLU A CA 1
ATOM 2823 C C . GLU A 1 364 ? 12.061 4.049 16.977 1.00 96.56 364 GLU A C 1
ATOM 2825 O O . GLU A 1 364 ? 12.274 3.181 16.129 1.00 96.56 364 GLU A O 1
ATOM 2830 N N . ILE A 1 365 ? 10.830 4.495 17.253 1.00 95.19 365 ILE A N 1
ATOM 2831 C CA . ILE A 1 365 ? 9.618 3.980 16.601 1.00 95.19 365 ILE A CA 1
ATOM 2832 C C . ILE A 1 365 ? 9.654 4.243 15.087 1.00 95.19 365 ILE A C 1
ATOM 2834 O O . ILE A 1 365 ? 9.329 3.345 14.308 1.00 95.19 365 ILE A O 1
ATOM 2838 N N . CYS A 1 366 ? 10.074 5.443 14.671 1.00 97.00 366 CYS A N 1
ATOM 2839 C CA . CYS A 1 366 ? 10.247 5.801 13.260 1.00 97.00 366 CYS A CA 1
ATOM 2840 C C . CYS A 1 366 ? 11.237 4.856 12.571 1.00 97.00 366 CYS A C 1
ATOM 2842 O O . CYS A 1 366 ? 10.916 4.273 11.538 1.00 97.00 366 CYS A O 1
ATOM 2844 N N . LEU A 1 367 ? 12.415 4.643 13.170 1.00 97.12 367 LEU A N 1
ATOM 2845 C CA . LEU A 1 367 ? 13.456 3.767 12.625 1.00 97.12 367 LEU A CA 1
ATOM 2846 C C . LEU A 1 367 ? 13.021 2.301 12.551 1.00 97.12 367 LEU A C 1
ATOM 2848 O O . LEU A 1 367 ? 13.352 1.611 11.586 1.00 97.12 367 LEU A O 1
ATOM 2852 N N . GLU A 1 368 ? 12.325 1.803 13.574 1.00 94.38 368 GLU A N 1
ATOM 2853 C CA . GLU A 1 368 ? 11.826 0.429 13.594 1.00 94.38 368 GLU A CA 1
ATOM 2854 C C . GLU A 1 368 ? 10.797 0.207 12.483 1.00 94.38 368 GLU A C 1
ATOM 2856 O O . GLU A 1 368 ? 10.877 -0.787 11.758 1.00 94.38 368 GLU A O 1
ATOM 2861 N N . GLN A 1 369 ? 9.852 1.137 12.329 1.00 92.88 369 GLN A N 1
ATOM 2862 C CA . GLN A 1 369 ? 8.819 1.027 11.307 1.00 92.88 369 GLN A CA 1
ATOM 2863 C C . GLN A 1 369 ? 9.387 1.208 9.895 1.00 92.88 369 GLN A C 1
ATOM 2865 O O . GLN A 1 369 ? 9.038 0.432 9.013 1.00 92.88 369 GLN A O 1
ATOM 2870 N N . LEU A 1 370 ? 10.306 2.156 9.696 1.00 94.69 370 LEU A N 1
ATOM 2871 C CA . LEU A 1 370 ? 10.999 2.371 8.423 1.00 94.69 370 LEU A CA 1
ATOM 2872 C C . LEU A 1 370 ? 11.664 1.084 7.912 1.00 94.69 370 LEU A C 1
ATOM 2874 O O . LEU A 1 370 ? 11.488 0.702 6.761 1.00 94.69 370 LEU A O 1
ATOM 2878 N N . LYS A 1 371 ? 12.404 0.383 8.782 1.00 92.75 371 LYS A N 1
ATOM 2879 C CA . LYS A 1 371 ? 13.055 -0.885 8.419 1.00 92.75 371 LYS A CA 1
ATOM 2880 C C . LYS A 1 371 ? 12.045 -1.953 8.017 1.00 92.75 371 LYS A C 1
ATOM 2882 O O . LYS A 1 371 ? 12.314 -2.716 7.101 1.00 92.75 371 LYS A O 1
ATOM 2887 N N . LYS A 1 372 ? 10.907 -2.027 8.711 1.00 88.00 372 LYS A N 1
ATOM 2888 C CA . LYS A 1 372 ? 9.84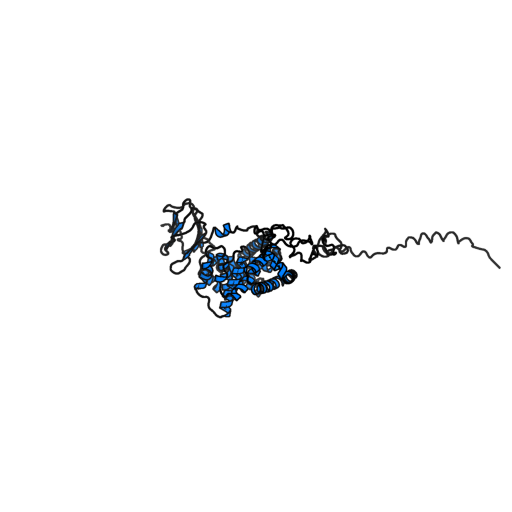0 -2.983 8.383 1.00 88.00 372 LYS A CA 1
ATOM 2889 C C . LYS A 1 372 ? 9.227 -2.700 7.017 1.00 88.00 372 LYS A C 1
ATOM 2891 O O . LYS A 1 372 ? 8.941 -3.656 6.308 1.00 88.00 372 LYS A O 1
ATOM 2896 N N . GLU A 1 373 ? 9.038 -1.428 6.670 1.00 86.12 373 GLU A N 1
ATOM 2897 C CA . GLU A 1 373 ? 8.480 -1.052 5.370 1.00 86.12 373 GLU A CA 1
ATOM 2898 C C . GLU A 1 373 ? 9.439 -1.411 4.232 1.00 86.12 373 GLU A C 1
ATOM 2900 O O . GLU A 1 373 ? 9.043 -2.090 3.295 1.00 86.12 373 GLU A O 1
ATOM 2905 N N . ILE A 1 374 ? 10.726 -1.081 4.370 1.00 84.38 374 ILE A N 1
ATOM 2906 C CA . ILE A 1 374 ? 11.736 -1.391 3.345 1.00 84.38 374 ILE A CA 1
ATOM 2907 C C . ILE A 1 374 ? 11.929 -2.906 3.184 1.00 84.38 374 ILE A C 1
ATOM 2909 O O . ILE A 1 374 ? 11.955 -3.412 2.071 1.00 84.38 374 ILE A O 1
ATOM 2913 N N . LEU A 1 375 ? 11.974 -3.665 4.286 1.00 80.75 375 LEU A N 1
ATOM 2914 C CA . LEU A 1 375 ? 12.076 -5.129 4.214 1.00 80.75 375 LEU A CA 1
ATOM 2915 C C . LEU A 1 375 ? 10.866 -5.782 3.528 1.00 80.75 375 LEU A C 1
ATOM 2917 O O . LEU A 1 375 ? 10.988 -6.872 2.978 1.00 80.75 375 LEU A O 1
ATOM 2921 N N . LYS A 1 376 ? 9.683 -5.164 3.605 1.00 70.69 376 LYS A N 1
ATOM 2922 C CA . LYS A 1 376 ? 8.469 -5.669 2.953 1.00 70.69 376 LYS A CA 1
ATOM 2923 C C . LYS A 1 376 ? 8.527 -5.479 1.435 1.00 70.69 376 LYS A C 1
ATOM 2925 O O . LYS A 1 376 ? 8.017 -6.341 0.723 1.00 70.69 376 LYS A O 1
ATOM 2930 N N . ASP A 1 377 ? 9.143 -4.390 0.988 1.00 63.38 377 ASP A N 1
ATOM 2931 C CA . ASP A 1 377 ? 9.420 -4.091 -0.418 1.00 63.38 377 ASP A CA 1
ATOM 2932 C C . ASP A 1 377 ? 10.442 -5.092 -0.993 1.00 63.38 377 ASP A C 1
ATOM 2934 O O . ASP A 1 377 ? 10.147 -5.810 -1.945 1.00 63.38 377 ASP A O 1
ATOM 2938 N N . GLU A 1 378 ? 11.579 -5.277 -0.307 1.00 57.47 378 GLU A N 1
ATOM 2939 C CA . GLU A 1 378 ? 12.660 -6.193 -0.722 1.00 57.47 378 GLU A CA 1
ATOM 2940 C C . GLU A 1 378 ? 12.237 -7.674 -0.798 1.00 57.47 378 GLU A C 1
ATOM 2942 O O . GLU A 1 378 ? 12.791 -8.449 -1.576 1.00 57.47 378 GLU A O 1
ATOM 2947 N N . LEU A 1 379 ? 11.275 -8.099 0.027 1.00 51.28 379 LEU A N 1
ATOM 2948 C CA . LEU A 1 379 ? 10.806 -9.489 0.090 1.00 51.28 379 LEU A CA 1
ATOM 2949 C C . LEU A 1 379 ? 9.624 -9.788 -0.844 1.00 51.28 379 LEU A C 1
ATOM 2951 O O . LEU A 1 379 ? 9.051 -10.877 -0.732 1.00 51.28 379 LEU A O 1
ATOM 2955 N N . GLY A 1 380 ? 9.232 -8.850 -1.718 1.00 49.25 380 GLY A N 1
ATOM 2956 C CA . GLY A 1 380 ? 8.219 -9.070 -2.752 1.00 49.25 380 GLY A CA 1
ATOM 2957 C C . GLY A 1 380 ? 6.970 -9.773 -2.222 1.00 49.25 380 GLY A C 1
ATOM 2958 O O . GLY A 1 380 ? 6.663 -10.888 -2.624 1.00 49.25 380 GLY A O 1
ATOM 2959 N N . THR A 1 381 ? 6.264 -9.186 -1.250 1.00 47.50 381 THR A N 1
ATOM 2960 C CA . THR A 1 381 ? 4.946 -9.672 -0.778 1.00 47.50 381 THR A CA 1
ATOM 2961 C C . THR A 1 381 ? 4.803 -11.196 -0.552 1.00 47.50 381 THR A C 1
ATOM 2963 O O . THR A 1 381 ? 3.716 -11.742 -0.710 1.00 47.50 381 THR A O 1
ATOM 2966 N N . GLN A 1 382 ? 5.835 -11.912 -0.084 1.00 35.75 382 GLN A N 1
ATOM 2967 C CA . GLN A 1 382 ? 5.709 -13.346 0.254 1.00 35.75 382 GLN A CA 1
ATOM 2968 C C . GLN A 1 382 ? 4.870 -13.651 1.509 1.00 35.75 382 GLN A C 1
ATOM 2970 O O . GLN A 1 382 ? 4.730 -14.801 1.919 1.00 35.75 382 GLN A O 1
ATOM 2975 N N . THR A 1 383 ? 4.251 -12.646 2.119 1.00 32.56 383 THR A N 1
ATOM 2976 C CA . THR A 1 383 ? 3.169 -12.875 3.083 1.00 32.56 383 THR A CA 1
ATOM 2977 C C . THR A 1 383 ? 1.853 -12.365 2.518 1.00 32.56 383 THR A C 1
ATOM 2979 O O . THR A 1 383 ? 1.179 -11.506 3.087 1.00 32.56 383 THR A O 1
ATOM 2982 N N . GLN A 1 384 ? 1.442 -12.963 1.397 1.00 36.69 384 GLN A N 1
ATOM 2983 C CA . GLN A 1 384 ? 0.022 -13.202 1.189 1.00 36.69 384 GLN A CA 1
ATOM 2984 C C . GLN A 1 384 ? -0.459 -14.046 2.373 1.00 36.69 384 GLN A C 1
ATOM 2986 O O . GLN A 1 384 ? -0.340 -15.268 2.380 1.00 36.69 384 GLN A O 1
ATOM 2991 N N . PHE A 1 385 ? -1.013 -13.398 3.400 1.00 32.91 385 PHE A N 1
ATOM 2992 C CA . PHE A 1 385 ? -2.092 -14.061 4.117 1.00 32.91 385 PHE A CA 1
ATOM 2993 C C . PHE A 1 385 ? -3.085 -14.448 3.034 1.00 32.91 385 PHE A C 1
ATOM 2995 O O . PHE A 1 385 ? -3.577 -13.562 2.326 1.00 32.91 385 PHE A O 1
ATOM 3002 N N . THR A 1 386 ? -3.308 -15.746 2.864 1.00 35.84 386 THR A N 1
ATOM 3003 C CA . THR A 1 386 ? -4.305 -16.232 1.913 1.00 35.84 386 THR A CA 1
ATOM 3004 C C . THR A 1 386 ? -5.614 -15.476 2.167 1.00 35.84 386 THR A C 1
ATOM 3006 O O . THR A 1 386 ? -5.910 -15.096 3.303 1.00 35.84 386 THR A O 1
ATOM 3009 N N . GLU A 1 387 ? -6.416 -15.226 1.136 1.00 40.88 387 GLU A N 1
ATOM 3010 C CA . GLU A 1 387 ? -7.741 -14.591 1.274 1.00 40.88 387 GLU A CA 1
ATOM 3011 C C . GLU A 1 387 ? -8.567 -15.243 2.407 1.00 40.88 387 GLU A C 1
ATOM 3013 O O . GLU A 1 387 ? -9.245 -14.579 3.195 1.00 40.88 387 GLU A O 1
ATOM 3018 N N . ASN A 1 388 ? -8.373 -16.558 2.576 1.00 38.06 388 ASN A N 1
ATOM 3019 C CA . ASN A 1 388 ? -8.911 -17.408 3.639 1.00 38.06 388 ASN A CA 1
ATOM 3020 C C . ASN A 1 388 ? -8.395 -17.111 5.064 1.00 38.06 388 ASN A C 1
ATOM 3022 O O . ASN A 1 388 ? -9.072 -17.435 6.039 1.00 38.06 388 ASN A O 1
ATOM 3026 N N . GLU A 1 389 ? -7.210 -16.530 5.232 1.00 38.94 389 GLU A N 1
ATOM 3027 C CA . GLU A 1 389 ? -6.655 -16.134 6.534 1.00 38.94 389 GLU A CA 1
ATOM 3028 C C . GLU A 1 389 ? -7.130 -14.741 6.965 1.00 38.94 389 GLU A C 1
ATOM 3030 O O . GLU A 1 389 ? -7.363 -14.530 8.156 1.00 38.94 389 GLU A O 1
ATOM 3035 N N . LYS A 1 390 ? -7.365 -13.823 6.014 1.00 41.69 390 LYS A N 1
ATOM 3036 C CA . LYS A 1 390 ? -7.953 -12.492 6.282 1.00 41.69 390 LYS A CA 1
ATOM 3037 C C . LYS A 1 390 ? -9.470 -12.547 6.528 1.00 41.69 390 LYS A C 1
ATOM 3039 O O . LYS A 1 390 ? -9.998 -11.771 7.322 1.00 41.69 390 LYS A O 1
ATOM 3044 N N . THR A 1 391 ? -10.180 -13.484 5.901 1.00 44.00 391 THR A N 1
ATOM 3045 C CA . THR A 1 391 ? -11.630 -13.705 6.107 1.00 44.00 391 THR A CA 1
ATOM 3046 C C . THR A 1 391 ? -11.963 -14.447 7.408 1.00 44.00 391 THR A C 1
ATOM 3048 O O . THR A 1 391 ? -13.073 -14.318 7.917 1.00 44.00 391 THR A O 1
ATOM 3051 N N . LYS A 1 392 ? -11.019 -15.180 8.015 1.00 44.00 392 LYS A N 1
ATOM 3052 C CA . LYS A 1 392 ? -11.296 -16.040 9.186 1.00 44.00 392 LYS A CA 1
ATOM 3053 C C . LYS A 1 392 ? -11.382 -15.325 10.539 1.00 44.00 392 LYS A C 1
ATOM 3055 O O . LYS A 1 392 ? -11.720 -15.960 11.529 1.00 44.00 392 LYS A O 1
ATOM 3060 N N . PHE A 1 393 ? -11.072 -14.038 10.604 1.00 52.06 393 PHE A N 1
ATOM 3061 C CA . PHE A 1 393 ? -10.939 -13.304 11.864 1.00 52.06 393 PHE A CA 1
ATOM 3062 C C . PHE A 1 393 ? -11.594 -11.929 11.770 1.00 52.06 393 PHE A C 1
ATOM 3064 O O . PHE A 1 393 ? -10.972 -10.898 12.027 1.00 52.06 393 PHE A O 1
ATOM 3071 N N . GLN A 1 394 ? -12.854 -11.913 11.345 1.00 52.31 394 GLN A N 1
ATOM 3072 C CA . GLN A 1 394 ? -13.592 -10.668 11.201 1.00 52.31 394 GLN A CA 1
ATOM 3073 C C . GLN A 1 394 ? -14.118 -10.220 12.565 1.00 52.31 394 GLN A C 1
ATOM 3075 O O . GLN A 1 394 ? -14.752 -11.023 13.254 1.00 52.31 394 GLN A O 1
ATOM 3080 N N . PRO A 1 395 ? -13.850 -8.967 12.976 1.00 56.25 395 PRO A N 1
ATOM 3081 C CA . PRO A 1 395 ? -14.429 -8.417 14.186 1.00 56.25 395 PRO A CA 1
ATOM 3082 C C . PRO A 1 395 ? -15.954 -8.553 14.126 1.00 56.25 395 PRO A C 1
ATOM 3084 O O . PRO A 1 395 ? -16.586 -8.146 13.152 1.00 56.25 395 PRO A O 1
ATOM 3087 N N . GLN A 1 396 ? -16.546 -9.165 15.148 1.00 61.91 396 GLN A N 1
ATOM 3088 C CA . GLN A 1 396 ? -17.985 -9.083 15.380 1.00 61.91 396 GLN A CA 1
ATOM 3089 C C . GLN A 1 396 ? -18.243 -7.978 16.390 1.00 61.91 396 GLN A C 1
ATOM 3091 O O . GLN A 1 396 ? -17.504 -7.838 17.367 1.00 61.91 396 GLN A O 1
ATOM 3096 N N . TRP A 1 397 ? -19.252 -7.162 16.112 1.00 63.06 397 TRP A N 1
ATOM 3097 C CA . TRP A 1 397 ? -19.363 -5.830 16.685 1.00 63.06 397 TRP A CA 1
ATOM 3098 C C . TRP A 1 397 ? -20.735 -5.600 17.262 1.00 63.06 397 TRP A C 1
ATOM 3100 O O . TRP A 1 397 ? -21.737 -5.922 16.617 1.00 63.06 397 TRP A O 1
ATOM 3110 N N . ILE A 1 398 ? -20.797 -5.004 18.452 1.00 64.75 398 ILE A N 1
ATOM 3111 C CA . ILE A 1 398 ? -22.070 -4.901 19.163 1.00 64.75 398 ILE A CA 1
ATOM 3112 C C . ILE A 1 398 ? -22.277 -3.477 19.665 1.00 64.75 398 ILE A C 1
ATOM 3114 O O . ILE A 1 398 ? -21.457 -2.932 20.409 1.00 64.75 398 ILE A O 1
ATOM 3118 N N . LYS A 1 399 ? -23.350 -2.856 19.155 1.00 61.22 399 LYS A N 1
ATOM 3119 C CA . LYS A 1 399 ? -23.773 -1.485 19.468 1.00 61.22 399 LYS A CA 1
ATOM 3120 C C . LYS A 1 399 ? -24.589 -1.492 20.766 1.00 61.22 399 LYS A C 1
ATOM 3122 O O . LYS A 1 399 ? -25.451 -2.348 20.957 1.00 61.22 399 LYS A O 1
ATOM 3127 N N . GLN A 1 400 ? -24.355 -0.515 21.635 1.00 56.97 400 GLN A N 1
ATOM 3128 C CA . GLN A 1 400 ? -25.267 -0.161 22.721 1.00 56.97 400 GLN A CA 1
ATOM 3129 C C . GLN A 1 400 ? -26.534 0.487 22.129 1.00 56.97 400 GLN A C 1
ATOM 3131 O O . GLN A 1 400 ? -26.538 0.947 20.986 1.00 56.97 400 GLN A O 1
ATOM 3136 N N . GLY A 1 401 ? -27.631 0.533 22.891 1.00 50.06 401 GLY A N 1
ATOM 3137 C CA . GLY A 1 401 ? -28.902 1.134 22.453 1.00 50.06 401 GLY A CA 1
ATOM 3138 C C . GLY A 1 401 ? -28.843 2.632 22.100 1.00 50.06 401 GLY A C 1
ATOM 3139 O O . GLY A 1 401 ? -29.824 3.164 21.589 1.00 50.06 401 GLY A O 1
ATOM 3140 N N . ASP A 1 402 ? -27.717 3.303 22.354 1.00 56.62 402 ASP A N 1
ATOM 3141 C CA . ASP A 1 402 ? -27.403 4.682 21.957 1.00 56.62 402 ASP A CA 1
ATOM 3142 C C . ASP A 1 402 ? -26.487 4.777 20.714 1.00 56.62 402 ASP A C 1
ATOM 3144 O O . ASP A 1 402 ? -26.187 5.875 20.249 1.00 56.62 402 ASP A O 1
ATOM 3148 N N . GLY A 1 403 ? -26.055 3.639 20.159 1.00 55.28 403 GLY A N 1
ATOM 3149 C CA . GLY A 1 403 ? -25.195 3.554 18.981 1.00 55.28 403 GLY A CA 1
ATOM 3150 C C . GLY A 1 403 ? -23.688 3.481 19.254 1.00 55.28 403 GLY A C 1
ATOM 3151 O O . GLY A 1 403 ? -22.935 3.397 18.283 1.00 55.28 403 GLY A O 1
ATOM 3152 N N . LYS A 1 404 ? -23.216 3.477 20.513 1.00 58.31 404 LYS A N 1
ATOM 3153 C CA . LYS A 1 404 ? -21.780 3.320 20.826 1.00 58.31 404 LYS A CA 1
ATOM 3154 C C . LYS A 1 404 ? -21.343 1.860 20.664 1.00 58.31 404 LYS A C 1
ATOM 3156 O O . LYS A 1 404 ? -22.001 0.947 21.159 1.00 58.31 404 LYS A O 1
ATOM 3161 N N . TRP A 1 405 ? -20.226 1.620 19.983 1.00 64.00 405 TRP A N 1
ATOM 3162 C CA . TRP A 1 405 ? -19.648 0.280 19.866 1.00 64.00 405 TRP A CA 1
ATOM 3163 C C . TRP A 1 405 ? -18.926 -0.131 21.153 1.00 64.00 405 TRP A C 1
ATOM 3165 O O . TRP A 1 405 ? -18.136 0.640 21.699 1.00 64.00 405 TRP A O 1
ATOM 3175 N N . ILE A 1 406 ? -19.192 -1.349 21.626 1.00 64.88 406 ILE A N 1
ATOM 3176 C CA . ILE A 1 406 ? -18.758 -1.801 22.956 1.00 64.88 406 ILE A CA 1
ATOM 3177 C C . ILE A 1 406 ? -17.517 -2.707 22.866 1.00 64.88 406 ILE A C 1
ATOM 3179 O O . ILE A 1 406 ? -16.617 -2.608 23.699 1.00 64.88 406 ILE A O 1
ATOM 3183 N N . VAL A 1 407 ? -17.462 -3.609 21.881 1.00 72.69 407 VAL A N 1
ATOM 3184 C CA . VAL A 1 407 ? -16.493 -4.717 21.844 1.00 72.69 407 VAL A CA 1
ATOM 3185 C C . VAL A 1 407 ? -16.219 -5.182 20.419 1.00 72.69 407 VAL A C 1
ATOM 3187 O O . VAL A 1 407 ? -17.152 -5.232 19.614 1.00 72.69 407 VAL A O 1
ATOM 3190 N N . ASP A 1 408 ? -14.981 -5.626 20.176 1.00 76.94 408 ASP A N 1
ATOM 3191 C CA . ASP A 1 408 ? -14.558 -6.252 18.925 1.00 76.94 408 ASP A CA 1
ATOM 3192 C C . ASP A 1 408 ? -14.171 -7.717 19.178 1.00 76.94 408 ASP A C 1
ATOM 3194 O O . ASP A 1 408 ? -13.247 -8.001 19.950 1.00 76.94 408 ASP A O 1
ATOM 3198 N N . PHE A 1 409 ? -14.851 -8.655 18.516 1.00 76.75 409 PHE A N 1
ATOM 3199 C CA . PHE A 1 409 ? -14.536 -10.086 18.590 1.00 76.75 409 PHE A CA 1
ATOM 3200 C C . PHE A 1 409 ? -13.753 -10.554 17.376 1.00 76.75 409 PHE A C 1
ATOM 3202 O O . PHE A 1 409 ? -14.311 -10.734 16.306 1.00 76.75 409 PHE A O 1
ATOM 3209 N N . ASN A 1 410 ? -12.475 -10.838 17.549 1.00 76.56 410 ASN A N 1
ATOM 3210 C CA . ASN A 1 410 ? -11.650 -11.472 16.540 1.00 76.56 410 ASN A CA 1
ATOM 3211 C C . ASN A 1 410 ? -11.655 -12.997 16.777 1.00 76.56 410 ASN A C 1
ATOM 3213 O O . ASN A 1 410 ? -10.977 -13.507 17.675 1.00 76.56 410 ASN A O 1
ATOM 3217 N N . SER A 1 411 ? -12.492 -13.711 16.018 1.00 74.31 411 SER A N 1
ATOM 3218 C CA . SER A 1 411 ? -12.650 -15.169 16.079 1.00 74.31 411 SER A CA 1
ATOM 3219 C C . SER A 1 411 ? -13.240 -15.728 14.782 1.00 74.31 411 SER A C 1
ATOM 3221 O O . SER A 1 411 ? -13.876 -15.002 14.023 1.00 74.31 411 SER A O 1
ATOM 3223 N N . LYS A 1 412 ? -13.071 -17.039 14.575 1.00 72.88 412 LYS A N 1
ATOM 3224 C CA . LYS A 1 412 ? -13.824 -17.818 13.579 1.00 72.88 412 LYS A CA 1
ATOM 3225 C C . LYS A 1 412 ? -15.218 -18.207 14.061 1.00 72.88 412 LYS A C 1
ATOM 3227 O O . LYS A 1 412 ? -16.056 -18.552 13.235 1.00 72.88 412 LYS A O 1
ATOM 3232 N N . ALA A 1 413 ? -15.434 -18.218 15.376 1.00 78.12 413 ALA A N 1
ATOM 3233 C CA . ALA A 1 413 ? -16.725 -18.551 15.951 1.00 78.12 413 ALA A CA 1
ATOM 3234 C C . ALA A 1 413 ? -17.727 -17.419 15.698 1.00 78.12 413 ALA A C 1
ATOM 3236 O O . ALA A 1 413 ? -17.392 -16.237 15.811 1.00 78.12 413 ALA A O 1
ATOM 3237 N N . VAL A 1 414 ? -18.967 -17.785 15.388 1.00 79.19 414 VAL A N 1
ATOM 3238 C CA . VAL A 1 414 ? -20.087 -16.853 15.300 1.00 79.19 414 VAL A CA 1
ATOM 3239 C C . VAL A 1 414 ? -20.523 -16.471 16.706 1.00 79.19 414 VAL A C 1
ATOM 3241 O O . VAL A 1 414 ? -21.007 -17.308 17.465 1.00 79.19 414 VAL A O 1
ATOM 3244 N N . ILE A 1 415 ? -20.373 -15.193 17.037 1.00 83.81 415 ILE A N 1
ATOM 3245 C CA . ILE A 1 415 ? -20.835 -14.572 18.273 1.00 83.81 415 ILE A CA 1
ATOM 3246 C C . ILE A 1 415 ? -22.298 -14.149 18.116 1.00 83.81 415 ILE A C 1
ATOM 3248 O O . ILE A 1 415 ? -22.709 -13.549 17.124 1.00 83.81 415 ILE A O 1
ATOM 3252 N N . SER A 1 416 ? -23.108 -14.478 19.114 1.00 82.31 416 SER A N 1
ATOM 3253 C CA . SER A 1 416 ? -24.547 -14.206 19.151 1.00 82.31 416 SER A CA 1
ATOM 3254 C C . SER A 1 416 ? -25.002 -13.873 20.572 1.00 82.31 416 SER A C 1
ATOM 3256 O O . SER A 1 416 ? -24.212 -13.953 21.512 1.00 82.31 416 SER A O 1
ATOM 3258 N N . ASP A 1 417 ? -26.265 -13.462 20.731 1.00 84.50 417 ASP A N 1
ATOM 3259 C CA . ASP A 1 417 ? -26.911 -13.218 22.033 1.00 84.50 417 ASP A CA 1
ATOM 3260 C C . ASP A 1 417 ? -26.105 -12.326 22.989 1.00 84.50 417 ASP A C 1
ATOM 3262 O O . ASP A 1 417 ? -26.061 -12.555 24.202 1.00 84.50 417 ASP A O 1
ATOM 3266 N N . PHE A 1 418 ? -25.414 -11.329 22.442 1.00 85.56 418 PHE A N 1
ATOM 3267 C CA . PHE A 1 418 ? -24.590 -10.468 23.267 1.00 85.56 418 PHE A CA 1
ATOM 3268 C C . PHE A 1 418 ? -25.430 -9.526 24.111 1.00 85.56 418 PHE A C 1
ATOM 3270 O O . PHE A 1 418 ? -26.354 -8.871 23.625 1.00 85.56 418 PHE A O 1
ATOM 3277 N N . GLU A 1 419 ? -25.011 -9.374 25.356 1.00 84.56 419 GLU A N 1
ATOM 3278 C CA . GLU A 1 419 ? -25.582 -8.431 26.295 1.00 84.56 419 GLU A CA 1
ATOM 3279 C C . GLU A 1 419 ? -24.462 -7.737 27.069 1.00 84.56 419 GLU A C 1
ATOM 3281 O O . GLU A 1 419 ? -23.534 -8.382 27.560 1.00 84.56 419 GLU A O 1
ATOM 3286 N N . TYR A 1 420 ? -24.558 -6.414 27.204 1.00 84.75 420 TYR A N 1
ATOM 3287 C CA . TYR A 1 420 ? -23.685 -5.629 28.071 1.00 84.75 420 TYR A CA 1
ATOM 3288 C C . TYR A 1 420 ? -24.517 -4.818 29.061 1.00 84.75 420 TYR A C 1
ATOM 3290 O O . TYR A 1 420 ? -25.423 -4.080 28.673 1.00 84.75 420 TYR A O 1
ATOM 3298 N N . VAL A 1 421 ? -24.184 -4.932 30.345 1.00 85.69 421 VAL A N 1
ATOM 3299 C CA . VAL A 1 421 ? -24.853 -4.214 31.433 1.00 85.69 421 VAL A CA 1
ATOM 3300 C C . VAL A 1 421 ? -23.854 -3.266 32.085 1.00 85.69 421 VAL A C 1
ATOM 3302 O O . VAL A 1 421 ? -23.086 -3.650 32.968 1.00 85.69 421 VAL A O 1
ATOM 3305 N N . GLU A 1 422 ? -23.896 -2.003 31.660 1.00 81.00 422 GLU A N 1
ATOM 3306 C CA . GLU A 1 422 ? -22.941 -0.954 32.039 1.00 81.00 422 GLU A CA 1
ATOM 3307 C C . GLU A 1 422 ? -22.811 -0.765 33.557 1.00 81.00 422 GLU A C 1
ATOM 3309 O O . GLU A 1 422 ? -21.700 -0.707 34.083 1.00 81.00 422 GLU A O 1
ATOM 3314 N N . GLY A 1 423 ? -23.935 -0.756 34.285 1.00 83.38 423 GLY A N 1
ATOM 3315 C CA . GLY A 1 423 ? -23.954 -0.496 35.730 1.00 83.38 423 GLY A CA 1
ATOM 3316 C C . GLY A 1 423 ? -23.157 -1.497 36.574 1.00 83.38 423 GLY A C 1
ATOM 3317 O O . GLY A 1 423 ? -22.707 -1.151 37.663 1.00 83.38 423 GLY A O 1
ATOM 3318 N N . ILE A 1 424 ? -22.956 -2.717 36.070 1.00 87.00 424 ILE A N 1
ATOM 3319 C CA . ILE A 1 424 ? -22.142 -3.756 36.718 1.00 87.00 424 ILE A CA 1
ATOM 3320 C C . ILE A 1 424 ? -20.972 -4.217 35.841 1.00 87.00 424 ILE A C 1
ATOM 3322 O O . ILE A 1 424 ? -20.307 -5.184 36.196 1.00 87.00 424 ILE A O 1
ATOM 3326 N N . LYS A 1 425 ? -20.717 -3.546 34.707 1.00 87.81 425 LYS A N 1
ATOM 3327 C CA . LYS A 1 425 ? -19.701 -3.916 33.705 1.00 87.81 425 LYS A CA 1
ATOM 3328 C C . LYS A 1 425 ? -19.697 -5.417 33.387 1.00 87.81 425 LYS A C 1
ATOM 3330 O O . LYS A 1 425 ? -18.652 -6.069 33.393 1.00 87.81 425 LYS A O 1
ATOM 3335 N N . MET A 1 426 ? -20.892 -5.966 33.184 1.00 88.88 426 MET A N 1
ATOM 3336 C CA . MET A 1 426 ? -21.100 -7.369 32.830 1.00 88.88 426 MET A CA 1
ATOM 3337 C C . MET A 1 426 ? -21.247 -7.495 31.321 1.00 88.88 426 MET A C 1
ATOM 3339 O O . MET A 1 426 ? -21.945 -6.692 30.709 1.00 88.88 426 MET A O 1
ATOM 3343 N N . MET A 1 427 ? -20.644 -8.531 30.751 1.00 89.75 427 MET A N 1
ATOM 3344 C CA . MET A 1 427 ? -20.766 -8.875 29.342 1.00 89.75 427 MET A CA 1
ATOM 3345 C C . MET A 1 427 ? -21.107 -10.354 29.195 1.00 89.75 427 MET A C 1
ATOM 3347 O O . MET A 1 427 ? -20.472 -11.199 29.821 1.00 89.75 427 MET A O 1
ATOM 3351 N N . GLN A 1 428 ? -22.085 -10.667 28.358 1.00 90.62 428 GLN A N 1
ATOM 3352 C CA . GLN A 1 428 ? -22.483 -12.024 28.007 1.00 90.62 428 GLN A CA 1
ATOM 3353 C C . GLN A 1 428 ? -22.504 -12.159 26.490 1.00 90.62 428 GLN A C 1
ATOM 3355 O O . GLN A 1 428 ? -22.831 -11.192 25.814 1.00 90.62 428 GLN A O 1
ATOM 3360 N N . PHE A 1 429 ? -22.169 -13.335 25.966 1.00 91.06 429 PHE A N 1
ATOM 3361 C CA . PHE A 1 429 ? -22.388 -13.692 24.563 1.00 91.06 429 PHE A CA 1
ATOM 3362 C C . PHE A 1 429 ? -22.331 -15.208 24.364 1.00 91.06 429 PHE A C 1
ATOM 3364 O O . PHE A 1 429 ? -21.731 -15.924 25.161 1.00 91.06 429 PHE A O 1
ATOM 3371 N N . SER A 1 430 ? -22.927 -15.694 23.284 1.00 90.12 430 SER A N 1
ATOM 3372 C CA . SER A 1 430 ? -22.881 -17.091 22.849 1.00 90.12 430 SER A CA 1
ATOM 3373 C C . SER A 1 430 ? -21.932 -17.256 21.669 1.00 90.12 430 SER A C 1
ATOM 3375 O O . SER A 1 430 ? -21.783 -16.335 20.869 1.00 90.12 430 SER A O 1
ATOM 3377 N N . PHE A 1 431 ? -21.312 -18.428 21.543 1.00 89.00 431 PHE A N 1
ATOM 3378 C CA . PHE A 1 431 ? -20.480 -18.786 20.395 1.00 89.00 431 PHE A CA 1
ATOM 3379 C C . PHE A 1 431 ? -20.762 -20.217 19.923 1.00 89.00 431 PHE A C 1
ATOM 3381 O O . PHE A 1 431 ? -21.056 -21.108 20.726 1.00 89.00 431 PHE A O 1
ATOM 3388 N N . ASP A 1 432 ? -20.701 -20.432 18.612 1.00 84.88 432 ASP A N 1
ATOM 3389 C CA . ASP A 1 432 ? -21.164 -21.657 17.950 1.00 84.88 432 ASP A CA 1
ATOM 3390 C C . ASP A 1 432 ? -20.145 -22.809 17.951 1.00 84.88 432 ASP A C 1
ATOM 3392 O O . ASP A 1 432 ? -20.550 -23.973 17.993 1.00 84.88 432 ASP A O 1
ATOM 3396 N N . VAL A 1 433 ? -18.839 -22.517 17.954 1.00 83.69 433 VAL A N 1
ATOM 3397 C CA . VAL A 1 433 ? -17.769 -23.532 17.919 1.00 83.69 433 VAL A CA 1
ATOM 3398 C C . VAL A 1 433 ? -16.611 -23.228 18.879 1.00 83.69 433 VAL A C 1
ATOM 3400 O O . VAL A 1 433 ? -16.252 -22.065 19.051 1.00 83.69 433 VAL A O 1
ATOM 3403 N N . PRO A 1 434 ? -15.984 -24.252 19.496 1.00 82.69 434 PRO A N 1
ATOM 3404 C CA . PRO A 1 434 ? -14.832 -24.078 20.384 1.00 82.69 434 PRO A CA 1
ATOM 3405 C C . PRO A 1 434 ? -13.572 -23.677 19.607 1.00 82.69 434 PRO A C 1
ATOM 3407 O O . PRO A 1 434 ? -12.732 -24.502 19.255 1.00 82.69 434 PRO A O 1
ATOM 3410 N N . GLU A 1 435 ? -13.464 -22.389 19.314 1.00 82.06 435 GLU A N 1
ATOM 3411 C CA . GLU A 1 435 ? -12.341 -21.754 18.630 1.00 82.06 435 GLU A CA 1
ATOM 3412 C C . GLU A 1 435 ? -11.790 -20.618 19.493 1.00 82.06 435 GLU A C 1
ATOM 3414 O O . GLU A 1 435 ? -12.451 -20.120 20.405 1.00 82.06 435 GLU A O 1
ATOM 3419 N N . MET A 1 436 ? -10.564 -20.184 19.206 1.00 83.38 436 MET A N 1
ATOM 3420 C CA . MET A 1 436 ? -9.969 -19.057 19.922 1.00 83.38 436 MET A CA 1
ATOM 3421 C C . MET A 1 436 ? -10.788 -17.781 19.683 1.00 83.38 436 MET A C 1
ATOM 3423 O O . MET A 1 436 ? -11.052 -17.398 18.540 1.00 83.38 436 MET A O 1
ATOM 3427 N N . ILE A 1 437 ? -11.177 -17.116 20.770 1.00 85.69 437 ILE A N 1
ATOM 3428 C CA . ILE A 1 437 ? -11.910 -15.850 20.747 1.00 85.69 437 ILE A CA 1
ATOM 3429 C C . ILE A 1 437 ? -11.013 -14.783 21.355 1.00 85.69 437 ILE A C 1
ATOM 3431 O O . ILE A 1 437 ? -10.630 -14.873 22.524 1.00 85.69 437 ILE A O 1
ATOM 3435 N N . LYS A 1 438 ? -10.679 -13.757 20.572 1.00 85.38 438 LYS A N 1
ATOM 3436 C CA . LYS A 1 438 ? -9.947 -12.587 21.053 1.00 85.38 438 LYS A CA 1
ATOM 3437 C C . LYS A 1 438 ? -10.870 -11.379 21.082 1.00 85.38 438 LYS A C 1
ATOM 3439 O O . LYS A 1 438 ? -11.368 -10.942 20.058 1.00 85.38 438 LYS A O 1
ATOM 3444 N N . ILE A 1 439 ? -11.067 -10.837 22.268 1.00 84.88 439 ILE A N 1
ATOM 3445 C CA . ILE A 1 439 ? -11.952 -9.715 22.544 1.00 84.88 439 ILE A CA 1
ATOM 3446 C C . ILE A 1 439 ? -11.093 -8.474 22.740 1.00 84.88 439 ILE A C 1
ATOM 3448 O O . ILE A 1 439 ? -10.169 -8.513 23.554 1.00 84.88 439 ILE A O 1
ATOM 3452 N N . TYR A 1 440 ? -11.404 -7.383 22.051 1.00 80.50 440 TYR A N 1
ATOM 3453 C CA . TYR A 1 440 ? -10.859 -6.061 22.346 1.00 80.50 440 TYR A CA 1
ATOM 3454 C C . TYR A 1 440 ? -11.976 -5.180 22.889 1.00 80.50 440 TYR A C 1
ATOM 3456 O O . TYR A 1 440 ? -13.018 -5.025 22.258 1.00 80.50 440 TYR A O 1
ATOM 3464 N N . ALA A 1 441 ? -11.769 -4.627 24.079 1.00 79.56 441 ALA A N 1
ATOM 3465 C CA . ALA A 1 441 ? -12.728 -3.735 24.713 1.00 79.56 441 ALA A CA 1
ATOM 3466 C C . ALA A 1 441 ? -12.004 -2.568 25.378 1.00 79.56 441 ALA A C 1
ATOM 3468 O O . ALA A 1 441 ? -10.890 -2.720 25.892 1.00 79.56 441 ALA A O 1
ATOM 3469 N N . TRP A 1 442 ? -12.657 -1.409 25.407 1.00 77.69 442 TRP A N 1
ATOM 3470 C CA . TRP A 1 442 ? -12.157 -0.253 26.142 1.00 77.69 442 TRP A CA 1
ATOM 3471 C C . TRP A 1 442 ? -12.035 -0.572 27.634 1.00 77.69 442 TRP A C 1
ATOM 3473 O O . TRP A 1 442 ? -12.918 -1.191 28.230 1.00 77.69 442 TRP A O 1
ATOM 3483 N N . ASN A 1 443 ? -10.954 -0.111 28.263 1.00 79.56 443 ASN A N 1
ATOM 3484 C CA . ASN A 1 443 ? -10.678 -0.341 29.683 1.00 79.56 443 ASN A CA 1
ATOM 3485 C C . ASN A 1 443 ? -11.825 0.144 30.583 1.00 79.56 443 ASN A C 1
ATOM 3487 O O . ASN A 1 443 ? -12.086 -0.448 31.628 1.00 79.56 443 ASN A O 1
ATOM 3491 N N . GLU A 1 444 ? -12.530 1.199 30.170 1.00 78.44 444 GLU A N 1
ATOM 3492 C CA . GLU A 1 444 ? -13.686 1.742 30.888 1.00 78.44 444 GLU A CA 1
ATOM 3493 C C . GLU A 1 444 ? -14.882 0.781 30.937 1.00 78.44 444 GLU A C 1
ATOM 3495 O O . GLU A 1 444 ? -15.643 0.822 31.904 1.00 78.44 444 GLU A O 1
ATOM 3500 N N . LEU A 1 445 ? -15.010 -0.124 29.964 1.00 79.12 445 LEU A N 1
ATOM 3501 C CA . LEU A 1 445 ? -16.117 -1.079 29.850 1.00 79.12 445 LEU A CA 1
ATOM 3502 C C . LEU A 1 445 ? -15.898 -2.344 30.683 1.00 79.12 445 LEU A C 1
ATOM 3504 O O . LEU A 1 445 ? -16.822 -3.126 30.886 1.00 79.12 445 LEU A O 1
ATOM 3508 N N . LEU A 1 446 ? -14.683 -2.550 31.194 1.00 84.94 446 LEU A N 1
ATOM 3509 C CA . LEU A 1 446 ? -14.330 -3.732 31.970 1.00 84.94 446 LEU A CA 1
ATOM 3510 C C . LEU A 1 446 ? -14.097 -3.384 33.449 1.00 84.94 446 LEU A C 1
ATOM 3512 O O . LEU A 1 446 ? -13.619 -2.295 33.788 1.00 84.94 446 LEU A O 1
ATOM 3516 N N . PRO A 1 447 ? -14.434 -4.296 34.375 1.00 84.88 447 PRO A N 1
ATOM 3517 C CA . PRO A 1 447 ? -14.114 -4.130 35.788 1.00 84.88 447 PRO A CA 1
ATOM 3518 C C . PRO A 1 447 ? -12.623 -4.375 36.029 1.00 84.88 447 PRO A C 1
ATOM 3520 O O . PRO A 1 447 ? -11.993 -5.109 35.276 1.00 84.88 447 PRO A O 1
ATOM 3523 N N . GLU A 1 448 ? -12.027 -3.789 37.077 1.00 82.88 448 GLU A N 1
ATOM 3524 C CA . GLU A 1 448 ? -10.584 -3.926 37.363 1.00 82.88 448 GLU A CA 1
ATOM 3525 C C . GLU A 1 448 ? -10.114 -5.376 37.523 1.00 82.88 448 GLU A C 1
ATOM 3527 O O . GLU A 1 448 ? -9.036 -5.739 37.052 1.00 82.88 448 GLU A O 1
ATOM 3532 N N . LYS A 1 449 ? -10.952 -6.201 38.147 1.00 86.94 449 LYS A N 1
ATOM 3533 C CA . LYS A 1 449 ? -10.790 -7.648 38.244 1.00 86.94 449 LYS A CA 1
ATOM 3534 C C . LYS A 1 449 ? -12.033 -8.293 37.657 1.00 86.94 449 LYS A C 1
ATOM 3536 O O . LYS A 1 449 ? -13.144 -7.869 37.974 1.00 86.94 449 LYS A O 1
ATOM 3541 N N . LEU A 1 450 ? -11.847 -9.312 36.830 1.00 90.06 450 LEU A N 1
ATOM 3542 C CA . LEU A 1 450 ? -12.940 -9.994 36.147 1.00 90.06 450 LEU A CA 1
ATOM 3543 C C . LEU A 1 450 ? -12.808 -11.512 36.269 1.00 90.06 450 LEU A C 1
ATOM 3545 O O . LEU A 1 450 ? -11.700 -12.030 36.416 1.00 90.06 450 LEU A O 1
ATOM 3549 N N . ILE A 1 451 ? -13.944 -12.199 36.202 1.00 91.19 451 ILE A N 1
ATOM 3550 C CA . ILE A 1 451 ? -14.045 -13.643 35.994 1.00 91.19 451 ILE A CA 1
ATOM 3551 C C . ILE A 1 451 ? -14.655 -13.862 34.618 1.00 91.19 451 ILE A C 1
ATOM 3553 O O . ILE A 1 451 ? -15.593 -13.160 34.242 1.00 91.19 451 ILE A O 1
ATOM 3557 N N . VAL A 1 452 ? -14.148 -14.862 33.904 1.00 92.12 452 VAL A N 1
ATOM 3558 C CA . VAL A 1 452 ? -14.765 -15.379 32.686 1.00 92.12 452 VAL A CA 1
ATOM 3559 C C . VAL A 1 452 ? -15.291 -16.777 32.981 1.00 92.12 452 VAL A C 1
ATOM 3561 O O . VAL A 1 452 ? -14.565 -17.633 33.493 1.00 92.12 452 VAL A O 1
ATOM 3564 N N . THR A 1 453 ? -16.560 -17.005 32.672 1.00 92.75 453 THR A N 1
ATOM 3565 C CA . THR A 1 453 ? -17.181 -18.328 32.755 1.00 92.75 453 THR A CA 1
ATOM 3566 C C . THR A 1 453 ? -17.714 -18.745 31.396 1.00 92.75 453 THR A C 1
ATOM 3568 O O . THR A 1 453 ? -18.099 -17.885 30.607 1.00 92.75 453 THR A O 1
ATOM 3571 N N . ILE A 1 454 ? -17.738 -20.050 31.135 1.00 92.62 454 ILE A N 1
ATOM 3572 C CA . ILE A 1 454 ? -18.353 -20.656 29.954 1.00 92.62 454 ILE A CA 1
ATOM 3573 C C . ILE A 1 454 ? -19.355 -21.688 30.441 1.00 92.62 454 ILE A C 1
ATOM 3575 O O . ILE A 1 454 ? -19.013 -22.567 31.229 1.00 92.62 454 ILE A O 1
ATOM 3579 N N . ASN A 1 455 ? -20.614 -21.553 30.023 1.00 91.56 455 ASN A N 1
ATOM 3580 C CA . ASN A 1 455 ? -21.721 -22.399 30.484 1.00 91.56 455 ASN A CA 1
ATOM 3581 C C . ASN A 1 455 ? -21.847 -22.451 32.024 1.00 91.56 455 ASN A C 1
ATOM 3583 O O . ASN A 1 455 ? -22.261 -23.456 32.597 1.00 91.56 455 ASN A O 1
ATOM 3587 N N . GLY A 1 456 ? -21.481 -21.356 32.701 1.00 87.19 456 GLY A N 1
ATOM 3588 C CA . GLY A 1 456 ? -21.500 -21.241 34.163 1.00 87.19 456 GLY A CA 1
ATOM 3589 C C . GLY A 1 456 ? -20.292 -21.854 34.882 1.00 87.19 456 GLY A C 1
ATOM 3590 O O . GLY A 1 456 ? -20.205 -21.743 36.105 1.00 87.19 456 GLY A O 1
ATOM 3591 N N . GLU A 1 457 ? -19.342 -22.453 34.161 1.00 89.31 457 GLU A N 1
ATOM 3592 C CA . GLU A 1 457 ? -18.095 -22.976 34.722 1.00 89.31 457 GLU A CA 1
ATOM 3593 C C . GLU A 1 457 ? -16.940 -21.988 34.526 1.00 89.31 457 GLU A C 1
ATOM 3595 O O . GLU A 1 457 ? -16.849 -21.305 33.511 1.00 89.31 457 GLU A O 1
ATOM 3600 N N . HIS A 1 458 ? -16.044 -21.883 35.510 1.00 86.75 458 HIS A N 1
ATOM 3601 C CA . HIS A 1 458 ? -14.899 -20.973 35.441 1.00 86.75 458 HIS A CA 1
ATOM 3602 C C . HIS A 1 458 ? -13.896 -21.422 34.367 1.00 86.75 458 HIS A C 1
ATOM 3604 O O . HIS A 1 458 ? -13.264 -22.470 34.519 1.00 86.75 458 HIS A O 1
ATOM 3610 N N . GLU A 1 459 ? -13.659 -20.583 33.356 1.00 84.69 459 GLU A N 1
ATOM 3611 C CA . GLU A 1 459 ? -12.682 -20.864 32.299 1.00 84.69 459 GLU A CA 1
ATOM 3612 C C . GLU A 1 459 ? -11.263 -20.580 32.802 1.00 84.69 459 GLU A C 1
ATOM 3614 O O . GLU A 1 459 ? -10.978 -19.529 33.378 1.00 84.69 459 GLU A O 1
ATOM 3619 N N . ARG A 1 460 ? -10.360 -21.547 32.643 1.00 77.44 460 ARG A N 1
ATOM 3620 C CA . ARG A 1 460 ? -8.966 -21.436 33.101 1.00 77.44 460 ARG A CA 1
ATOM 3621 C C . ARG A 1 460 ? -8.032 -21.001 31.979 1.00 77.44 460 ARG A C 1
ATOM 3623 O O . ARG A 1 460 ? -6.986 -20.424 32.268 1.00 77.44 460 ARG A O 1
ATOM 3630 N N . ASN A 1 461 ? -8.423 -21.216 30.728 1.00 82.25 461 ASN A N 1
ATOM 3631 C CA . ASN A 1 461 ? -7.671 -20.834 29.539 1.00 82.25 461 ASN A CA 1
ATOM 3632 C C . ASN A 1 461 ? -8.045 -19.416 29.087 1.00 82.25 461 ASN A C 1
ATOM 3634 O O . ASN A 1 461 ? -8.436 -19.187 27.940 1.00 82.25 461 ASN A O 1
ATOM 3638 N N . VAL A 1 462 ? -7.924 -18.455 30.009 1.00 86.25 462 VAL A N 1
ATOM 3639 C CA . VAL A 1 462 ? -8.152 -17.035 29.728 1.00 86.25 462 VAL A CA 1
ATOM 3640 C C . VAL A 1 462 ? -6.872 -16.247 29.936 1.00 86.25 462 VAL A C 1
ATOM 3642 O O . VAL A 1 462 ? -6.275 -16.259 31.012 1.00 86.25 462 VAL A O 1
ATOM 3645 N N . VAL A 1 463 ? -6.473 -15.509 28.904 1.00 87.19 463 VAL A N 1
ATOM 3646 C CA . VAL A 1 463 ? -5.360 -14.564 28.966 1.00 87.19 463 VAL A CA 1
ATOM 3647 C C . VAL A 1 463 ? -5.916 -13.155 28.847 1.00 87.19 463 VAL A C 1
ATOM 3649 O O . VAL A 1 463 ? -6.438 -12.768 27.806 1.00 87.19 463 VAL A O 1
ATOM 3652 N N . ILE A 1 464 ? -5.772 -12.372 29.913 1.00 87.31 464 ILE A N 1
ATOM 3653 C CA . ILE A 1 464 ? -6.175 -10.966 29.943 1.00 87.31 464 ILE A CA 1
ATOM 3654 C C . ILE A 1 464 ? -4.910 -10.125 29.872 1.00 87.31 464 ILE A C 1
ATOM 3656 O O . ILE A 1 464 ? -4.061 -10.187 30.763 1.00 87.31 464 ILE A O 1
ATOM 3660 N N . LYS A 1 465 ? -4.782 -9.320 28.821 1.00 84.62 465 LYS A N 1
ATOM 3661 C CA . LYS A 1 465 ? -3.714 -8.331 28.692 1.00 84.62 465 LYS A CA 1
ATOM 3662 C C . LYS A 1 465 ? -4.340 -6.952 28.654 1.00 84.62 465 LYS A C 1
ATOM 3664 O O . LYS A 1 465 ? -4.963 -6.576 27.663 1.00 84.62 465 LYS A O 1
ATOM 3669 N N . ARG A 1 466 ? -4.155 -6.211 29.744 1.00 81.25 466 ARG A N 1
ATOM 3670 C CA . ARG A 1 466 ? -4.423 -4.775 29.769 1.00 81.25 466 ARG A CA 1
ATOM 3671 C C . ARG A 1 466 ? -3.259 -4.071 29.123 1.00 81.25 466 ARG A C 1
ATOM 3673 O O . ARG A 1 466 ? -2.129 -4.209 29.599 1.00 81.25 466 ARG A O 1
ATOM 3680 N N . ASP A 1 467 ? -3.532 -3.359 28.046 1.00 65.75 467 ASP A N 1
ATOM 3681 C CA . ASP A 1 467 ? -2.508 -2.529 27.457 1.00 65.75 467 ASP A CA 1
ATOM 3682 C C . ASP A 1 467 ? -2.221 -1.345 28.406 1.00 65.75 467 ASP A C 1
ATOM 3684 O O . ASP A 1 467 ? -3.114 -0.783 29.040 1.00 65.75 467 ASP A O 1
ATOM 3688 N N . THR A 1 468 ? -0.938 -1.032 28.595 1.00 57.41 468 THR A N 1
ATOM 3689 C CA . THR A 1 468 ? -0.469 0.091 29.439 1.00 57.41 468 THR A CA 1
ATOM 3690 C C . THR A 1 468 ? -0.185 1.346 28.610 1.00 57.41 468 THR A C 1
ATOM 3692 O O . THR A 1 468 ? 0.212 2.400 29.119 1.00 57.41 468 THR A O 1
ATOM 3695 N N . VAL A 1 469 ? -0.300 1.210 27.296 1.00 57.16 469 VAL A N 1
ATOM 3696 C CA . VAL A 1 469 ? -0.096 2.217 26.267 1.00 57.16 469 VAL A CA 1
ATOM 3697 C C . VAL A 1 469 ? -1.445 2.626 25.696 1.00 57.16 469 VAL A C 1
ATOM 3699 O O . VAL A 1 469 ? -1.688 3.819 25.528 1.00 57.16 469 VAL A O 1
ATOM 3702 N N . GLU A 1 470 ? -2.308 1.646 25.447 1.00 65.00 470 GLU A N 1
ATOM 3703 C CA . GLU A 1 470 ? -3.621 1.838 24.843 1.00 65.00 470 GLU A CA 1
ATOM 3704 C C . GLU A 1 470 ? -4.730 1.679 25.895 1.00 65.00 470 GLU A C 1
ATOM 3706 O O . GLU A 1 470 ? -4.627 0.833 26.785 1.00 65.00 470 GLU A O 1
ATOM 3711 N N . PRO A 1 471 ? -5.817 2.464 25.834 1.00 71.44 471 PRO A N 1
ATOM 3712 C CA . PRO A 1 471 ? -6.940 2.370 26.770 1.00 71.44 471 PRO A CA 1
ATOM 3713 C C . PRO A 1 471 ? -7.827 1.140 26.498 1.00 71.44 471 PRO A C 1
ATOM 3715 O O . PRO A 1 471 ? -9.044 1.202 26.663 1.00 71.44 471 PRO A O 1
ATOM 3718 N N . ILE A 1 472 ? -7.225 0.022 26.094 1.00 75.62 472 ILE A N 1
ATOM 3719 C CA . ILE A 1 472 ? -7.905 -1.218 25.745 1.00 75.62 472 ILE A CA 1
ATOM 3720 C C . ILE A 1 472 ? -7.343 -2.426 26.478 1.00 75.62 472 ILE A C 1
ATOM 3722 O O . ILE A 1 472 ? -6.162 -2.527 26.820 1.00 75.62 472 ILE A O 1
ATOM 3726 N N . THR A 1 473 ? -8.228 -3.384 26.694 1.00 84.62 473 THR A N 1
ATOM 3727 C CA . THR A 1 473 ? -7.899 -4.700 27.209 1.00 84.62 473 THR A CA 1
ATOM 3728 C C . THR A 1 473 ? -8.175 -5.711 26.115 1.00 84.62 473 THR A C 1
ATOM 3730 O O . THR A 1 473 ? -9.261 -5.729 25.536 1.00 84.62 473 THR A O 1
ATOM 3733 N N . SER A 1 474 ? -7.198 -6.582 25.872 1.00 85.75 474 SER A N 1
ATOM 3734 C CA . SER A 1 474 ? -7.423 -7.795 25.097 1.00 85.75 474 SER A CA 1
ATOM 3735 C C . SER A 1 474 ? -7.709 -8.966 26.033 1.00 85.75 474 SER A C 1
ATOM 3737 O O . SER A 1 474 ? -6.959 -9.213 26.983 1.00 85.75 474 SER A O 1
ATOM 3739 N N . ILE A 1 475 ? -8.799 -9.682 25.774 1.00 88.19 475 ILE A N 1
ATOM 3740 C CA . ILE A 1 475 ? -9.163 -10.916 26.471 1.00 88.19 475 ILE A CA 1
ATOM 3741 C C . ILE A 1 475 ? -9.118 -12.032 25.441 1.00 88.19 475 ILE A C 1
ATOM 3743 O O . ILE A 1 475 ? -9.855 -12.008 24.464 1.00 88.19 475 ILE A O 1
ATOM 3747 N N . MET A 1 476 ? -8.236 -12.999 25.637 1.00 87.88 476 MET A N 1
ATOM 3748 C CA . MET A 1 476 ? -8.157 -14.188 24.802 1.00 87.88 476 MET A CA 1
ATOM 3749 C C . MET A 1 476 ? -8.742 -15.361 25.571 1.00 87.88 476 MET A C 1
ATOM 3751 O O . MET A 1 476 ? -8.300 -15.650 26.683 1.00 87.88 476 MET A O 1
ATOM 3755 N N . ILE A 1 477 ? -9.724 -16.016 24.967 1.00 88.75 477 ILE A N 1
ATOM 3756 C CA . ILE A 1 477 ? -10.422 -17.183 25.497 1.00 88.75 477 ILE A CA 1
ATOM 3757 C C . ILE A 1 477 ? -10.144 -18.338 24.534 1.00 88.75 477 ILE A C 1
ATOM 3759 O O . ILE A 1 477 ? -10.263 -18.180 23.319 1.00 88.75 477 ILE A O 1
ATOM 3763 N N . SER A 1 478 ? -9.719 -19.484 25.059 1.00 87.25 478 SER A N 1
ATOM 3764 C CA . SER A 1 478 ? -9.510 -20.714 24.281 1.00 87.25 478 SER A CA 1
ATOM 3765 C C . SER A 1 478 ? -10.409 -21.818 24.843 1.00 87.25 478 SER A C 1
ATOM 3767 O O . SER A 1 478 ? -9.946 -22.599 25.675 1.00 87.25 478 SER A O 1
ATOM 3769 N N . PRO A 1 479 ? -11.702 -21.808 24.470 1.00 84.31 479 PRO A N 1
ATOM 3770 C CA . PRO A 1 479 ? -12.702 -22.713 25.019 1.00 84.31 479 PRO A CA 1
ATOM 3771 C C . PRO A 1 479 ? -12.566 -24.131 24.453 1.00 84.31 479 PRO A C 1
ATOM 3773 O O . PRO A 1 479 ? -12.316 -24.304 23.263 1.00 84.31 479 PRO A O 1
ATOM 3776 N N . ASP A 1 480 ? -12.820 -25.142 25.286 1.00 85.75 480 ASP A N 1
ATOM 3777 C CA . ASP A 1 480 ? -12.855 -26.554 24.861 1.00 85.75 480 ASP A CA 1
ATOM 3778 C C . ASP A 1 480 ? -14.239 -26.982 24.324 1.00 85.75 480 ASP A C 1
ATOM 3780 O O . ASP A 1 480 ? -14.378 -28.017 23.669 1.00 85.75 480 ASP A O 1
ATOM 3784 N N . VAL A 1 481 ? -15.285 -26.196 24.608 1.00 87.62 481 VAL A N 1
ATOM 3785 C CA . VAL A 1 481 ? -16.680 -26.448 24.206 1.00 87.62 481 VAL A CA 1
ATOM 3786 C C . VAL A 1 481 ? -17.350 -25.166 23.723 1.00 87.62 481 VAL A C 1
ATOM 3788 O O . VAL A 1 481 ? -17.014 -24.087 24.198 1.00 87.62 481 VAL A O 1
ATOM 3791 N N . SER A 1 482 ? -18.320 -25.277 22.812 1.00 89.12 482 SER A N 1
ATOM 3792 C CA . SER A 1 482 ? -19.217 -24.167 22.469 1.00 89.12 482 SER A CA 1
ATOM 3793 C C . SER A 1 482 ? -20.104 -23.791 23.661 1.00 89.12 482 SER A C 1
ATOM 3795 O O . SER A 1 482 ? -20.399 -24.632 24.522 1.00 89.12 482 SER A O 1
ATOM 3797 N N . GLY A 1 483 ? -20.576 -22.547 23.724 1.00 92.38 483 GLY A N 1
ATOM 3798 C CA . GLY A 1 483 ? -21.431 -22.151 24.837 1.00 92.38 483 GLY A CA 1
ATOM 3799 C C . GLY A 1 483 ? -21.646 -20.661 25.011 1.00 92.38 483 GLY A C 1
ATOM 3800 O O . GLY A 1 483 ? -21.365 -19.855 24.130 1.00 92.38 483 GLY A O 1
ATOM 3801 N N . THR A 1 484 ? -22.152 -20.311 26.189 1.00 93.19 484 THR A N 1
ATOM 3802 C CA . THR A 1 484 ? -22.356 -18.923 26.604 1.00 93.19 484 THR A CA 1
ATOM 3803 C C . THR A 1 484 ? -21.212 -18.488 27.507 1.00 93.19 484 THR A C 1
ATOM 3805 O O . THR A 1 484 ? -20.986 -19.081 28.565 1.00 93.19 484 THR A O 1
ATOM 3808 N N . VAL A 1 485 ? -20.503 -17.444 27.089 1.00 93.38 485 VAL A N 1
ATOM 3809 C CA . VAL A 1 485 ? -19.508 -16.738 27.887 1.00 93.38 485 VAL A CA 1
ATOM 3810 C C . VAL A 1 485 ? -20.206 -15.703 28.757 1.00 93.38 485 VAL A C 1
ATOM 3812 O O . VAL A 1 485 ? -21.059 -14.955 28.283 1.00 93.38 485 VAL A O 1
ATOM 3815 N N . LEU A 1 486 ? -19.795 -15.620 30.018 1.00 93.25 486 LEU A N 1
ATOM 3816 C CA . LEU A 1 486 ? -20.159 -14.538 30.924 1.00 93.25 486 LEU A CA 1
ATOM 3817 C C . LEU A 1 486 ? -18.890 -13.955 31.556 1.00 93.25 486 LEU A C 1
ATOM 3819 O O . LEU A 1 486 ? -18.146 -14.659 32.242 1.00 93.25 486 LEU A O 1
ATOM 3823 N N . ILE A 1 487 ? -18.670 -12.662 31.324 1.00 92.12 487 ILE A N 1
ATOM 3824 C CA . ILE A 1 487 ? -17.606 -11.840 31.898 1.00 92.12 487 ILE A CA 1
ATOM 3825 C C . ILE A 1 487 ? -18.235 -10.919 32.940 1.00 92.12 487 ILE A C 1
ATOM 3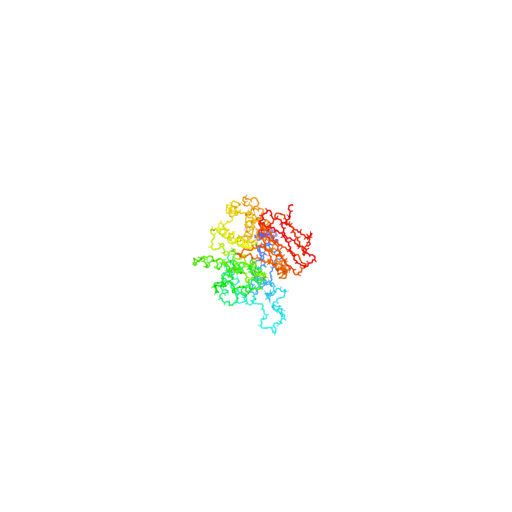827 O O . ILE A 1 487 ? -19.080 -10.082 32.621 1.00 92.12 487 ILE A O 1
ATOM 3831 N N . VAL A 1 488 ? -17.819 -11.066 34.194 1.00 91.50 488 VAL A N 1
ATOM 3832 C CA . VAL A 1 488 ? -18.361 -10.314 35.336 1.00 91.50 488 VAL A CA 1
ATOM 3833 C C . VAL A 1 488 ? -17.241 -9.797 36.233 1.00 91.50 488 VAL A C 1
ATOM 3835 O O . VAL A 1 488 ? -16.153 -10.381 36.242 1.00 91.50 488 VAL A O 1
ATOM 3838 N N . PRO A 1 489 ? -17.478 -8.737 37.026 1.00 88.94 489 PRO A N 1
ATOM 3839 C CA . PRO A 1 489 ? -16.549 -8.334 38.074 1.00 88.94 489 PRO A CA 1
ATOM 3840 C C . PRO A 1 489 ? -16.276 -9.485 39.048 1.00 88.94 489 PRO A C 1
ATOM 3842 O O . PRO A 1 489 ? -17.201 -10.177 39.474 1.00 88.94 489 PRO A O 1
ATOM 3845 N N . LEU A 1 490 ? -15.011 -9.672 39.428 1.00 82.31 490 LEU A N 1
ATOM 3846 C CA . LEU A 1 490 ? -14.652 -10.562 40.535 1.00 82.31 490 LEU A CA 1
ATOM 3847 C C . LEU A 1 490 ? -15.186 -9.931 41.838 1.00 82.31 490 LEU A C 1
ATOM 3849 O O . LEU A 1 490 ? -14.795 -8.797 42.127 1.00 82.31 490 LEU A O 1
ATOM 3853 N N . PRO A 1 491 ? -16.058 -10.610 42.610 1.00 69.19 491 PRO A N 1
ATOM 3854 C CA . PRO A 1 491 ? -16.503 -10.107 43.908 1.00 69.19 491 PRO A CA 1
ATOM 3855 C C . PRO A 1 491 ? -15.297 -9.870 44.826 1.00 69.19 491 PRO A C 1
ATOM 3857 O O . PRO A 1 491 ? -14.365 -10.679 44.815 1.00 69.19 491 PRO A O 1
ATOM 3860 N N . GLU A 1 492 ? -15.307 -8.763 45.575 1.00 58.97 492 GLU A N 1
ATOM 3861 C CA . GLU A 1 492 ? -14.249 -8.424 46.545 1.00 58.97 492 GLU A CA 1
ATOM 3862 C C . GLU A 1 492 ? -14.066 -9.467 47.652 1.00 58.97 492 GLU A C 1
ATOM 3864 O O . GLU A 1 492 ? -15.083 -10.016 48.144 1.00 58.97 492 GLU A O 1
#

Organism: NCBI:txid1470067

Sequence (492 aa):
MINKSGIIAISAILIISISLVLINSKEISITRLPNFDADQDSVVDNFDNCPKIKNSDQTDFDKDTLGNPCDLDDDNDGVVDKLDAFDTDPTEWADFDFDGTGSILDKDDDNDGILDDKDSTPSPISEKLIQQYMTEIESCVLADDANSFLCYGNFFDSLVKNESNNENALKLALALSKINAIGGCHFISHVVGHAVFDETLNVSQNFDFDASLCRGGYYHGIMGAFFHNLKENNKPISDNYKVICDDLMGTSNYSDCIHGLGHGLINYNPANLESAIEYCHQMSYFQYYSCTAGVMMQYTDNQLTEFGATKENLSDMCSESKLNKFTFNMCSKNIGISLAFHNNHDLNKSSKFCQMIENEKGSEICLEQLKKEILKDELGTQTQFTENEKTKFQPQWIKQGDGKWIVDFNSKAVISDFEYVEGIKMMQFSFDVPEMIKIYAWNELLPEKLIVTINGEHERNVVIKRDTVEPITSIMISPDVSGTVLIVPLPE

Foldseek 3Di:
DDDDDDPPPPPPVVVVVVVVVVPPVPDPPPVPPPQDQPCPQPHGLVRALDSNFRDVPQDQLCPPSRHPVGDQQRNPLPAGLLQAPCSRDSVFGDQQCVPPDTPVRDQQSVVPVDGLVGDPCRHDLLVVVCVVCVVLLVVLLPDDPVCSLVSLLVVLLVVCVVDVDLLSSLSNLVSSVLSVSDVFLQQSLLSSLQSVCVVVVALVVQQPDDDDGRLLSNLLNVLQNNLLVCLVVVHDDDPCLQCSLVVCALALNSLSNLLSPLSSLCSNPVPDLPRSLVNLVQAFPSSSVSSLLSVLLNNLLVLCVPPNLDLVSLQPSQDVVVDALVSSLSNLLSLLVNLCVVPVNPLVRSLVSLVSHPPPVSSVSSNVNNVVNSVCSVVPCPPPPDSVNSSQFGWDWDADPVGGTFKTKGGNWDKAPWDADQVFLKIKIFTDFQTKIKMKGFLSSADPAKFKDFPNHTAPQWDWDDDPRDRIIIIIGRDPGTGMIMIGHDDD

InterPro domains:
  IPR003367 Thrombospondin, type 3-like repeat [PF02412] (37-58)
  IPR003367 Thrombospondin, type 3-like repeat [PF02412] (59-84)
  IPR028974 TSP type-3 repeat [G3DSA:4.10.1080.10] (23-129)
  IPR028974 TSP type-3 repeat [SSF103647] (35-122)

Radius of gyration: 34.1 Å; chains: 1; bounding box: 126×50×112 Å